Protein AF-G0GA47-F1 (afdb_monomer)

pLDDT: mean 76.53, std 15.48, range [28.17, 96.25]

Foldseek 3Di:
DFDWDDPVVLVVVLVCQQVVQFWKWKDDFQDTWIWGFPDQDPVVQKTKIQTPPLDDDPADQQDKIKIWGDDPNWIKIFIWGFHQDDVSITMIGRGPTMGTDPPDQWDKRFQRPQWDFFKWKWFWFFDDPFQFAAAPLDADAADQDPPDDLQDLVRLVVVCVVVLVLFFPDKDWWFCHVHDQDDPVSVLCRHRVAKEKPDCPPPCQDQCNCVVCVNLRHQHPVNQLVVCVVVVHDSVVSVVVSVVVNVVCVVVQWPMKIWHFQDDQRGRRITMIGTDGVVNVGDCDPVNSVVRSSSSNSSSVSCVVVPVTDTDTDTDTDPAKGWRIDILFWTKIKDWPPPPDDRQRAQTWIWIWMQGNNDTFIFTWTFHHWDDDPTMIMTMITTDDGPPVRSQVCQCRRHNPPRPSHPPDPDPDDDDDDDDD

Mean predicted aligned error: 15.87 Å

Structure (mmCIF, N/CA/C/O backbone):
data_AF-G0GA47-F1
#
_entry.id   AF-G0GA47-F1
#
loop_
_atom_site.group_PDB
_atom_site.id
_atom_site.type_symbol
_atom_site.label_atom_id
_atom_site.label_alt_id
_atom_site.label_comp_id
_atom_site.label_asym_id
_atom_site.label_entity_id
_atom_site.label_seq_id
_atom_site.pdbx_PDB_ins_code
_atom_site.Cartn_x
_atom_site.Cartn_y
_atom_site.Cartn_z
_atom_site.occupancy
_atom_site.B_iso_or_equiv
_atom_site.auth_seq_id
_atom_site.auth_comp_id
_atom_site.auth_asym_id
_atom_site.auth_atom_id
_atom_site.pdbx_PDB_model_num
ATOM 1 N N . MET A 1 1 ? 9.865 7.058 -5.009 1.00 44.88 1 MET A N 1
ATOM 2 C CA . MET A 1 1 ? 10.302 7.970 -6.094 1.00 44.88 1 MET A CA 1
ATOM 3 C C . MET A 1 1 ? 11.353 8.867 -5.478 1.00 44.88 1 MET A C 1
ATOM 5 O O . MET A 1 1 ? 11.188 9.174 -4.304 1.00 44.88 1 MET A O 1
ATOM 9 N N . GLY A 1 2 ? 12.409 9.231 -6.207 1.00 52.72 2 GLY A N 1
ATOM 10 C CA . GLY A 1 2 ? 13.337 10.248 -5.710 1.00 52.72 2 GLY A CA 1
ATOM 11 C C . GLY A 1 2 ? 12.607 11.576 -5.499 1.00 52.72 2 GLY A C 1
ATOM 12 O O . GLY A 1 2 ? 11.559 11.813 -6.107 1.00 52.72 2 GLY A O 1
ATOM 13 N N . THR A 1 3 ? 13.123 12.424 -4.618 1.00 51.75 3 THR A N 1
ATOM 14 C CA . THR A 1 3 ? 12.541 13.749 -4.383 1.00 51.75 3 THR A CA 1
ATOM 15 C C . THR A 1 3 ? 12.885 14.641 -5.581 1.00 51.75 3 THR A C 1
ATOM 17 O O . THR A 1 3 ? 14.079 14.850 -5.817 1.00 51.75 3 THR A O 1
ATOM 20 N N . PRO A 1 4 ? 11.898 15.143 -6.356 1.00 54.44 4 PRO A N 1
ATOM 21 C CA . PRO A 1 4 ? 12.176 16.062 -7.451 1.00 54.44 4 PRO A CA 1
ATOM 22 C C . PRO A 1 4 ? 12.688 17.382 -6.885 1.00 54.44 4 PRO A C 1
ATOM 24 O O . PRO A 1 4 ? 12.113 17.937 -5.943 1.00 54.44 4 PRO A O 1
ATOM 27 N N . LEU A 1 5 ? 13.768 17.885 -7.465 1.00 66.94 5 LEU A N 1
ATOM 28 C CA . LEU A 1 5 ? 14.336 19.168 -7.082 1.00 66.94 5 LEU A CA 1
ATOM 29 C C . LEU A 1 5 ? 13.552 20.327 -7.695 1.00 66.94 5 LEU A C 1
ATOM 31 O O . LEU A 1 5 ? 12.909 20.197 -8.742 1.00 66.94 5 LEU A O 1
ATOM 35 N N . ARG A 1 6 ? 13.590 21.487 -7.035 1.00 64.88 6 ARG A N 1
ATOM 36 C CA . ARG A 1 6 ? 12.957 22.700 -7.567 1.00 64.88 6 ARG A CA 1
ATOM 37 C C . ARG A 1 6 ? 13.698 23.154 -8.825 1.00 64.88 6 ARG A C 1
ATOM 39 O O . ARG A 1 6 ? 14.895 22.933 -8.967 1.00 64.88 6 ARG A O 1
ATOM 46 N N . ARG A 1 7 ? 13.008 23.865 -9.725 1.00 64.44 7 ARG A N 1
ATOM 47 C CA . ARG A 1 7 ? 13.583 24.339 -11.002 1.00 64.44 7 ARG A CA 1
ATOM 48 C C . ARG A 1 7 ? 14.915 25.089 -10.835 1.00 64.44 7 ARG A C 1
ATOM 50 O O . ARG A 1 7 ? 15.835 24.843 -11.601 1.00 64.44 7 ARG A O 1
ATOM 57 N N . ILE A 1 8 ? 15.020 25.944 -9.815 1.00 63.31 8 ILE A N 1
ATOM 58 C CA . ILE A 1 8 ? 16.243 26.709 -9.508 1.00 63.31 8 ILE A CA 1
ATOM 59 C C . ILE A 1 8 ? 17.384 25.781 -9.055 1.00 63.31 8 ILE A C 1
ATOM 61 O O . ILE A 1 8 ? 18.528 25.962 -9.454 1.00 63.31 8 ILE A O 1
ATOM 65 N N . GLU A 1 9 ? 17.074 24.751 -8.266 1.00 68.69 9 GLU A N 1
ATOM 66 C CA . GLU A 1 9 ? 18.057 23.764 -7.796 1.00 68.69 9 GLU A CA 1
ATOM 67 C C . GLU A 1 9 ? 18.550 22.870 -8.945 1.00 68.69 9 GLU A C 1
ATOM 69 O O . GLU A 1 9 ? 19.723 22.513 -8.982 1.00 68.69 9 GLU A O 1
ATOM 74 N N . LYS A 1 10 ? 17.682 22.557 -9.920 1.00 80.19 10 LYS A N 1
ATOM 75 C CA . LYS A 1 10 ? 18.054 21.818 -11.137 1.00 80.19 10 LYS A CA 1
ATOM 76 C C . LYS A 1 10 ? 19.111 22.557 -11.956 1.00 80.19 10 LYS A C 1
ATOM 78 O O . LYS A 1 10 ? 20.100 21.951 -12.348 1.00 80.19 10 LYS A O 1
ATOM 83 N N . GLU A 1 11 ? 18.886 23.839 -12.243 1.00 81.06 11 GLU A N 1
ATOM 84 C CA . GLU A 1 11 ? 19.818 24.635 -13.054 1.00 81.06 11 GLU A CA 1
ATOM 85 C C . GLU A 1 11 ? 21.182 24.751 -12.368 1.00 81.06 11 GLU A C 1
ATOM 87 O O . GLU A 1 11 ? 22.206 24.584 -13.028 1.00 81.06 11 GLU A O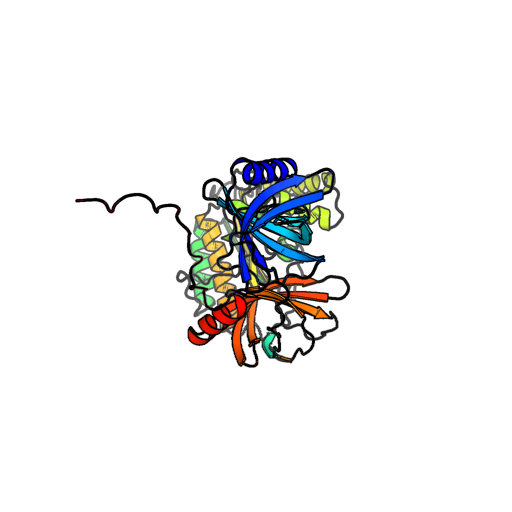 1
ATOM 92 N N . PHE A 1 12 ? 21.188 24.935 -11.043 1.00 80.56 12 PHE A N 1
ATOM 93 C CA . PHE A 1 12 ? 22.415 24.947 -10.251 1.00 80.56 12 PHE A CA 1
ATOM 94 C C . PHE A 1 12 ? 23.163 23.613 -10.337 1.00 80.56 12 PHE A C 1
ATOM 96 O O . PHE A 1 12 ? 24.355 23.608 -10.607 1.00 80.56 12 PHE A O 1
ATOM 103 N N . ILE A 1 13 ? 22.467 22.482 -10.193 1.00 83.94 13 ILE A N 1
ATOM 104 C CA . ILE A 1 13 ? 23.093 21.155 -10.282 1.00 83.94 13 ILE A CA 1
ATOM 105 C C . ILE A 1 13 ? 23.672 20.890 -11.663 1.00 83.94 13 ILE A C 1
ATOM 107 O O . ILE A 1 13 ? 24.805 20.435 -11.761 1.00 83.94 13 ILE A O 1
ATOM 111 N N . LEU A 1 14 ? 22.927 21.178 -12.732 1.00 87.62 14 LEU A N 1
ATOM 112 C CA . LEU A 1 14 ? 23.434 20.978 -14.090 1.00 87.62 14 LEU A CA 1
ATOM 113 C C . LEU A 1 14 ? 24.663 21.853 -14.364 1.00 87.62 14 LEU A C 1
ATOM 115 O O . LEU A 1 14 ? 25.584 21.401 -15.038 1.00 87.62 14 LEU A O 1
ATOM 119 N N . LYS A 1 15 ? 24.704 23.068 -13.798 1.00 85.50 15 LYS A N 1
ATOM 120 C CA . LYS A 1 15 ? 25.893 23.922 -13.839 1.00 85.50 15 LYS A CA 1
ATOM 121 C C . LYS A 1 15 ? 27.047 23.380 -13.006 1.00 85.50 15 LYS A C 1
ATOM 123 O O . LYS A 1 15 ? 28.151 23.341 -13.521 1.00 85.50 15 LYS A O 1
ATOM 128 N N . SER A 1 16 ? 26.806 22.852 -11.809 1.00 84.38 16 SER A N 1
ATOM 129 C CA . SER A 1 16 ? 27.847 22.164 -11.035 1.00 84.38 16 SER A CA 1
ATOM 130 C C . SER A 1 16 ? 28.435 20.972 -11.794 1.00 84.38 16 SER A C 1
ATOM 132 O O . SER A 1 16 ? 29.648 20.815 -11.822 1.00 84.38 16 SER A O 1
ATOM 134 N N . LEU A 1 17 ? 27.610 20.160 -12.467 1.00 87.19 17 LEU A N 1
ATOM 135 C CA . LEU A 1 17 ? 28.112 19.050 -13.287 1.00 87.19 17 LEU A CA 1
ATOM 136 C C . LEU A 1 17 ? 28.969 19.530 -14.471 1.00 87.19 17 LEU A C 1
ATOM 138 O O . LEU A 1 17 ? 29.951 18.876 -14.816 1.00 87.19 17 LEU A O 1
ATOM 142 N N . GLU A 1 18 ? 28.601 20.660 -15.083 1.00 91.00 18 GLU A N 1
ATOM 143 C CA . GLU A 1 18 ? 29.354 21.300 -16.168 1.00 91.00 18 GLU A CA 1
ATOM 144 C C . GLU A 1 18 ? 30.679 21.905 -15.678 1.00 91.00 18 GLU A C 1
ATOM 146 O O . GLU A 1 18 ? 31.716 21.683 -16.307 1.00 91.00 18 GLU A O 1
ATOM 151 N N . ASP A 1 19 ? 30.648 22.656 -14.578 1.00 87.88 19 ASP A N 1
AT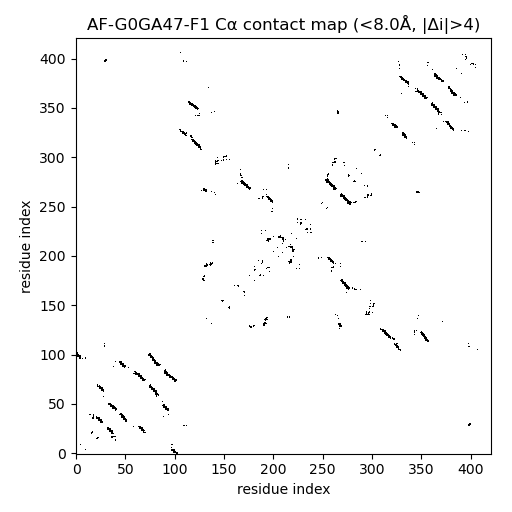OM 152 C CA . ASP A 1 19 ? 31.770 23.446 -14.065 1.00 87.88 19 ASP A CA 1
ATOM 153 C C . ASP A 1 19 ? 32.800 22.567 -13.341 1.00 87.88 19 ASP A C 1
ATOM 155 O O . ASP A 1 19 ? 34.004 22.726 -13.536 1.00 87.88 19 ASP A O 1
ATOM 159 N N . GLU A 1 20 ? 32.334 21.608 -12.536 1.00 86.19 20 GLU A N 1
ATOM 160 C CA . GLU A 1 20 ? 33.184 20.709 -11.742 1.00 86.19 20 GLU A CA 1
ATOM 161 C C . GLU A 1 20 ? 33.569 19.427 -12.497 1.00 86.19 20 GLU A C 1
ATOM 163 O O . GLU A 1 20 ? 34.316 18.609 -11.963 1.00 86.19 20 GLU A O 1
ATOM 168 N N . LYS A 1 21 ? 33.065 19.236 -13.728 1.00 86.62 21 LYS A N 1
ATOM 169 C CA . LYS A 1 21 ? 33.299 18.037 -14.560 1.00 86.62 21 LYS A CA 1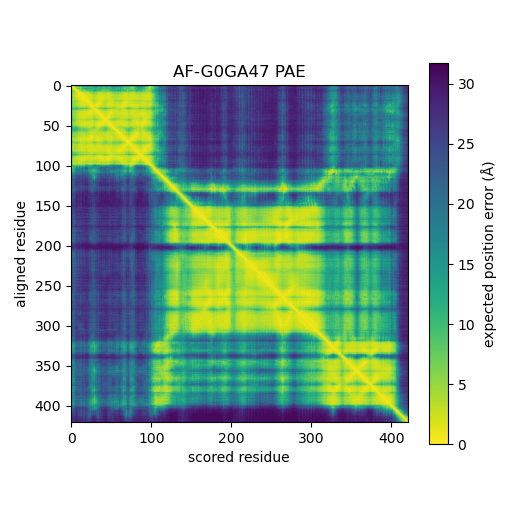
ATOM 170 C C . LYS A 1 21 ? 33.037 16.732 -13.805 1.00 86.62 21 LYS A C 1
ATOM 172 O O . LYS A 1 21 ? 33.779 15.759 -13.896 1.00 86.62 21 LYS A O 1
ATOM 177 N N . ILE A 1 22 ? 31.946 16.716 -13.044 1.00 82.81 22 ILE A N 1
ATOM 178 C CA . ILE A 1 22 ? 31.542 15.538 -12.279 1.00 82.81 22 ILE A CA 1
ATOM 179 C C . ILE A 1 22 ? 31.143 14.428 -13.261 1.00 82.81 22 ILE A C 1
ATOM 181 O O . ILE A 1 22 ? 30.305 14.667 -14.138 1.00 82.81 22 ILE A O 1
ATOM 185 N N . PRO A 1 23 ? 31.687 13.207 -13.108 1.00 84.81 23 PRO A N 1
ATOM 186 C CA . PRO A 1 23 ? 31.357 12.102 -13.988 1.00 84.81 23 PRO A CA 1
ATOM 187 C C . PRO A 1 23 ? 29.894 11.683 -13.821 1.00 84.81 23 PRO A C 1
ATOM 189 O O . PRO A 1 23 ? 29.370 11.551 -12.710 1.00 84.81 23 PRO A O 1
ATOM 192 N N . VAL A 1 24 ? 29.262 11.425 -14.957 1.00 86.62 24 VAL A N 1
ATOM 193 C CA . VAL A 1 24 ? 27.891 10.957 -15.105 1.00 86.62 24 VAL A CA 1
ATOM 194 C C . VAL A 1 24 ? 27.922 9.605 -15.810 1.00 86.62 24 VAL A C 1
ATOM 196 O O . VAL A 1 24 ? 28.582 9.437 -16.832 1.00 86.62 24 VAL A O 1
ATOM 199 N N . GLU A 1 25 ? 27.205 8.625 -15.280 1.00 85.69 25 GLU A N 1
ATOM 200 C CA . GLU A 1 25 ? 26.993 7.339 -15.934 1.00 85.69 25 GLU A CA 1
ATOM 201 C C . GLU A 1 25 ? 25.688 7.393 -16.730 1.00 85.69 25 GLU A C 1
ATOM 203 O O . GLU A 1 25 ? 24.611 7.611 -16.173 1.00 85.69 25 GLU A O 1
ATOM 208 N N . LEU A 1 26 ? 25.792 7.228 -18.045 1.00 84.31 26 LEU A N 1
ATOM 209 C CA . LEU A 1 26 ? 24.658 7.135 -18.950 1.00 84.31 26 LEU A CA 1
ATOM 210 C C . LEU A 1 26 ? 24.236 5.678 -19.058 1.00 84.31 26 LEU A C 1
ATOM 212 O O . LEU A 1 26 ? 25.047 4.824 -19.414 1.00 84.31 26 LEU A O 1
ATOM 216 N N . LEU A 1 27 ? 22.965 5.416 -18.795 1.00 77.69 27 LEU A N 1
ATOM 217 C CA . LEU A 1 27 ? 22.341 4.117 -18.947 1.00 77.69 27 LEU A CA 1
ATOM 218 C C . LEU A 1 27 ? 21.326 4.184 -20.085 1.00 77.69 27 LEU A C 1
ATOM 220 O O . LEU A 1 27 ? 20.336 4.917 -20.019 1.00 77.69 27 LEU A O 1
ATOM 224 N N . PHE A 1 28 ? 21.563 3.371 -21.108 1.00 77.00 28 PHE A N 1
ATOM 225 C CA . PHE A 1 28 ? 20.585 3.087 -22.147 1.00 77.00 28 PHE A CA 1
ATOM 226 C C . PHE A 1 28 ? 20.466 1.574 -22.306 1.00 77.00 28 PHE A C 1
ATOM 228 O O . PHE A 1 28 ? 21.451 0.891 -22.599 1.00 77.00 28 PHE A O 1
ATOM 235 N N . GLN A 1 29 ? 19.263 1.042 -22.081 1.00 70.06 29 GLN A N 1
ATOM 236 C CA . GLN A 1 29 ? 19.008 -0.400 -22.031 1.00 70.06 29 GLN A CA 1
ATOM 237 C C . GLN A 1 29 ? 19.999 -1.128 -21.089 1.00 70.06 29 GLN A C 1
ATOM 239 O O . GLN A 1 29 ? 19.947 -0.932 -19.878 1.00 70.06 29 GLN A O 1
ATOM 244 N N . ARG A 1 30 ? 20.907 -1.950 -21.644 1.00 63.59 30 ARG A N 1
ATOM 245 C CA . ARG A 1 30 ? 21.936 -2.734 -20.927 1.00 63.59 30 ARG A CA 1
ATOM 246 C C . ARG A 1 30 ? 23.336 -2.113 -20.990 1.00 63.59 30 ARG A C 1
ATOM 248 O O . ARG A 1 30 ? 24.288 -2.725 -20.517 1.00 63.59 30 ARG A O 1
ATOM 255 N N . ARG A 1 31 ? 23.500 -0.955 -21.638 1.00 74.44 31 ARG A N 1
ATOM 256 C CA . ARG A 1 31 ? 24.812 -0.340 -21.875 1.00 74.44 31 ARG A CA 1
ATOM 257 C C . ARG A 1 31 ? 25.025 0.841 -20.941 1.00 74.44 31 ARG A C 1
ATOM 259 O O . ARG A 1 31 ? 24.148 1.692 -20.793 1.00 74.44 31 ARG A O 1
ATOM 266 N N . ARG A 1 32 ? 26.213 0.875 -20.340 1.00 80.94 32 ARG A N 1
ATOM 267 C CA . ARG A 1 32 ? 26.688 1.942 -19.461 1.00 80.94 32 ARG A CA 1
ATOM 268 C C . ARG A 1 32 ? 27.809 2.698 -20.154 1.00 80.94 32 ARG A C 1
ATOM 270 O O . ARG A 1 32 ? 28.739 2.085 -20.674 1.00 80.94 32 ARG A O 1
ATOM 277 N N . TYR A 1 33 ? 27.716 4.020 -20.151 1.00 85.56 33 TYR A N 1
ATOM 278 C CA . TYR A 1 33 ? 28.732 4.901 -20.713 1.00 85.56 33 TYR A CA 1
ATOM 279 C C . TYR A 1 33 ? 29.126 5.946 -19.684 1.00 85.56 33 TYR A C 1
ATOM 281 O O . TYR A 1 33 ? 28.268 6.632 -19.136 1.00 85.56 33 TYR A O 1
ATOM 289 N N . ARG A 1 34 ? 30.424 6.103 -19.434 1.00 85.31 34 ARG A N 1
ATOM 290 C CA . ARG A 1 34 ? 30.914 7.176 -18.574 1.00 85.31 34 ARG A CA 1
ATOM 291 C C . ARG A 1 34 ? 31.037 8.457 -19.386 1.00 85.31 34 ARG A C 1
ATOM 293 O O . ARG A 1 34 ? 31.619 8.453 -20.469 1.00 85.31 34 ARG A O 1
ATOM 300 N N . ALA A 1 35 ? 30.455 9.532 -18.883 1.00 91.81 35 ALA A N 1
ATOM 301 C CA . ALA A 1 35 ? 30.376 10.805 -19.570 1.00 91.81 35 ALA A CA 1
ATOM 302 C C . ALA A 1 35 ? 30.616 11.978 -18.620 1.00 91.81 35 ALA A C 1
ATOM 304 O O . ALA A 1 35 ? 30.446 11.867 -17.411 1.00 91.81 35 ALA A O 1
ATOM 305 N N . GLU A 1 36 ? 30.958 13.125 -19.184 1.00 92.75 36 GLU A N 1
ATOM 306 C CA . GLU A 1 36 ? 31.051 14.401 -18.484 1.00 92.75 36 GLU A CA 1
ATOM 307 C C . GLU A 1 36 ? 30.219 15.439 -19.226 1.00 92.75 36 GLU A C 1
ATOM 309 O O . GLU A 1 36 ? 30.198 15.478 -20.460 1.00 92.75 36 GLU A O 1
ATOM 314 N N . ILE A 1 37 ? 29.540 16.313 -18.484 1.00 94.19 37 ILE A N 1
ATOM 315 C CA . ILE A 1 37 ? 28.793 17.407 -19.101 1.00 94.19 37 ILE A CA 1
ATOM 316 C C . ILE A 1 37 ? 29.798 18.462 -19.567 1.00 94.19 37 ILE A C 1
ATOM 318 O O . ILE A 1 37 ? 30.480 19.131 -18.787 1.00 94.19 37 ILE A O 1
ATOM 322 N N . HIS A 1 38 ? 29.905 18.609 -20.883 1.00 92.06 38 HIS A N 1
ATOM 323 C CA . HIS A 1 38 ? 30.778 19.591 -21.502 1.00 92.06 38 HIS A CA 1
ATOM 324 C C . HIS A 1 38 ? 30.149 20.984 -21.463 1.00 92.06 38 HIS A C 1
ATOM 326 O O . HIS A 1 38 ? 30.837 21.942 -21.113 1.00 92.06 38 HIS A O 1
ATOM 332 N N . LYS A 1 39 ? 28.853 21.085 -21.794 1.00 93.75 39 LYS A N 1
ATOM 333 C CA . LYS A 1 39 ? 28.109 22.351 -21.846 1.00 93.75 39 LYS A CA 1
ATOM 334 C C . LYS A 1 39 ? 26.604 22.145 -21.672 1.00 93.75 39 LYS A C 1
ATOM 336 O O . LYS A 1 39 ? 26.031 21.248 -22.290 1.00 93.75 39 LYS A O 1
ATOM 341 N N . VAL A 1 40 ? 25.944 23.039 -20.934 1.00 91.62 40 VAL A N 1
ATOM 342 C CA . VAL A 1 40 ? 24.475 23.125 -20.859 1.00 91.62 40 VAL A CA 1
ATOM 343 C C . VAL A 1 40 ? 23.993 24.426 -21.505 1.00 91.62 40 VAL A C 1
ATOM 345 O O . VAL A 1 40 ? 24.309 25.522 -21.034 1.00 91.62 40 VAL A O 1
ATOM 348 N N . ASP A 1 41 ? 23.207 24.323 -22.579 1.00 91.31 41 ASP A N 1
ATOM 349 C CA . ASP A 1 41 ? 22.627 25.468 -23.287 1.00 91.31 41 ASP A CA 1
ATOM 350 C C . ASP A 1 41 ? 21.109 25.551 -23.077 1.00 91.31 41 ASP A C 1
ATOM 352 O O . ASP A 1 41 ? 20.297 24.968 -23.799 1.00 91.31 41 ASP A O 1
ATOM 356 N N . PHE A 1 42 ? 20.715 26.349 -22.085 1.00 85.81 42 PHE A N 1
ATOM 357 C CA . PHE A 1 42 ? 19.311 26.591 -21.755 1.00 85.81 42 PHE A CA 1
ATOM 358 C C . PHE A 1 42 ? 18.534 27.358 -22.835 1.00 85.81 42 PHE A C 1
ATOM 360 O O . PHE A 1 42 ? 17.306 27.297 -22.835 1.00 85.81 42 PHE A O 1
ATOM 367 N N . LYS A 1 43 ? 19.198 28.073 -23.757 1.00 85.94 43 LYS A N 1
ATOM 368 C CA . LYS A 1 43 ? 18.501 28.803 -24.832 1.00 85.94 43 LYS A CA 1
ATOM 369 C C . LYS A 1 43 ? 18.027 27.852 -25.919 1.00 85.94 43 LYS A C 1
ATOM 371 O O . LYS A 1 43 ? 16.919 28.000 -26.423 1.00 85.94 43 LYS A O 1
ATOM 376 N N . THR A 1 44 ? 18.869 26.884 -26.267 1.00 87.75 44 THR A N 1
ATOM 377 C CA . THR A 1 44 ? 18.563 25.856 -27.271 1.00 87.75 44 THR A CA 1
ATOM 378 C C . THR A 1 44 ? 17.946 24.598 -26.659 1.00 87.75 44 THR A C 1
ATOM 380 O O . THR A 1 44 ? 17.507 23.719 -27.393 1.00 87.75 44 THR A O 1
ATOM 383 N N . SER A 1 45 ? 17.856 24.528 -25.324 1.00 88.62 45 SER A N 1
ATOM 384 C CA . SER A 1 45 ? 17.392 23.359 -24.561 1.00 88.62 45 SER A CA 1
ATOM 385 C C . SER A 1 45 ? 18.201 22.086 -24.840 1.00 88.62 45 SER A C 1
ATOM 387 O O . SER A 1 45 ? 17.667 20.978 -24.763 1.00 88.62 45 SER A O 1
ATOM 389 N N . LYS A 1 46 ? 19.498 22.252 -25.133 1.00 94.31 46 LYS A N 1
ATOM 390 C CA . LYS A 1 46 ? 20.441 21.167 -25.421 1.00 94.31 46 LYS A CA 1
ATOM 391 C C . LYS A 1 46 ? 21.515 21.045 -24.344 1.00 94.31 46 LYS A C 1
ATOM 393 O O . LYS A 1 46 ? 21.948 22.035 -23.750 1.00 94.31 46 LYS A O 1
ATOM 398 N N . MET A 1 47 ? 21.981 19.824 -24.141 1.00 95.12 47 MET A N 1
ATOM 399 C CA . MET A 1 47 ? 23.139 19.486 -23.327 1.00 95.12 47 MET A CA 1
ATOM 400 C C . MET A 1 47 ? 24.152 18.731 -24.182 1.00 95.12 47 MET A C 1
ATOM 402 O O . MET A 1 47 ? 23.783 17.915 -25.021 1.00 95.12 47 MET A O 1
ATOM 406 N N . TYR A 1 48 ? 25.426 19.033 -23.970 1.00 95.62 48 TYR A N 1
ATOM 407 C CA . TYR A 1 48 ? 26.546 18.460 -24.701 1.00 95.62 48 TYR A CA 1
ATOM 408 C C . TYR A 1 48 ? 27.407 17.673 -23.726 1.00 95.62 48 TYR A C 1
ATOM 410 O O . TYR A 1 48 ? 27.883 18.235 -22.738 1.00 95.62 48 TYR A O 1
ATOM 418 N N . LEU A 1 49 ? 27.604 16.389 -24.000 1.00 95.25 49 LEU A N 1
ATOM 419 C CA . LEU A 1 49 ? 28.347 15.470 -23.153 1.00 95.25 49 LEU A CA 1
ATOM 420 C C . LEU A 1 49 ? 29.563 14.928 -23.896 1.00 95.25 49 LEU A C 1
ATOM 422 O O . LEU A 1 49 ? 29.475 14.549 -25.062 1.00 95.25 49 LEU A O 1
ATOM 426 N N . PHE A 1 50 ? 30.690 14.850 -23.203 1.00 93.62 50 PHE A N 1
ATOM 427 C CA . PHE A 1 50 ? 31.836 14.078 -23.655 1.00 93.62 50 PHE A CA 1
ATOM 428 C C . PHE A 1 50 ? 31.716 12.667 -23.085 1.00 93.62 50 PHE A C 1
ATOM 430 O O . PHE A 1 50 ? 31.594 12.518 -21.874 1.00 93.62 50 PHE A O 1
ATOM 437 N N . VAL A 1 51 ? 31.728 11.640 -23.934 1.00 91.25 51 VAL A N 1
ATOM 438 C CA . VAL A 1 51 ? 31.686 10.237 -23.494 1.00 91.25 51 VAL A CA 1
ATOM 439 C C . VAL A 1 51 ? 33.089 9.651 -23.575 1.00 91.25 51 VAL A C 1
ATOM 441 O O . VAL A 1 51 ? 33.729 9.721 -24.626 1.00 91.25 51 VAL A O 1
ATOM 444 N N . GLU A 1 52 ? 33.557 9.069 -22.473 1.00 86.88 52 GLU A N 1
ATOM 445 C CA . GLU A 1 52 ? 34.901 8.509 -22.347 1.00 86.88 52 GLU A CA 1
ATOM 446 C C . GLU A 1 52 ? 35.161 7.457 -23.434 1.00 86.88 52 GLU A C 1
ATOM 448 O O . GLU A 1 52 ? 34.334 6.582 -23.687 1.00 86.88 52 GLU A O 1
ATOM 453 N N . GLY A 1 53 ? 36.307 7.569 -24.113 1.00 83.12 53 GLY A N 1
ATOM 454 C CA . GLY A 1 53 ? 36.675 6.696 -25.231 1.00 83.12 53 GLY A CA 1
ATOM 455 C C . GLY A 1 53 ? 35.970 7.003 -26.558 1.00 83.12 53 GLY A C 1
ATOM 456 O O . GLY A 1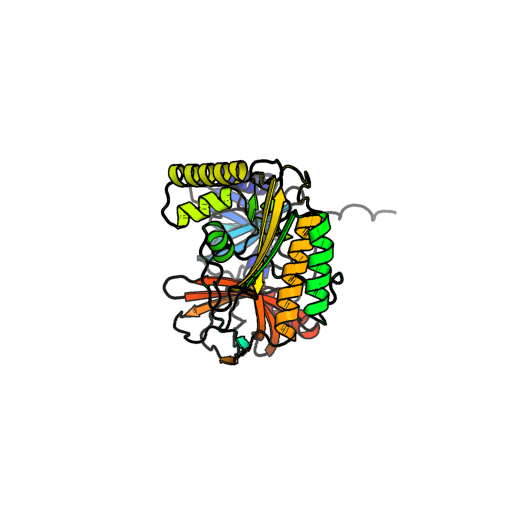 53 ? 36.221 6.306 -27.537 1.00 83.12 53 GLY A O 1
ATOM 457 N N . ASN A 1 54 ? 35.112 8.031 -26.607 1.00 81.56 54 ASN A N 1
ATOM 458 C CA . ASN A 1 54 ? 34.377 8.457 -27.802 1.00 81.56 54 ASN A CA 1
ATOM 459 C C . ASN A 1 54 ? 33.673 7.292 -28.552 1.00 81.56 54 ASN A C 1
ATOM 461 O O . ASN A 1 54 ? 33.773 7.205 -29.778 1.00 81.56 54 ASN A O 1
ATOM 465 N N . PRO A 1 55 ? 32.986 6.356 -27.860 1.00 82.00 55 PRO A N 1
ATOM 466 C CA . PRO A 1 55 ? 32.428 5.175 -28.503 1.00 82.00 55 PRO A CA 1
ATOM 467 C C . PRO A 1 55 ? 31.294 5.556 -29.455 1.00 82.00 55 PRO A C 1
ATOM 469 O O . PRO A 1 55 ? 30.587 6.555 -29.259 1.00 82.00 55 PRO A O 1
ATOM 472 N N . VAL A 1 56 ? 31.065 4.708 -30.457 1.00 79.25 56 VAL A N 1
ATOM 473 C CA . VAL A 1 56 ? 29.821 4.746 -31.230 1.00 79.25 56 VAL A CA 1
ATOM 474 C C . VAL A 1 56 ? 28.678 4.365 -30.287 1.00 79.25 56 VAL A C 1
ATOM 476 O O . VAL A 1 56 ? 28.665 3.272 -29.717 1.00 79.25 56 VAL A O 1
ATOM 479 N N . LEU A 1 57 ? 27.738 5.291 -30.094 1.00 80.12 57 LEU A N 1
ATOM 480 C CA . LEU A 1 57 ? 26.542 5.062 -29.293 1.00 80.12 57 LEU A CA 1
ATOM 481 C C . LEU A 1 57 ? 25.449 4.475 -30.180 1.00 80.12 57 LEU A C 1
ATOM 483 O O . LEU A 1 57 ? 25.042 5.087 -31.162 1.00 80.12 57 LEU A O 1
ATOM 487 N N . ASP A 1 58 ? 24.973 3.295 -29.811 1.00 79.94 58 ASP A N 1
ATOM 488 C CA . ASP A 1 58 ? 23.867 2.601 -30.474 1.00 79.94 58 ASP A CA 1
ATOM 489 C C . ASP A 1 58 ? 22.546 3.013 -29.808 1.00 79.94 58 ASP A C 1
ATOM 491 O O . ASP A 1 58 ? 21.854 2.205 -29.195 1.00 79.94 58 ASP A O 1
ATOM 495 N N . ILE A 1 59 ? 22.289 4.323 -29.803 1.00 82.38 59 ILE A N 1
ATOM 496 C CA . ILE A 1 59 ? 21.108 4.942 -29.197 1.00 82.38 59 ILE A CA 1
ATOM 497 C C . ILE A 1 59 ? 20.345 5.643 -30.327 1.00 82.38 59 ILE A C 1
ATOM 499 O O . ILE A 1 59 ? 20.913 6.532 -30.969 1.00 82.38 59 ILE A O 1
ATOM 503 N N . PRO A 1 60 ? 19.090 5.268 -30.618 1.00 82.50 60 PRO A N 1
ATOM 504 C CA . PRO A 1 60 ? 18.281 5.962 -31.613 1.00 82.50 60 PRO A CA 1
ATOM 505 C C . PRO A 1 60 ? 18.023 7.425 -31.232 1.00 82.50 60 PRO A C 1
ATOM 507 O O . PRO A 1 60 ? 17.802 7.762 -30.069 1.00 82.50 60 PRO A O 1
ATOM 510 N N . VAL A 1 61 ? 18.035 8.324 -32.220 1.00 87.50 61 VAL A N 1
ATOM 511 C CA . VAL A 1 61 ? 17.672 9.732 -31.991 1.00 87.50 61 VAL A CA 1
ATOM 512 C C . VAL A 1 61 ? 16.198 9.815 -31.601 1.00 87.50 61 VAL A C 1
ATOM 514 O O . VAL A 1 61 ? 15.335 9.329 -32.328 1.00 87.50 61 VAL A O 1
ATOM 517 N N . GLY A 1 62 ? 15.919 10.480 -30.482 1.00 82.50 62 GLY A N 1
ATOM 518 C CA . GLY A 1 62 ? 14.587 10.589 -29.890 1.00 82.50 62 GLY A CA 1
ATOM 519 C C . GLY A 1 62 ? 14.367 9.680 -28.680 1.00 82.50 62 GLY A C 1
ATOM 520 O O . GLY A 1 62 ? 13.392 9.896 -27.959 1.00 82.50 62 GLY A O 1
ATOM 521 N N . ASP A 1 63 ? 15.275 8.741 -28.410 1.00 78.50 63 ASP A N 1
ATOM 522 C CA . ASP A 1 63 ? 15.140 7.819 -27.285 1.00 78.50 63 ASP A CA 1
ATOM 523 C C . ASP A 1 63 ? 15.614 8.428 -25.961 1.00 78.50 63 ASP A C 1
ATOM 525 O O . ASP A 1 63 ? 16.511 9.275 -25.906 1.00 78.50 63 ASP A O 1
ATOM 529 N N . GLU A 1 64 ? 14.994 7.981 -24.871 1.00 81.62 64 GLU A N 1
ATOM 530 C CA . GLU A 1 64 ? 15.298 8.420 -23.511 1.00 81.62 64 GLU A CA 1
ATOM 531 C C . GLU A 1 64 ? 16.523 7.673 -22.956 1.00 81.62 64 GLU A C 1
ATOM 533 O O . GLU A 1 64 ? 16.631 6.451 -23.042 1.00 81.62 64 GLU A O 1
ATOM 538 N N . VAL A 1 65 ? 17.439 8.421 -22.349 1.00 83.88 65 VAL A N 1
ATOM 539 C CA . VAL A 1 65 ? 18.664 7.954 -21.701 1.00 83.88 65 VAL A CA 1
ATOM 540 C C . VAL A 1 65 ? 18.644 8.439 -20.259 1.00 83.88 65 VAL A C 1
ATOM 542 O O . VAL A 1 65 ? 18.444 9.629 -19.998 1.00 83.88 65 VAL A O 1
ATOM 545 N N . SER A 1 66 ? 18.888 7.531 -19.319 1.00 83.50 66 SER A N 1
ATOM 546 C CA . SER A 1 66 ? 18.994 7.881 -17.904 1.00 83.50 66 SER A CA 1
ATOM 547 C C . SER A 1 66 ? 20.438 8.224 -17.557 1.00 83.50 66 SER A C 1
ATOM 549 O O . SER A 1 66 ? 21.373 7.553 -17.984 1.00 83.50 66 SER A O 1
ATOM 551 N N . ALA A 1 67 ? 20.625 9.263 -16.758 1.00 83.88 67 ALA A N 1
ATOM 552 C CA . ALA A 1 67 ? 21.913 9.681 -16.230 1.00 83.88 67 ALA A CA 1
ATOM 553 C C . ALA A 1 67 ? 21.954 9.468 -14.715 1.00 83.88 67 ALA A C 1
ATOM 555 O O . ALA A 1 67 ? 21.000 9.809 -14.010 1.00 83.88 67 ALA A O 1
ATOM 556 N N . TYR A 1 68 ? 23.071 8.957 -14.206 1.00 82.19 68 TYR A N 1
ATOM 557 C CA . TYR A 1 68 ? 23.330 8.754 -12.782 1.00 82.19 68 TYR A CA 1
ATOM 558 C C . TYR A 1 68 ? 24.633 9.434 -12.377 1.00 82.19 68 TYR A C 1
ATOM 560 O O . TYR A 1 68 ? 25.642 9.323 -13.064 1.00 82.19 68 TYR A O 1
ATOM 568 N N . PHE A 1 69 ? 24.627 10.151 -11.257 1.00 82.06 69 PHE A N 1
ATOM 569 C CA . PHE A 1 69 ? 25.800 10.894 -10.789 1.00 82.06 69 PHE A CA 1
ATOM 570 C C . PHE A 1 69 ? 25.722 11.147 -9.284 1.00 82.06 69 PHE A C 1
ATOM 572 O O . PHE A 1 69 ? 24.665 10.994 -8.663 1.00 82.06 69 PHE A O 1
ATOM 579 N N . ARG A 1 70 ? 26.844 11.544 -8.675 1.00 74.31 70 ARG A N 1
ATOM 580 C CA . ARG A 1 70 ? 26.902 11.897 -7.252 1.00 74.31 70 ARG A CA 1
ATOM 581 C C . ARG A 1 70 ? 27.382 13.323 -7.055 1.00 74.31 70 ARG A C 1
ATOM 583 O O . ARG A 1 70 ? 28.414 13.708 -7.584 1.00 74.31 70 ARG A O 1
ATOM 590 N N . ILE A 1 71 ? 26.666 14.059 -6.210 1.00 73.44 71 ILE A N 1
ATOM 591 C CA . ILE A 1 71 ? 27.093 15.357 -5.678 1.00 73.44 71 ILE A CA 1
ATOM 592 C C . ILE A 1 71 ? 27.130 15.234 -4.158 1.00 73.44 71 ILE A C 1
ATOM 594 O O . ILE A 1 71 ? 26.139 14.836 -3.541 1.00 73.44 71 ILE A O 1
ATOM 598 N N . HIS A 1 72 ? 28.289 15.520 -3.557 1.00 74.06 72 HIS A N 1
ATOM 599 C CA . HIS A 1 72 ? 28.520 15.428 -2.107 1.00 74.06 72 HIS A CA 1
ATOM 600 C C . HIS A 1 72 ? 28.022 14.101 -1.490 1.00 74.06 72 HIS A C 1
ATOM 602 O O . HIS A 1 72 ? 27.324 14.083 -0.479 1.00 74.06 72 HIS A O 1
ATOM 608 N N . GLY A 1 73 ? 28.318 12.974 -2.149 1.00 61.03 73 GLY A N 1
ATOM 609 C CA . GLY A 1 73 ? 27.933 11.627 -1.704 1.00 61.03 73 GLY A CA 1
ATOM 610 C C . GLY A 1 73 ? 26.478 11.219 -1.987 1.00 61.03 73 GLY A C 1
ATOM 611 O O . GLY A 1 73 ? 26.160 10.029 -1.932 1.00 61.03 73 GLY A O 1
ATOM 612 N N . THR A 1 74 ? 25.603 12.153 -2.372 1.00 65.00 74 THR A N 1
ATOM 613 C CA . THR A 1 74 ? 24.193 11.870 -2.686 1.00 65.00 74 THR A CA 1
ATOM 614 C C . THR A 1 74 ? 24.051 11.380 -4.124 1.00 65.00 74 THR A C 1
ATOM 616 O O . THR A 1 74 ? 24.431 12.092 -5.051 1.00 65.00 74 THR A O 1
ATOM 619 N N . LEU A 1 75 ? 23.487 10.181 -4.318 1.00 70.00 75 LEU A N 1
ATOM 620 C CA . LEU A 1 75 ? 23.166 9.654 -5.649 1.00 70.00 75 LEU A CA 1
ATOM 621 C C . LEU A 1 75 ? 21.943 10.376 -6.221 1.00 70.00 75 LEU A C 1
ATOM 623 O O . LEU A 1 75 ? 20.883 10.427 -5.589 1.00 70.00 75 LEU A O 1
ATOM 627 N N . MET A 1 76 ? 22.103 10.910 -7.425 1.00 75.88 76 MET A N 1
ATOM 628 C CA . MET A 1 76 ? 21.082 11.636 -8.163 1.00 75.88 76 MET A CA 1
ATOM 629 C C . MET A 1 76 ? 20.905 11.043 -9.557 1.00 75.88 76 MET A C 1
ATOM 631 O O . MET A 1 76 ? 21.794 10.374 -10.085 1.00 75.88 76 MET A O 1
ATOM 635 N N . THR A 1 77 ? 19.737 11.284 -10.144 1.00 82.88 77 THR A N 1
ATOM 636 C CA . THR A 1 77 ? 19.431 10.854 -11.507 1.00 82.88 77 THR A CA 1
ATOM 637 C C . THR A 1 77 ? 18.551 11.859 -12.230 1.00 82.88 77 THR A C 1
ATOM 639 O O . THR A 1 77 ? 17.787 12.604 -11.604 1.00 82.88 77 THR A O 1
ATOM 642 N N . PHE A 1 78 ? 18.650 11.868 -13.550 1.00 83.88 78 PHE A N 1
ATOM 643 C CA . PHE A 1 78 ? 17.699 12.517 -14.437 1.00 83.88 78 PHE A CA 1
ATOM 644 C C . PHE A 1 78 ? 17.600 11.748 -15.749 1.00 83.88 78 PHE A C 1
ATOM 646 O O . PHE A 1 78 ? 18.520 11.024 -16.118 1.00 83.88 78 PHE A O 1
ATOM 653 N N . ASP A 1 79 ? 16.497 11.952 -16.456 1.00 84.50 79 ASP A N 1
ATOM 654 C CA . ASP A 1 79 ? 16.276 11.389 -17.781 1.00 84.50 79 ASP A CA 1
ATOM 655 C C . ASP A 1 79 ? 16.387 12.491 -18.842 1.00 84.50 79 ASP A C 1
ATOM 657 O O . ASP A 1 79 ? 15.962 13.630 -18.622 1.00 84.50 79 ASP A O 1
ATOM 661 N N . MET A 1 80 ? 16.972 12.158 -19.988 1.00 91.12 80 MET A N 1
ATOM 662 C CA . MET A 1 80 ? 17.178 13.061 -21.121 1.00 91.12 80 MET A CA 1
ATOM 663 C C . MET A 1 80 ? 16.922 12.334 -22.437 1.00 91.12 80 MET A C 1
ATOM 665 O O . MET A 1 80 ? 16.962 11.115 -22.490 1.00 91.12 80 MET A O 1
ATOM 669 N N . VAL A 1 81 ? 16.680 13.073 -23.512 1.00 90.56 81 VAL A N 1
ATOM 670 C CA . VAL A 1 81 ? 16.463 12.501 -24.847 1.00 90.56 81 VAL A CA 1
ATOM 671 C C . VAL A 1 81 ? 17.752 12.592 -25.647 1.00 90.56 81 VAL A C 1
ATOM 673 O O . VAL A 1 81 ? 18.341 13.670 -25.715 1.00 90.56 81 VAL A O 1
ATOM 676 N N . TYR A 1 82 ? 18.187 11.499 -26.270 1.00 92.75 82 TYR A N 1
ATOM 677 C CA . TYR A 1 82 ? 19.324 11.496 -27.185 1.00 92.75 82 TYR A CA 1
ATOM 678 C C . TYR A 1 82 ? 18.959 12.214 -28.489 1.00 92.75 82 TYR A C 1
ATOM 680 O O . TYR A 1 82 ? 18.016 11.840 -29.182 1.00 92.75 82 TYR A O 1
ATOM 688 N N . LEU A 1 83 ? 19.701 13.270 -28.827 1.00 93.06 83 LEU A N 1
ATOM 689 C CA . LEU A 1 83 ? 19.461 14.105 -30.010 1.00 93.06 83 LEU A CA 1
ATOM 690 C C . LEU A 1 83 ? 20.479 13.855 -31.131 1.00 93.06 83 LEU A C 1
ATOM 692 O O . LEU A 1 83 ? 20.346 14.432 -32.208 1.00 93.06 83 LEU A O 1
ATOM 696 N N . GLY A 1 84 ? 21.477 13.001 -30.891 1.00 91.56 84 GLY A N 1
ATOM 697 C CA . GLY A 1 84 ? 22.522 12.661 -31.851 1.00 91.56 84 GLY A CA 1
ATOM 698 C C . GLY A 1 84 ? 23.920 13.033 -31.364 1.00 91.56 84 GLY A C 1
ATOM 699 O O . GLY A 1 84 ? 24.205 13.079 -30.164 1.00 91.56 84 GLY A O 1
ATOM 700 N N . ARG A 1 85 ? 24.812 13.289 -32.321 1.00 91.56 85 ARG A N 1
ATOM 701 C CA . ARG A 1 85 ? 26.207 13.665 -32.080 1.00 91.56 85 ARG A CA 1
ATOM 702 C C . ARG A 1 85 ? 26.562 14.902 -32.901 1.00 91.56 85 ARG A C 1
ATOM 704 O O . ARG A 1 85 ? 26.199 14.980 -34.072 1.00 91.56 85 ARG A O 1
ATOM 711 N N . GLU A 1 86 ? 27.261 15.843 -32.285 1.00 91.00 86 GLU A N 1
ATOM 712 C CA . GLU A 1 86 ? 27.855 17.013 -32.936 1.00 91.00 86 GLU A CA 1
ATOM 713 C C . GLU A 1 86 ? 29.363 16.946 -32.643 1.00 91.00 86 GLU A C 1
ATOM 715 O O . GLU A 1 86 ? 29.778 17.032 -31.486 1.00 91.00 86 GLU A O 1
ATOM 720 N N . ASP A 1 87 ? 30.169 16.702 -33.680 1.00 86.31 87 ASP A N 1
ATOM 721 C CA . ASP A 1 87 ? 31.598 16.377 -33.571 1.00 86.31 87 ASP A CA 1
ATOM 722 C C . ASP A 1 87 ? 31.855 15.195 -32.603 1.00 86.31 87 ASP A C 1
ATOM 724 O O . ASP A 1 87 ? 31.273 14.116 -32.758 1.00 86.31 87 ASP A O 1
ATOM 728 N N . ASP A 1 88 ? 32.696 15.386 -31.585 1.00 88.31 88 ASP A N 1
ATOM 729 C CA . ASP A 1 88 ? 32.993 14.377 -30.559 1.00 88.31 88 ASP A CA 1
ATOM 730 C C . ASP A 1 88 ? 31.997 14.387 -29.386 1.00 88.31 88 ASP A C 1
ATOM 732 O O . ASP A 1 88 ? 32.087 13.549 -28.483 1.00 88.31 88 ASP A O 1
ATOM 736 N N . LEU A 1 89 ? 31.018 15.300 -29.396 1.00 92.81 89 LEU A N 1
ATOM 737 C CA . LEU A 1 89 ? 30.075 15.498 -28.299 1.00 92.81 89 LEU A CA 1
ATOM 738 C C . LEU A 1 89 ? 28.729 14.833 -28.571 1.00 92.81 89 LEU A C 1
ATOM 740 O O . LEU A 1 89 ? 28.108 14.976 -29.624 1.00 92.81 89 LEU A O 1
ATOM 744 N N . VAL A 1 90 ? 28.241 14.136 -27.556 1.00 94.25 90 VAL A N 1
ATOM 745 C CA . VAL A 1 90 ? 26.893 13.582 -27.509 1.00 94.25 90 VAL A CA 1
ATOM 746 C C . VAL A 1 90 ? 25.920 14.689 -27.145 1.00 94.25 90 VAL A C 1
ATOM 748 O O . VAL A 1 90 ? 26.111 15.383 -26.149 1.00 94.25 90 VAL A O 1
ATOM 751 N N . VAL A 1 91 ? 24.878 14.856 -27.954 1.00 95.69 91 VAL A N 1
ATOM 752 C CA . VAL A 1 91 ? 23.882 15.911 -27.772 1.00 95.69 91 VAL A CA 1
ATOM 753 C C . VAL A 1 91 ? 22.607 15.305 -27.213 1.00 95.69 91 VAL A C 1
ATOM 755 O O . VAL A 1 91 ? 22.075 14.341 -27.763 1.00 95.69 91 VAL A O 1
ATOM 758 N N . THR A 1 92 ? 22.093 15.884 -26.134 1.00 95.62 92 THR A N 1
ATOM 759 C CA . THR A 1 92 ? 20.848 15.454 -25.494 1.00 95.62 92 THR A CA 1
ATOM 760 C C . THR A 1 92 ? 19.945 16.639 -25.164 1.00 95.62 92 THR A C 1
ATOM 762 O O . THR A 1 92 ? 20.356 17.801 -25.242 1.00 95.62 92 THR A O 1
ATOM 765 N N . SER A 1 93 ? 18.685 16.368 -24.827 1.00 94.62 93 SER A N 1
ATOM 766 C CA . SER A 1 93 ? 17.799 17.385 -24.263 1.00 94.62 93 SER A CA 1
ATOM 767 C C . SER A 1 93 ? 18.195 17.735 -22.826 1.00 94.62 93 SER A C 1
ATOM 769 O O . SER A 1 93 ? 18.813 16.948 -22.108 1.00 94.62 93 SER A O 1
ATOM 771 N N . ILE A 1 94 ? 17.803 18.925 -22.369 1.00 91.12 94 ILE A N 1
ATOM 772 C CA . ILE A 1 94 ? 17.869 19.243 -20.939 1.00 91.12 94 ILE A CA 1
ATOM 773 C C . ILE A 1 94 ? 16.794 18.433 -20.197 1.00 91.12 94 ILE A C 1
ATOM 775 O O . ILE A 1 94 ? 15.630 18.468 -20.604 1.00 91.12 94 ILE A O 1
ATOM 779 N N . PRO A 1 95 ? 17.135 17.765 -19.080 1.00 87.75 95 PRO A N 1
ATOM 780 C CA . PRO A 1 95 ? 16.174 16.981 -18.318 1.00 87.75 95 PRO A CA 1
ATOM 781 C C . PRO A 1 95 ? 15.043 17.851 -17.761 1.00 87.75 95 PRO A C 1
ATOM 783 O O . PRO A 1 95 ? 15.257 18.975 -17.279 1.00 87.75 95 PRO A O 1
ATOM 786 N N . GLU A 1 96 ? 13.822 17.316 -17.749 1.00 82.25 96 GLU A N 1
ATOM 787 C CA . GLU A 1 96 ? 12.667 18.008 -17.166 1.00 82.25 96 GLU A CA 1
ATOM 788 C C . GLU A 1 96 ? 12.839 18.210 -15.654 1.00 82.25 96 GLU A C 1
ATOM 790 O O . GLU A 1 96 ? 12.564 19.299 -15.131 1.00 82.25 96 GLU A O 1
ATOM 795 N N . GLY A 1 97 ? 13.409 17.217 -14.968 1.00 81.75 97 GLY A N 1
ATOM 796 C CA . GLY A 1 97 ? 13.680 17.229 -13.534 1.00 81.75 97 GLY A CA 1
ATOM 797 C C . GLY A 1 97 ? 14.952 16.467 -13.165 1.00 81.75 97 GLY A C 1
ATOM 798 O O . GLY A 1 97 ? 15.399 15.593 -13.898 1.00 81.75 97 GLY A O 1
ATOM 799 N N . VAL A 1 98 ? 15.516 16.805 -12.005 1.00 80.94 98 VAL A N 1
ATOM 800 C CA . VAL A 1 98 ? 16.599 16.053 -11.352 1.00 80.94 98 VAL A CA 1
ATOM 801 C C . VAL A 1 98 ? 16.058 15.516 -10.036 1.00 80.94 98 VAL A C 1
ATOM 803 O O . VAL A 1 98 ? 15.350 16.224 -9.313 1.00 80.94 98 VAL A O 1
ATOM 806 N N . TYR A 1 99 ? 16.380 14.265 -9.734 1.00 74.62 99 TYR A N 1
ATOM 807 C CA . TYR A 1 99 ? 15.840 13.534 -8.597 1.00 74.62 99 TYR A CA 1
ATOM 808 C C . TYR A 1 99 ? 16.972 13.089 -7.671 1.00 74.62 99 TYR A C 1
ATOM 810 O O . TYR A 1 99 ? 17.972 12.541 -8.132 1.00 74.62 99 TYR A O 1
ATOM 818 N N . ARG A 1 100 ? 16.794 13.289 -6.360 1.00 66.81 100 ARG A N 1
ATOM 819 C CA . ARG A 1 100 ? 17.708 12.810 -5.304 1.00 66.81 100 ARG A CA 1
ATOM 820 C C . ARG A 1 100 ? 17.062 11.735 -4.431 1.00 66.81 100 ARG A C 1
ATOM 822 O O . ARG A 1 100 ? 15.853 11.518 -4.519 1.00 66.81 100 ARG A O 1
ATOM 829 N N . ASP A 1 101 ? 17.853 11.123 -3.551 1.00 55.66 101 ASP A N 1
ATOM 830 C CA . ASP A 1 101 ? 17.402 10.145 -2.552 1.00 55.66 101 ASP A CA 1
ATOM 831 C C . ASP A 1 101 ? 16.710 8.944 -3.208 1.00 55.66 101 ASP A C 1
ATOM 833 O O . ASP A 1 101 ? 15.525 8.666 -2.993 1.00 55.66 101 ASP A O 1
ATOM 837 N N . LEU A 1 102 ? 17.452 8.241 -4.069 1.00 53.75 102 LEU A N 1
ATOM 838 C CA . LEU A 1 102 ? 16.988 6.995 -4.667 1.00 53.75 102 LEU A CA 1
ATOM 839 C C . LEU A 1 102 ? 16.760 5.958 -3.557 1.00 53.75 102 LEU A C 1
ATOM 841 O O . LEU A 1 102 ? 17.652 5.209 -3.192 1.00 53.75 102 LEU A O 1
ATOM 845 N N . GLN A 1 103 ? 15.532 5.887 -3.034 1.00 45.94 103 GLN A N 1
ATOM 846 C CA . GLN A 1 103 ? 15.067 4.862 -2.082 1.00 45.94 103 GLN A CA 1
ATOM 847 C C . GLN A 1 103 ? 15.007 3.448 -2.700 1.00 45.94 103 GLN A C 1
ATOM 849 O O . GLN A 1 103 ? 14.215 2.609 -2.276 1.00 45.94 103 GLN A O 1
ATOM 854 N N . ARG A 1 104 ? 15.732 3.204 -3.791 1.00 52.16 104 ARG A N 1
ATOM 855 C CA . ARG A 1 104 ? 15.612 2.002 -4.609 1.00 52.16 104 ARG A CA 1
ATOM 856 C C . ARG A 1 104 ? 16.935 1.264 -4.585 1.00 52.16 104 ARG A C 1
ATOM 858 O O . ARG A 1 104 ? 17.965 1.843 -4.894 1.00 52.16 104 ARG A O 1
ATOM 865 N N . GLU A 1 105 ? 16.848 -0.013 -4.249 1.00 52.12 105 GLU A N 1
ATOM 866 C CA . GLU A 1 105 ? 17.980 -0.937 -4.199 1.00 52.12 105 GLU A CA 1
ATOM 867 C C . GLU A 1 105 ? 18.518 -1.277 -5.599 1.00 52.12 105 GLU A C 1
ATOM 869 O O . GLU A 1 105 ? 19.708 -1.517 -5.758 1.00 52.12 105 GLU A O 1
ATOM 874 N N . PHE A 1 106 ? 17.657 -1.234 -6.626 1.00 55.91 106 PHE A N 1
ATOM 875 C CA . PHE A 1 106 ? 18.016 -1.571 -8.004 1.00 55.91 106 PHE A CA 1
ATOM 876 C C . PHE A 1 106 ? 17.492 -0.544 -9.010 1.00 55.91 106 PHE A C 1
ATOM 878 O O . PHE A 1 106 ? 16.380 -0.012 -8.873 1.00 55.91 106 PHE A O 1
ATOM 885 N N . GLU A 1 107 ? 18.291 -0.312 -10.049 1.00 59.28 107 GLU A N 1
ATOM 886 C CA . GLU A 1 107 ? 17.930 0.488 -11.219 1.00 59.28 107 GLU A CA 1
ATOM 887 C C . GLU A 1 107 ? 16.791 -0.175 -12.002 1.00 59.28 107 GLU A C 1
ATOM 889 O O . GLU A 1 107 ? 16.636 -1.400 -12.011 1.00 59.28 107 GLU A O 1
ATOM 894 N N . ARG A 1 108 ? 15.958 0.644 -12.645 1.00 65.88 108 ARG A N 1
ATOM 895 C CA . ARG A 1 108 ? 14.839 0.162 -13.456 1.00 65.88 108 ARG A CA 1
ATOM 896 C C . ARG A 1 108 ? 15.208 0.236 -14.922 1.00 65.88 108 ARG A C 1
ATOM 898 O O . ARG A 1 108 ? 15.578 1.303 -15.396 1.00 65.88 108 ARG A O 1
ATOM 905 N N . VAL A 1 109 ? 15.008 -0.863 -15.629 1.00 64.44 109 VAL A N 1
ATOM 906 C CA . VAL A 1 109 ? 15.081 -0.911 -17.084 1.00 64.44 109 VAL A CA 1
ATOM 907 C C . VAL A 1 109 ? 13.694 -0.570 -17.619 1.00 64.44 109 VAL A C 1
ATOM 909 O O . VAL A 1 109 ? 12.719 -1.264 -17.312 1.00 64.44 109 VAL A O 1
ATOM 912 N N . ARG A 1 110 ? 13.588 0.533 -18.365 1.00 62.59 110 ARG A N 1
ATOM 913 C CA . ARG A 1 110 ? 12.348 0.928 -19.047 1.00 62.59 110 ARG A CA 1
ATOM 914 C C . ARG A 1 110 ? 12.206 0.153 -20.352 1.00 62.59 110 ARG A C 1
ATOM 916 O O . ARG A 1 110 ? 13.208 -0.102 -21.009 1.00 62.59 110 ARG A O 1
ATOM 923 N N . HIS A 1 111 ? 10.968 -0.200 -20.700 1.00 60.34 111 HIS A N 1
ATOM 924 C CA . HIS A 1 111 ? 10.610 -0.854 -21.968 1.00 60.34 111 HIS A CA 1
ATOM 925 C C . HIS A 1 111 ? 11.597 -1.946 -22.428 1.00 60.34 111 HIS A C 1
ATOM 927 O O . HIS A 1 111 ? 12.151 -1.861 -23.521 1.00 60.34 111 HIS A O 1
ATOM 933 N N . PRO A 1 112 ? 11.852 -2.972 -21.599 1.00 60.50 112 PRO A N 1
ATOM 934 C CA . PRO A 1 112 ? 12.830 -4.000 -21.935 1.00 60.50 112 PRO A CA 1
ATOM 935 C C . PRO A 1 112 ? 12.406 -4.791 -23.187 1.00 60.50 112 PRO A C 1
ATOM 937 O O . PRO A 1 112 ? 11.440 -5.549 -23.151 1.00 60.50 112 PRO A O 1
ATOM 940 N N . GLU A 1 113 ? 13.139 -4.651 -24.295 1.00 50.50 113 GLU A N 1
ATOM 941 C CA . GLU A 1 113 ? 12.811 -5.315 -25.571 1.00 50.50 113 GLU A CA 1
ATOM 942 C C . GLU A 1 113 ? 12.934 -6.850 -25.506 1.00 50.50 113 GLU A C 1
ATOM 944 O O . GLU A 1 113 ? 12.250 -7.578 -26.228 1.00 50.50 113 GLU A O 1
ATOM 949 N N . ASN A 1 114 ? 13.784 -7.355 -24.606 1.00 60.53 114 ASN A N 1
ATOM 950 C CA . ASN A 1 114 ? 14.075 -8.775 -24.390 1.00 60.53 114 ASN A CA 1
ATOM 951 C C . ASN A 1 114 ? 13.267 -9.415 -23.241 1.00 60.53 114 ASN A C 1
ATOM 953 O O . ASN A 1 114 ? 13.486 -10.586 -22.911 1.00 60.53 114 ASN A O 1
ATOM 957 N N . VAL A 1 115 ? 12.339 -8.672 -22.628 1.00 56.53 115 VAL A N 1
ATOM 958 C CA . VAL A 1 115 ? 11.509 -9.143 -21.512 1.00 56.53 115 VAL A CA 1
ATOM 959 C C . VAL A 1 115 ? 10.049 -9.030 -21.917 1.00 56.53 115 VAL A C 1
ATOM 961 O O . VAL A 1 115 ? 9.538 -7.949 -22.200 1.00 56.53 115 VAL A O 1
ATOM 964 N N . ARG A 1 116 ? 9.342 -10.156 -21.893 1.00 56.50 116 ARG A N 1
ATOM 965 C CA . ARG A 1 116 ? 7.892 -10.188 -22.071 1.00 56.50 116 ARG A CA 1
ATOM 966 C C . ARG A 1 116 ? 7.247 -10.653 -20.778 1.00 56.50 116 ARG A C 1
ATOM 968 O O . ARG A 1 116 ? 7.665 -11.633 -20.162 1.00 56.50 116 ARG A O 1
ATOM 975 N N . LEU A 1 117 ? 6.191 -9.961 -20.362 1.00 57.38 117 LEU A N 1
ATOM 976 C CA . LEU A 1 117 ? 5.376 -10.421 -19.244 1.00 57.38 117 LEU A CA 1
ATOM 977 C C . LEU A 1 117 ? 4.306 -11.362 -19.791 1.00 57.38 117 LEU A C 1
ATOM 979 O O . LEU A 1 117 ? 3.222 -10.934 -20.172 1.00 57.38 117 LEU A O 1
ATOM 983 N N . LEU A 1 118 ? 4.623 -12.651 -19.836 1.00 54.94 118 LEU A N 1
ATOM 984 C CA . LEU A 1 118 ? 3.643 -13.709 -20.064 1.00 54.94 118 LEU A CA 1
ATOM 985 C C . LEU A 1 118 ? 3.282 -14.304 -18.713 1.00 54.94 118 LEU A C 1
ATOM 987 O O . LEU A 1 118 ? 3.917 -15.250 -18.251 1.00 54.94 118 LEU A O 1
ATOM 991 N N . PHE A 1 119 ? 2.275 -13.737 -18.059 1.00 59.31 119 PHE A N 1
ATOM 992 C CA . PHE A 1 119 ? 1.906 -14.177 -16.724 1.00 59.31 119 PHE A CA 1
ATOM 993 C C . PHE A 1 119 ? 0.557 -14.867 -16.724 1.00 59.31 119 PHE A C 1
ATOM 995 O O . PHE A 1 119 ? -0.458 -14.384 -17.226 1.00 59.31 119 PHE A O 1
ATOM 1002 N N . THR A 1 120 ? 0.578 -16.028 -16.089 1.00 57.69 120 THR A N 1
ATOM 1003 C CA . THR A 1 120 ? -0.608 -16.632 -15.514 1.00 57.69 120 THR A CA 1
ATOM 1004 C C . THR A 1 120 ? -0.594 -16.265 -14.041 1.00 57.69 120 THR A C 1
ATOM 1006 O O . THR A 1 120 ? 0.294 -16.702 -13.313 1.00 57.69 120 THR A O 1
ATOM 1009 N N . VAL A 1 121 ? -1.528 -15.414 -13.622 1.00 63.44 121 VAL A N 1
ATOM 1010 C CA . VAL A 1 121 ? -1.715 -15.083 -12.211 1.00 63.44 121 VAL A CA 1
ATOM 1011 C C . VAL A 1 121 ? -2.385 -16.270 -11.553 1.00 63.44 121 VAL A C 1
ATOM 1013 O O . VAL A 1 121 ? -3.524 -16.590 -11.889 1.00 63.44 121 VAL A O 1
ATOM 1016 N N . ARG A 1 122 ? -1.698 -16.898 -10.600 1.00 63.41 122 ARG A N 1
ATOM 1017 C CA . ARG A 1 122 ? -2.313 -17.849 -9.669 1.00 63.41 122 ARG A CA 1
ATOM 1018 C C . ARG A 1 122 ? -2.407 -17.168 -8.319 1.00 63.41 122 ARG A C 1
ATOM 1020 O O . ARG A 1 122 ? -1.395 -16.883 -7.682 1.00 63.41 122 ARG A O 1
ATOM 1027 N N . GLY A 1 123 ? -3.630 -16.839 -7.922 1.00 65.25 123 GLY A N 1
ATOM 1028 C CA . GLY A 1 123 ? -3.866 -16.048 -6.723 1.00 65.25 123 GLY A CA 1
ATOM 1029 C C . GLY A 1 123 ? -5.188 -16.360 -6.042 1.00 65.25 123 GLY A C 1
ATOM 1030 O O . GLY A 1 123 ? -6.119 -16.930 -6.619 1.00 65.25 123 GLY A O 1
ATOM 1031 N N . GLU A 1 124 ? -5.262 -15.959 -4.779 1.00 67.75 124 GLU A N 1
ATOM 1032 C CA . GLU A 1 124 ? -6.506 -15.917 -4.025 1.00 67.75 124 GLU A CA 1
ATOM 1033 C C . GLU A 1 124 ? -7.199 -14.575 -4.270 1.00 67.75 124 GLU A C 1
ATOM 1035 O O . GLU A 1 124 ? -6.731 -13.529 -3.821 1.00 67.75 124 GLU A O 1
ATOM 1040 N N . ARG A 1 125 ? -8.342 -14.600 -4.960 1.00 68.44 125 ARG A N 1
ATOM 1041 C CA . ARG A 1 125 ? -9.205 -13.429 -5.101 1.00 68.44 125 ARG A CA 1
ATOM 1042 C C . ARG A 1 125 ? -10.214 -13.406 -3.964 1.00 68.44 125 ARG A C 1
ATOM 1044 O O . ARG A 1 125 ? -11.003 -14.336 -3.785 1.00 68.44 125 ARG A O 1
ATOM 1051 N N . TYR A 1 126 ? -10.230 -12.299 -3.237 1.00 61.44 126 TYR A N 1
ATOM 1052 C CA . TYR A 1 126 ? -11.211 -12.027 -2.200 1.00 61.44 126 TYR A CA 1
ATOM 1053 C C . TYR A 1 126 ? -12.224 -11.016 -2.732 1.00 61.44 126 TYR A C 1
ATOM 1055 O O . TYR A 1 126 ? -11.880 -9.865 -2.980 1.00 61.44 126 TYR A O 1
ATOM 1063 N N . VAL A 1 127 ? -13.470 -11.456 -2.920 1.00 64.94 127 VAL A N 1
ATOM 1064 C CA . VAL A 1 127 ? -14.610 -10.571 -3.195 1.00 64.94 127 VAL A CA 1
ATOM 1065 C C . VAL A 1 127 ? -15.367 -10.433 -1.889 1.00 64.94 127 VAL A C 1
ATOM 1067 O O . VAL A 1 127 ? -16.131 -11.323 -1.511 1.00 64.94 127 VAL A O 1
ATOM 1070 N N . LEU A 1 128 ? -15.078 -9.362 -1.156 1.00 65.12 128 LEU A N 1
ATOM 1071 C CA . LEU A 1 128 ? -15.656 -9.141 0.160 1.00 65.12 128 LEU A CA 1
ATOM 1072 C C . LEU A 1 128 ? -16.611 -7.957 0.125 1.00 65.12 128 LEU A C 1
ATOM 1074 O O . LEU A 1 128 ? -16.336 -6.942 -0.506 1.00 65.12 128 LEU A O 1
ATOM 1078 N N . ASN A 1 129 ? -17.717 -8.073 0.854 1.00 74.19 129 ASN A N 1
ATOM 1079 C CA . ASN A 1 129 ? -18.655 -6.974 1.043 1.00 74.19 129 ASN A CA 1
ATOM 1080 C C . ASN A 1 129 ? -18.210 -6.087 2.222 1.00 74.19 129 ASN A C 1
ATOM 1082 O O . ASN A 1 129 ? -18.899 -6.006 3.237 1.00 74.19 129 ASN A O 1
ATOM 1086 N N . PHE A 1 130 ? -17.015 -5.502 2.113 1.00 77.88 130 PHE A N 1
ATOM 1087 C CA . PHE A 1 130 ? -16.463 -4.534 3.067 1.00 77.88 130 PHE A CA 1
ATOM 1088 C C . PHE A 1 130 ? -16.087 -3.239 2.336 1.00 77.88 130 PHE A C 1
ATOM 1090 O O . PHE A 1 130 ? -15.807 -3.286 1.137 1.00 77.88 130 PHE A O 1
ATOM 1097 N N . PRO A 1 131 ? -16.036 -2.090 3.034 1.00 77.38 131 PRO A N 1
ATOM 1098 C CA . PRO A 1 131 ? -15.495 -0.859 2.469 1.00 77.38 131 PRO A CA 1
ATOM 1099 C C . PRO A 1 131 ? -14.066 -1.058 1.946 1.00 77.38 131 PRO A C 1
ATOM 1101 O O . PRO A 1 131 ? -13.241 -1.663 2.631 1.00 77.38 131 PRO A O 1
ATOM 1104 N N . SER A 1 132 ? -13.767 -0.523 0.764 1.00 69.69 132 SER A N 1
ATOM 1105 C CA . SER A 1 132 ? -12.421 -0.540 0.178 1.00 69.69 132 SER A CA 1
ATOM 1106 C C . SER A 1 132 ? -11.793 0.847 0.239 1.00 69.69 132 SER A C 1
ATOM 1108 O O . SER A 1 132 ? -12.461 1.851 -0.021 1.00 69.69 132 SER A O 1
ATOM 1110 N N . VAL A 1 133 ? -10.499 0.896 0.545 1.00 71.44 133 VAL A N 1
ATOM 1111 C CA . VAL A 1 133 ? -9.727 2.141 0.590 1.00 71.44 133 VAL A CA 1
ATOM 1112 C C . VAL A 1 133 ? -9.727 2.800 -0.792 1.00 71.44 133 VAL A C 1
ATOM 1114 O O . VAL A 1 133 ? -9.436 2.163 -1.807 1.00 71.44 133 VAL A O 1
ATOM 1117 N N . LYS A 1 134 ? -10.047 4.097 -0.855 1.00 64.12 134 LYS A N 1
ATOM 1118 C CA . LYS A 1 134 ? -10.059 4.850 -2.116 1.00 64.12 134 LYS A CA 1
ATOM 1119 C C . LYS A 1 134 ? -8.625 5.103 -2.603 1.00 64.12 134 LYS A C 1
ATOM 1121 O O . LYS A 1 134 ? -7.684 5.199 -1.812 1.00 64.12 134 LYS A O 1
ATOM 1126 N N . LYS A 1 135 ? -8.451 5.192 -3.933 1.00 49.16 135 LYS A N 1
ATOM 1127 C CA . LYS A 1 135 ? -7.147 5.346 -4.617 1.00 49.16 135 LYS A CA 1
ATOM 1128 C C . LYS A 1 135 ? -6.215 6.318 -3.875 1.00 49.16 135 LYS A C 1
ATOM 1130 O O . LYS A 1 135 ? -6.567 7.474 -3.672 1.00 49.16 135 LYS A O 1
ATOM 1135 N N . GLY A 1 136 ? -5.004 5.860 -3.546 1.00 46.12 136 GLY A N 1
ATOM 1136 C CA . GLY A 1 136 ? -3.947 6.684 -2.938 1.00 46.12 136 GLY A CA 1
ATOM 1137 C C . GLY A 1 136 ? -3.828 6.602 -1.409 1.00 46.12 136 GLY A C 1
ATOM 1138 O O . GLY A 1 136 ? -2.864 7.134 -0.866 1.00 46.12 136 GLY A O 1
ATOM 1139 N N . GLY A 1 137 ? -4.739 5.906 -0.716 1.00 44.88 137 GLY A N 1
ATOM 1140 C CA . GLY A 1 137 ? -4.719 5.712 0.745 1.00 44.88 137 GLY A CA 1
ATOM 1141 C C . GLY A 1 137 ? -3.959 4.477 1.247 1.00 44.88 137 GLY A C 1
ATOM 1142 O O . GLY A 1 137 ? -4.223 3.993 2.339 1.00 44.88 137 GLY A O 1
ATOM 1143 N N . ALA A 1 138 ? -3.051 3.911 0.456 1.00 43.06 138 ALA A N 1
ATOM 1144 C CA . ALA A 1 138 ? -2.437 2.625 0.765 1.00 43.06 138 ALA A CA 1
ATOM 1145 C C . ALA A 1 138 ? -1.527 2.687 2.005 1.00 43.06 138 ALA A C 1
ATOM 1147 O O . ALA A 1 138 ? -0.374 3.110 1.918 1.00 43.06 138 ALA A O 1
ATOM 1148 N N . GLY A 1 139 ? -2.056 2.263 3.152 1.00 47.78 139 GLY A N 1
ATOM 1149 C CA . GLY A 1 139 ? -1.267 1.989 4.343 1.00 47.78 139 GLY A CA 1
ATOM 1150 C C . GLY A 1 139 ? -0.377 0.765 4.143 1.00 47.78 139 GLY A C 1
ATOM 1151 O O . GLY A 1 139 ? -0.750 -0.173 3.446 1.00 47.78 139 GLY A O 1
ATOM 1152 N N . THR A 1 140 ? 0.813 0.786 4.736 1.00 44.50 140 THR A N 1
ATOM 1153 C CA . THR A 1 140 ? 1.773 -0.332 4.725 1.00 44.50 140 THR A CA 1
ATOM 1154 C C . THR A 1 140 ? 1.089 -1.643 5.146 1.00 44.50 140 THR A C 1
ATOM 1156 O O . THR A 1 140 ? 0.323 -1.613 6.114 1.00 44.50 140 THR A O 1
ATOM 1159 N N . PRO A 1 141 ? 1.325 -2.785 4.464 1.00 44.34 141 PRO A N 1
ATOM 1160 C CA . PRO A 1 141 ? 0.685 -4.034 4.839 1.00 44.34 141 PRO A CA 1
ATOM 1161 C C . PRO A 1 141 ? 1.054 -4.421 6.277 1.00 44.34 141 PRO A C 1
ATOM 1163 O O . PRO A 1 141 ? 2.191 -4.192 6.702 1.00 44.34 141 PRO A O 1
ATOM 1166 N N . PRO A 1 142 ? 0.110 -5.012 7.024 1.00 46.81 142 PRO A N 1
ATOM 1167 C CA . PRO A 1 142 ? 0.336 -5.419 8.399 1.00 46.81 142 PRO A CA 1
ATOM 1168 C C . PRO A 1 142 ? 1.473 -6.443 8.484 1.00 46.81 142 PRO A C 1
ATOM 1170 O O . PRO A 1 142 ? 1.362 -7.554 7.966 1.00 46.81 142 PRO A O 1
ATOM 1173 N N . VAL A 1 143 ? 2.570 -6.076 9.145 1.00 45.44 143 VAL A N 1
ATOM 1174 C CA . VAL A 1 143 ? 3.611 -7.030 9.541 1.00 45.44 143 VAL A CA 1
ATOM 1175 C C . VAL A 1 143 ? 3.100 -7.749 10.786 1.00 45.44 143 VAL A C 1
ATOM 1177 O O . VAL A 1 143 ? 2.778 -7.104 11.784 1.00 45.44 143 VAL A O 1
ATOM 1180 N N . VAL A 1 144 ? 2.981 -9.076 10.717 1.00 47.56 144 VAL A N 1
ATOM 1181 C CA . VAL A 1 144 ? 2.603 -9.890 11.878 1.00 47.56 144 VAL A CA 1
ATOM 1182 C C . VAL A 1 144 ? 3.732 -9.794 12.900 1.00 47.56 144 VAL A C 1
ATOM 1184 O O . VAL A 1 144 ? 4.866 -10.182 12.626 1.00 47.56 144 VAL A O 1
ATOM 1187 N N . SER A 1 145 ? 3.419 -9.227 14.061 1.00 50.88 145 SER A N 1
ATOM 1188 C CA . SER A 1 145 ? 4.349 -9.103 15.179 1.00 50.88 145 SER A CA 1
ATOM 1189 C C . SER A 1 145 ? 4.416 -10.431 15.943 1.00 50.88 145 SER A C 1
ATOM 1191 O O . SER A 1 145 ? 3.368 -11.039 16.169 1.00 50.88 145 SER A O 1
ATOM 1193 N N . PRO A 1 146 ? 5.600 -10.873 16.408 1.00 49.78 146 PRO A N 1
ATOM 1194 C CA . PRO A 1 146 ? 5.720 -12.028 17.304 1.00 49.78 146 PRO A CA 1
ATOM 1195 C C . PRO A 1 146 ? 4.979 -11.838 18.638 1.00 49.78 146 PRO A C 1
ATOM 1197 O O . PRO A 1 146 ? 4.768 -12.803 19.367 1.00 49.78 146 PRO A O 1
ATOM 1200 N N . SER A 1 147 ? 4.606 -10.597 18.973 1.00 51.16 147 SER A N 1
ATOM 1201 C CA . SER A 1 147 ? 3.986 -10.206 20.243 1.00 51.16 147 SER A CA 1
ATOM 1202 C C . SER A 1 147 ? 2.559 -10.724 20.446 1.00 51.16 147 SER A C 1
ATOM 1204 O O . SER A 1 147 ? 2.018 -10.575 21.540 1.00 51.16 147 SER A O 1
ATOM 1206 N N . PHE A 1 148 ? 1.933 -11.303 19.418 1.00 59.56 148 PHE A N 1
ATOM 1207 C CA . PHE A 1 148 ? 0.561 -11.797 19.480 1.00 59.56 148 PHE A CA 1
ATOM 1208 C C . PHE A 1 148 ? 0.479 -13.260 19.052 1.00 59.56 148 PHE A C 1
ATOM 1210 O O . PHE A 1 148 ? 0.879 -13.618 17.944 1.00 59.56 148 PHE A O 1
ATOM 1217 N N . ASP A 1 149 ? -0.117 -14.099 19.902 1.00 58.16 149 ASP A N 1
ATOM 1218 C CA . ASP A 1 149 ? -0.497 -15.453 19.509 1.00 58.16 149 ASP A CA 1
ATOM 1219 C C . ASP A 1 149 ? -1.750 -15.397 18.622 1.00 58.16 149 ASP A C 1
ATOM 1221 O O . ASP A 1 149 ? -2.890 -15.329 19.087 1.00 58.16 149 ASP A O 1
ATOM 1225 N N . ALA A 1 150 ? -1.531 -15.390 17.308 1.00 60.09 150 ALA A N 1
ATOM 1226 C CA . ALA A 1 150 ? -2.605 -15.385 16.324 1.00 60.09 150 ALA A CA 1
ATOM 1227 C C . ALA A 1 150 ? -3.311 -16.748 16.179 1.00 60.09 150 ALA A C 1
ATOM 1229 O O . ALA A 1 150 ? -4.279 -16.823 15.417 1.00 60.09 150 ALA A O 1
ATOM 1230 N N . ALA A 1 151 ? -2.863 -17.804 16.881 1.00 64.44 151 ALA A N 1
ATOM 1231 C CA . ALA A 1 151 ? -3.392 -19.162 16.742 1.00 64.44 151 ALA A CA 1
ATOM 1232 C C . ALA A 1 151 ? -4.817 -19.323 17.285 1.00 64.44 151 ALA A C 1
ATOM 1234 O O . ALA A 1 151 ? -5.512 -20.265 16.900 1.00 64.44 151 ALA A O 1
ATOM 1235 N N . THR A 1 152 ? -5.266 -18.424 18.172 1.00 78.19 152 THR A N 1
ATOM 1236 C CA . THR A 1 152 ? -6.668 -18.374 18.598 1.00 78.19 152 THR A CA 1
ATOM 1237 C C . THR A 1 152 ? -7.185 -16.938 18.692 1.00 78.19 152 THR A C 1
ATOM 1239 O O . THR A 1 152 ? -6.719 -16.128 19.494 1.00 78.19 152 THR A O 1
ATOM 1242 N N . ILE A 1 153 ? -8.235 -16.630 17.919 1.00 83.88 153 ILE A N 1
ATOM 1243 C CA . ILE A 1 153 ? -8.906 -15.314 17.941 1.00 83.88 153 ILE A CA 1
ATOM 1244 C C . ILE A 1 153 ? -9.323 -14.937 19.372 1.00 83.88 153 ILE A C 1
ATOM 1246 O O . ILE A 1 153 ? -9.185 -13.790 19.786 1.00 83.88 153 ILE A O 1
ATOM 1250 N N . SER A 1 154 ? -9.817 -15.897 20.157 1.00 85.50 154 SER A N 1
ATOM 1251 C CA . SER A 1 154 ? -10.271 -15.644 21.528 1.00 85.50 154 SER A CA 1
ATOM 1252 C C . SER A 1 154 ? -9.154 -15.169 22.460 1.00 85.50 154 SER A C 1
ATOM 1254 O O . SER A 1 154 ? -9.401 -14.263 23.257 1.00 85.50 154 SER A O 1
ATOM 1256 N N . ALA A 1 155 ? -7.945 -15.736 22.370 1.00 84.12 155 ALA A N 1
ATOM 1257 C CA . ALA A 1 155 ? -6.808 -15.274 23.167 1.00 84.12 155 ALA A CA 1
ATOM 1258 C C . ALA A 1 155 ? -6.402 -13.856 22.753 1.00 84.12 155 ALA A C 1
ATOM 1260 O O . ALA A 1 155 ? -6.348 -12.966 23.600 1.00 84.12 155 ALA A O 1
ATOM 1261 N N . LEU A 1 156 ? -6.281 -13.620 21.442 1.00 86.19 156 LEU A N 1
ATOM 1262 C CA . LEU A 1 156 ? -5.948 -12.318 20.869 1.00 86.19 156 LEU A CA 1
ATOM 1263 C C . LEU A 1 156 ? -6.900 -11.204 21.349 1.00 86.19 156 LEU A C 1
ATOM 1265 O O . LEU A 1 156 ? -6.466 -10.137 21.785 1.00 86.19 156 LEU A O 1
ATOM 1269 N N . LEU A 1 157 ? -8.213 -11.462 21.322 1.00 90.31 157 LEU A N 1
ATO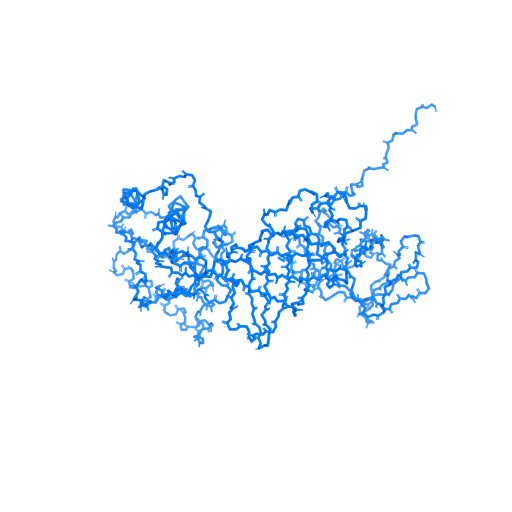M 1270 C CA . LEU A 1 157 ? -9.229 -10.519 21.801 1.00 90.31 157 LEU A CA 1
ATOM 1271 C C . LEU A 1 157 ? -9.140 -10.275 23.314 1.00 90.31 157 LEU A C 1
ATOM 1273 O O . LEU A 1 157 ? -9.379 -9.155 23.774 1.00 90.31 157 LEU A O 1
ATOM 1277 N N . ASN A 1 158 ? -8.824 -11.306 24.099 1.00 89.44 158 ASN A N 1
ATOM 1278 C CA . ASN A 1 158 ? -8.692 -11.183 25.549 1.00 89.44 158 ASN A CA 1
ATOM 1279 C C . ASN A 1 158 ? -7.449 -10.378 25.941 1.00 89.44 158 ASN A C 1
ATOM 1281 O O . ASN A 1 158 ? -7.54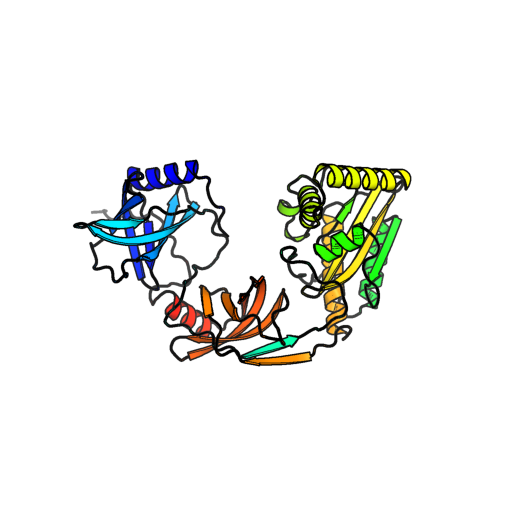1 -9.525 26.826 1.00 89.44 158 ASN A O 1
ATOM 1285 N N . ASP A 1 159 ? -6.323 -10.595 25.266 1.00 88.44 159 ASP A N 1
ATOM 1286 C CA . ASP A 1 159 ? -5.088 -9.847 25.504 1.00 88.44 159 ASP A CA 1
ATOM 1287 C C . ASP A 1 159 ? -5.255 -8.374 25.136 1.00 88.44 159 ASP A C 1
ATOM 1289 O O . ASP A 1 159 ? -4.870 -7.496 25.914 1.00 88.44 159 ASP A O 1
ATOM 1293 N N . PHE A 1 160 ? -5.945 -8.095 24.027 1.00 91.69 160 PHE A N 1
ATOM 1294 C CA . PHE A 1 160 ? -6.339 -6.735 23.676 1.00 91.69 160 PHE A CA 1
ATOM 1295 C C . PHE A 1 160 ? -7.187 -6.070 24.750 1.00 91.69 160 PHE A C 1
ATOM 1297 O O . PHE A 1 160 ? -6.861 -4.969 25.182 1.00 91.69 160 PHE A O 1
ATOM 1304 N N . ARG A 1 161 ? -8.247 -6.729 25.229 1.00 91.56 161 ARG A N 1
ATOM 1305 C CA . ARG A 1 161 ? -9.116 -6.162 26.274 1.00 91.56 161 ARG A CA 1
ATOM 1306 C C . ARG A 1 161 ? -8.340 -5.841 27.550 1.00 91.56 161 ARG A C 1
ATOM 1308 O O . ARG A 1 161 ? -8.524 -4.762 28.110 1.00 91.56 161 ARG A O 1
ATOM 1315 N N . LYS A 1 162 ? -7.464 -6.751 27.993 1.00 91.19 162 LYS A N 1
ATOM 1316 C CA . LYS A 1 162 ? -6.620 -6.546 29.181 1.00 91.19 162 LYS A CA 1
ATOM 1317 C C . LYS A 1 162 ? -5.702 -5.341 29.002 1.00 91.19 162 LYS A C 1
ATOM 1319 O O . LYS A 1 162 ? -5.687 -4.461 29.857 1.00 91.19 162 LYS A O 1
ATOM 1324 N N . LYS A 1 163 ? -4.980 -5.274 27.880 1.00 90.81 163 LYS A N 1
ATOM 1325 C CA . LYS A 1 163 ? -4.023 -4.195 27.626 1.00 90.81 163 LYS A CA 1
ATOM 1326 C C . LYS A 1 163 ? -4.716 -2.854 27.394 1.00 90.81 163 LYS A C 1
ATOM 1328 O O . LYS A 1 163 ? -4.297 -1.843 27.949 1.00 90.81 163 LYS A O 1
ATOM 1333 N N . ALA A 1 164 ? -5.811 -2.843 26.635 1.00 92.38 164 ALA A N 1
ATOM 1334 C CA . ALA A 1 164 ? -6.584 -1.640 26.354 1.00 92.38 164 ALA A CA 1
ATOM 1335 C C . ALA A 1 164 ? -7.143 -0.999 27.627 1.00 92.38 164 ALA A C 1
ATOM 1337 O O . ALA A 1 164 ? -7.189 0.230 27.717 1.00 92.38 164 ALA A O 1
ATOM 1338 N N . ALA A 1 165 ? -7.506 -1.793 28.638 1.00 91.62 165 ALA A N 1
ATOM 1339 C CA . ALA A 1 165 ? -7.976 -1.278 29.921 1.00 91.62 165 ALA A CA 1
ATOM 1340 C C . ALA A 1 165 ? -6.921 -0.427 30.658 1.00 91.62 165 ALA A C 1
ATOM 1342 O O . ALA A 1 165 ? -7.287 0.476 31.414 1.00 91.62 165 ALA A O 1
ATOM 1343 N N . GLU A 1 166 ? -5.623 -0.631 30.405 1.00 91.62 166 GLU A N 1
ATOM 1344 C CA . GLU A 1 166 ? -4.551 0.172 31.011 1.00 91.62 166 GLU A CA 1
ATOM 1345 C C . GLU A 1 166 ? -4.599 1.630 30.526 1.00 91.62 166 GLU A C 1
ATOM 1347 O O . GLU A 1 166 ? -4.464 2.555 31.326 1.00 91.62 166 GLU A O 1
ATOM 1352 N N . PHE A 1 167 ? -4.882 1.863 29.239 1.00 89.06 167 PHE A N 1
ATOM 1353 C CA . PHE A 1 167 ? -4.790 3.197 28.631 1.00 89.06 167 PHE A CA 1
ATOM 1354 C C . PHE A 1 167 ? -6.109 3.795 28.127 1.00 89.06 167 PHE A C 1
ATOM 1356 O O . PHE A 1 167 ? -6.163 4.992 27.867 1.00 89.06 167 PHE A O 1
ATOM 1363 N N . SER A 1 168 ? -7.194 3.026 28.043 1.00 91.06 168 SER A N 1
ATOM 1364 C CA . SER A 1 168 ? -8.501 3.504 27.565 1.00 91.06 168 SER A CA 1
ATOM 1365 C C . SER A 1 168 ? -9.590 3.372 28.632 1.00 91.06 168 SER A C 1
ATOM 1367 O O . SER A 1 168 ? -9.582 2.438 29.432 1.00 91.06 168 SER A O 1
ATOM 1369 N N . THR A 1 169 ? -10.487 4.350 28.717 1.00 91.69 169 THR A N 1
ATOM 1370 C CA . THR A 1 169 ? -11.745 4.253 29.474 1.00 91.69 169 THR A CA 1
ATOM 1371 C C . THR A 1 169 ? -12.785 3.438 28.721 1.00 91.69 169 THR A C 1
ATOM 1373 O O . THR A 1 169 ? -13.611 2.780 29.340 1.00 91.69 169 THR A O 1
ATOM 1376 N N . GLU A 1 170 ? -12.732 3.470 27.393 1.00 92.75 170 GLU A N 1
ATOM 1377 C CA . GLU A 1 170 ? -13.589 2.678 26.523 1.00 92.75 170 GLU A CA 1
ATOM 1378 C C . GLU A 1 170 ? -12.736 2.050 25.425 1.00 92.75 170 GLU A C 1
ATOM 1380 O O . GLU A 1 170 ? -11.906 2.729 24.820 1.00 92.75 170 GLU A O 1
ATOM 1385 N N . SER A 1 171 ? -12.951 0.761 25.166 1.00 94.94 171 SER A N 1
ATOM 1386 C CA . SER A 1 171 ? -12.342 0.053 24.043 1.00 94.94 171 SER A CA 1
ATOM 1387 C C . SER A 1 171 ? -13.369 -0.837 23.355 1.00 94.94 171 SER A C 1
ATOM 1389 O O . SER A 1 171 ? -14.120 -1.566 24.008 1.00 94.94 171 SER A O 1
ATOM 1391 N N . LYS A 1 172 ? -13.423 -0.767 22.025 1.00 94.81 172 LYS A N 1
ATOM 1392 C CA . LYS A 1 172 ? -14.314 -1.580 21.191 1.00 94.81 172 LYS A CA 1
ATOM 1393 C C . LYS A 1 172 ? -13.580 -2.060 19.948 1.00 94.81 172 LYS A C 1
ATOM 1395 O O . LYS A 1 172 ? -12.684 -1.395 19.439 1.00 94.81 172 LYS A O 1
ATOM 1400 N N . ILE A 1 173 ? -14.008 -3.211 19.447 1.00 94.88 173 ILE A N 1
ATOM 1401 C CA . ILE A 1 173 ? -13.659 -3.703 18.116 1.00 94.88 173 ILE A CA 1
ATOM 1402 C C . ILE A 1 173 ? -14.967 -3.740 17.344 1.00 94.88 173 ILE A C 1
ATOM 1404 O O . ILE A 1 173 ? -15.914 -4.402 17.771 1.00 94.88 173 ILE A O 1
ATOM 1408 N N . VAL A 1 174 ? -15.035 -2.993 16.250 1.00 93.56 174 VAL A N 1
ATOM 1409 C CA . VAL A 1 174 ? -16.243 -2.851 15.439 1.00 93.56 174 VAL A CA 1
ATOM 1410 C C . VAL A 1 174 ? -15.963 -3.438 14.066 1.00 93.56 174 VAL A C 1
ATOM 1412 O O . VAL A 1 174 ? -15.028 -3.018 13.394 1.00 93.56 174 VAL A O 1
ATOM 1415 N N . MET A 1 175 ? -16.759 -4.421 13.651 1.00 90.62 175 MET A N 1
ATOM 1416 C CA . MET A 1 175 ? -16.628 -5.074 12.346 1.00 90.62 175 MET A CA 1
ATOM 1417 C C . MET A 1 175 ? -17.659 -4.501 11.370 1.00 90.62 175 MET A C 1
ATOM 1419 O O . MET A 1 175 ? -18.815 -4.322 11.744 1.00 90.62 175 MET A O 1
ATOM 1423 N N . PHE A 1 176 ? -17.283 -4.295 10.107 1.00 84.50 176 PHE A N 1
ATOM 1424 C CA . PHE A 1 176 ? -18.191 -3.822 9.047 1.00 84.50 176 PHE A CA 1
ATOM 1425 C C . PHE A 1 176 ? -18.950 -4.959 8.346 1.00 84.50 176 PHE A C 1
ATOM 1427 O O . PHE A 1 176 ? -19.370 -4.839 7.198 1.00 84.50 176 PHE A O 1
ATOM 1434 N N . LYS A 1 177 ? -19.123 -6.104 9.014 1.00 76.19 177 LYS A N 1
ATOM 1435 C CA . LYS A 1 177 ? -19.835 -7.240 8.426 1.00 76.19 177 LYS A CA 1
ATOM 1436 C C . LYS A 1 177 ? -21.307 -6.857 8.266 1.00 76.19 177 LYS A C 1
ATOM 1438 O O . LYS A 1 177 ? -21.988 -6.677 9.266 1.00 76.19 177 LYS A O 1
ATOM 1443 N N . GLU A 1 178 ? -21.757 -6.721 7.017 1.00 70.19 178 GLU A N 1
ATOM 1444 C CA . GLU A 1 178 ? -23.142 -6.366 6.645 1.00 70.19 178 GLU A CA 1
ATOM 1445 C C . GLU A 1 178 ? -23.572 -4.941 7.044 1.00 70.19 178 GLU A C 1
ATOM 1447 O O . GLU A 1 178 ? -24.753 -4.608 6.991 1.00 70.19 178 GLU A O 1
ATOM 1452 N N . ARG A 1 179 ? -22.615 -4.071 7.390 1.00 80.69 179 ARG A N 1
ATOM 1453 C CA . ARG A 1 179 ? -22.869 -2.675 7.763 1.00 80.69 179 ARG A CA 1
ATOM 1454 C C . ARG A 1 179 ? -21.956 -1.730 6.992 1.00 80.69 179 ARG A C 1
ATOM 1456 O O . ARG A 1 179 ? -20.755 -1.961 6.878 1.00 80.69 179 ARG A O 1
ATOM 1463 N N . THR A 1 180 ? -22.518 -0.614 6.540 1.00 79.56 180 THR A N 1
ATOM 1464 C CA . THR A 1 180 ? -21.763 0.488 5.936 1.00 79.56 180 THR A CA 1
ATOM 1465 C C . THR A 1 180 ? -21.286 1.504 6.984 1.00 79.56 180 THR A C 1
ATOM 1467 O O . THR A 1 180 ? -21.930 1.641 8.023 1.00 79.56 180 THR A O 1
ATOM 1470 N N . PRO A 1 181 ? -20.207 2.259 6.714 1.00 87.88 181 PRO A N 1
ATOM 1471 C CA . PRO A 1 181 ? -19.753 3.363 7.564 1.00 87.88 181 PRO A CA 1
ATOM 1472 C C . PRO A 1 181 ? -20.847 4.419 7.794 1.00 87.88 181 PRO A C 1
ATOM 1474 O O . PRO A 1 181 ? -21.392 4.980 6.838 1.00 87.88 181 PRO A O 1
ATOM 1477 N N . GLU A 1 182 ? -21.158 4.719 9.054 1.00 89.19 182 GLU A N 1
ATOM 1478 C CA . GLU A 1 182 ? -22.254 5.627 9.426 1.00 89.19 182 GLU A CA 1
ATOM 1479 C C . GLU A 1 182 ? -21.739 7.020 9.802 1.00 89.19 182 GLU A C 1
ATOM 1481 O O . GLU A 1 182 ? -22.231 8.022 9.275 1.00 89.19 182 GLU A O 1
ATOM 1486 N N . SER A 1 183 ? -20.724 7.083 10.670 1.00 90.50 183 SER A N 1
ATOM 1487 C CA . SER A 1 183 ? -20.147 8.337 11.172 1.00 90.50 183 SER A CA 1
ATOM 1488 C C . SER A 1 183 ? -19.145 8.968 10.198 1.00 90.50 183 SER A C 1
ATOM 1490 O O . SER A 1 183 ? -18.651 8.323 9.269 1.00 90.50 183 SER A O 1
ATOM 1492 N N . GLU A 1 184 ? -18.832 10.254 10.396 1.00 88.06 184 GLU A N 1
ATOM 1493 C CA . GLU A 1 184 ? -17.815 10.941 9.588 1.00 88.06 184 GLU A CA 1
ATOM 1494 C C . GLU A 1 184 ? -16.432 10.317 9.825 1.00 88.06 184 GLU A C 1
ATOM 1496 O O . GLU A 1 184 ? -15.692 10.087 8.872 1.00 88.06 184 GLU A O 1
ATOM 1501 N N . GLU A 1 185 ? -16.126 9.953 11.071 1.00 91.06 185 GLU A N 1
ATOM 1502 C CA . GLU A 1 185 ? -14.901 9.258 11.461 1.00 91.06 185 GLU A CA 1
ATOM 1503 C C . GLU A 1 185 ? -14.780 7.889 10.783 1.00 91.06 185 GLU A C 1
ATOM 1505 O O . GLU A 1 185 ? -13.728 7.581 10.224 1.00 91.06 185 GLU A O 1
ATOM 1510 N N . GLU A 1 186 ? -15.858 7.096 10.763 1.00 92.31 186 GLU A N 1
ATOM 1511 C CA . GLU A 1 186 ? -15.881 5.801 10.075 1.00 92.31 186 GLU A CA 1
ATOM 1512 C C . GLU A 1 186 ? -15.647 5.960 8.574 1.00 92.31 186 GLU A C 1
ATOM 1514 O O . GLU A 1 186 ? -14.834 5.238 8.007 1.00 92.31 186 GLU A O 1
ATOM 1519 N N . ARG A 1 187 ? -16.301 6.937 7.933 1.00 89.81 187 ARG A N 1
ATOM 1520 C CA . ARG A 1 187 ? -16.098 7.210 6.502 1.00 89.81 187 ARG A CA 1
ATOM 1521 C C . ARG A 1 187 ? -14.662 7.626 6.204 1.00 89.81 187 ARG A C 1
ATOM 1523 O O . ARG A 1 187 ? -14.087 7.163 5.224 1.00 89.81 187 ARG A O 1
ATOM 1530 N N . ILE A 1 188 ? -14.070 8.466 7.055 1.00 88.94 188 ILE A N 1
ATOM 1531 C CA . ILE A 1 188 ? -12.677 8.899 6.914 1.00 88.94 188 ILE A CA 1
ATOM 1532 C C . ILE A 1 188 ? -11.732 7.696 6.996 1.00 88.94 188 ILE A C 1
ATOM 1534 O O . ILE A 1 188 ? -10.908 7.519 6.098 1.00 88.94 188 ILE A O 1
ATOM 1538 N N . ILE A 1 189 ? -11.831 6.855 8.032 1.00 90.31 189 ILE A N 1
ATOM 1539 C CA . ILE A 1 189 ? -10.918 5.707 8.181 1.00 90.31 189 ILE A CA 1
ATOM 1540 C C . ILE A 1 189 ? -11.139 4.652 7.094 1.00 90.31 189 ILE A C 1
ATOM 1542 O O . ILE A 1 189 ? -10.174 4.014 6.681 1.00 90.31 189 ILE A O 1
ATOM 1546 N N . THR A 1 190 ? -12.367 4.481 6.589 1.00 86.69 190 THR A N 1
ATOM 1547 C CA . THR A 1 190 ? -12.640 3.516 5.516 1.00 86.69 190 THR A CA 1
ATOM 1548 C C . THR A 1 190 ? -12.155 4.003 4.162 1.00 86.69 190 THR A C 1
ATOM 1550 O O . THR A 1 190 ? -11.557 3.233 3.419 1.00 86.69 190 THR A O 1
ATOM 1553 N N . ASP A 1 191 ? -12.358 5.285 3.851 1.00 84.50 191 ASP A N 1
ATOM 1554 C CA . ASP A 1 191 ? -11.925 5.859 2.578 1.00 84.50 191 ASP A CA 1
ATOM 1555 C C . ASP A 1 191 ? -10.401 6.015 2.519 1.00 84.50 191 ASP A C 1
ATOM 1557 O O . ASP A 1 191 ? -9.814 5.874 1.447 1.00 84.50 191 ASP A O 1
ATOM 1561 N N . THR A 1 192 ? -9.756 6.308 3.655 1.00 83.25 192 THR A N 1
ATOM 1562 C CA . THR A 1 192 ? -8.311 6.576 3.709 1.00 83.25 192 THR A CA 1
ATOM 1563 C C . THR A 1 192 ? -7.465 5.379 4.118 1.00 83.25 192 THR A C 1
ATOM 1565 O O . THR A 1 192 ? -6.275 5.391 3.826 1.00 83.25 192 THR A O 1
ATOM 1568 N N . GLY A 1 193 ? -8.023 4.390 4.824 1.00 84.19 193 GLY A N 1
ATOM 1569 C CA . GLY A 1 193 ? -7.259 3.290 5.421 1.00 84.19 193 GLY A CA 1
ATOM 1570 C C . GLY A 1 193 ? -6.287 3.723 6.528 1.00 84.19 193 GLY A C 1
ATOM 1571 O O . GLY A 1 193 ? -5.431 2.938 6.930 1.00 84.19 193 GLY A O 1
ATOM 1572 N N . LYS A 1 194 ? -6.386 4.967 7.016 1.00 87.19 194 LYS A N 1
ATOM 1573 C CA . LYS A 1 194 ? -5.451 5.560 7.982 1.00 87.19 194 LYS A CA 1
ATOM 1574 C C . LYS A 1 194 ? -6.036 5.626 9.389 1.00 87.19 194 LYS A C 1
ATOM 1576 O O . LYS A 1 194 ? -7.243 5.751 9.579 1.00 87.19 194 LYS A O 1
ATOM 1581 N N . VAL A 1 195 ? -5.151 5.579 10.380 1.00 90.06 195 VAL A N 1
ATOM 1582 C CA . VAL A 1 195 ? -5.491 5.692 11.800 1.00 90.06 195 VAL A CA 1
ATOM 1583 C C . VAL A 1 195 ? -5.821 7.146 12.135 1.00 90.06 195 VAL A C 1
ATOM 1585 O O . VAL A 1 195 ? -4.999 8.042 11.943 1.00 90.06 195 VAL A O 1
ATOM 1588 N N . LEU A 1 196 ? -7.009 7.384 12.677 1.00 89.62 196 LEU A N 1
ATOM 1589 C CA . LEU A 1 196 ? -7.483 8.704 13.078 1.00 89.62 196 LEU A CA 1
ATOM 1590 C C . LEU A 1 196 ? -7.353 8.877 14.598 1.00 89.62 196 LEU A C 1
ATOM 1592 O O . LEU A 1 196 ? -7.899 8.085 15.361 1.00 89.62 196 LEU A O 1
ATOM 1596 N N . LEU A 1 197 ? -6.644 9.923 15.033 1.00 87.62 197 LEU A N 1
ATOM 1597 C CA . LEU A 1 197 ? -6.418 10.259 16.444 1.00 87.62 197 LEU A CA 1
ATOM 1598 C C . LEU A 1 197 ? -6.928 11.676 16.756 1.00 87.62 197 LEU A C 1
ATOM 1600 O O . LEU A 1 197 ? -6.543 12.649 16.102 1.00 87.62 197 LEU A O 1
ATOM 1604 N N . TYR A 1 198 ? -7.748 11.798 17.798 1.00 80.62 198 TYR A N 1
ATOM 1605 C CA . TYR A 1 198 ? -8.257 13.052 18.353 1.00 80.62 198 TYR A CA 1
ATOM 1606 C C . TYR A 1 198 ? -7.787 13.277 19.798 1.00 80.62 198 TYR A C 1
ATOM 1608 O O . TYR A 1 198 ? -7.530 12.311 20.516 1.00 80.62 198 TYR A O 1
ATOM 1616 N N . PRO A 1 199 ? -7.755 14.540 20.271 1.00 66.38 199 PRO A N 1
ATOM 1617 C CA . PRO A 1 199 ? -7.814 15.771 19.484 1.00 66.38 199 PRO A CA 1
ATOM 1618 C C . PRO A 1 199 ? -6.531 15.975 18.669 1.00 66.38 199 PRO A C 1
ATOM 1620 O O . PRO A 1 199 ? -5.423 15.769 19.157 1.00 66.38 199 PRO A O 1
ATOM 1623 N N . GLN A 1 200 ? -6.679 16.521 17.464 1.00 57.62 200 GLN A N 1
ATOM 1624 C CA . GLN A 1 200 ? -5.561 16.829 16.558 1.00 57.62 200 GLN A CA 1
ATOM 1625 C C . GLN A 1 200 ? -4.680 18.005 17.029 1.00 57.62 200 GLN A C 1
ATOM 1627 O O . GLN A 1 200 ? -3.787 18.455 16.316 1.00 57.62 200 GLN A O 1
ATOM 1632 N N . SER A 1 201 ? -4.947 18.553 18.218 1.00 46.66 201 SER A N 1
ATOM 1633 C CA . SER A 1 201 ? -4.290 19.747 18.758 1.00 46.66 201 SER A CA 1
ATOM 1634 C C . SER A 1 201 ? -3.330 19.471 19.921 1.00 46.66 201 SER A C 1
ATOM 1636 O O . SER A 1 201 ? -2.632 20.386 20.345 1.00 46.66 201 SER A O 1
ATOM 1638 N N . TYR A 1 202 ? -3.264 18.249 20.462 1.00 49.66 202 TYR A N 1
ATOM 1639 C CA . TYR A 1 202 ? -2.340 17.912 21.556 1.00 49.66 202 TYR A CA 1
ATOM 1640 C C . TYR A 1 202 ? -1.009 17.377 20.997 1.00 49.66 202 TYR A C 1
ATOM 1642 O O . TYR A 1 202 ? -0.621 16.241 21.231 1.00 49.66 202 TYR A O 1
ATOM 1650 N N . ILE A 1 203 ? -0.320 18.226 20.231 1.00 44.34 203 ILE A N 1
ATOM 1651 C CA . ILE A 1 203 ? 1.149 18.272 20.059 1.00 44.34 203 ILE A CA 1
ATOM 1652 C C . ILE A 1 203 ? 1.852 17.016 19.479 1.00 44.34 203 ILE A C 1
ATOM 1654 O O . ILE A 1 203 ? 3.065 17.033 19.309 1.00 44.34 203 ILE A O 1
ATOM 1658 N N . TYR A 1 204 ? 1.133 15.986 19.019 1.00 44.72 204 TYR A N 1
ATOM 1659 C CA . TYR A 1 204 ? 1.748 14.896 18.238 1.00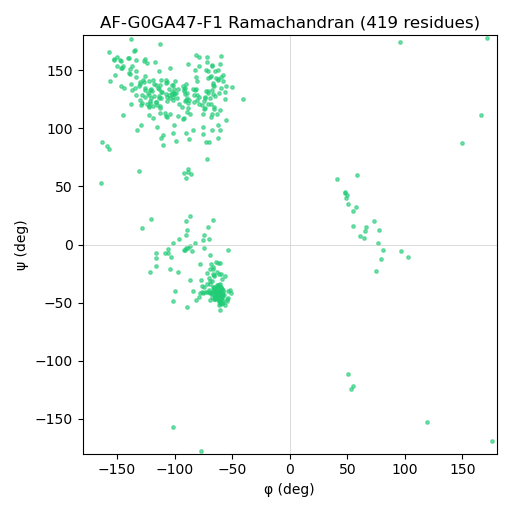 44.72 204 TYR A CA 1
ATOM 1660 C C . TYR A 1 204 ? 1.255 14.767 16.797 1.00 44.72 204 TYR A C 1
ATOM 1662 O O . TYR A 1 204 ? 2.011 14.271 15.974 1.00 44.72 204 TYR A O 1
ATOM 1670 N N . THR A 1 205 ? 0.108 15.329 16.416 1.00 48.69 205 THR A N 1
ATOM 1671 C CA . THR A 1 205 ? -0.297 15.483 15.005 1.00 48.69 205 THR A CA 1
ATOM 1672 C C . THR A 1 205 ? 0.225 16.804 14.441 1.00 48.69 205 THR A C 1
ATOM 1674 O O . THR A 1 205 ? -0.537 17.717 14.126 1.00 48.69 205 THR A O 1
ATOM 1677 N N . SER A 1 206 ? 1.550 16.939 14.347 1.00 51.34 206 SER A N 1
ATOM 1678 C CA . SER A 1 206 ? 2.139 17.956 13.472 1.00 51.34 206 SER A CA 1
ATOM 1679 C C . SER A 1 206 ? 1.683 17.689 12.030 1.00 51.34 206 SER A C 1
ATOM 1681 O O . SER A 1 206 ? 1.281 16.570 11.699 1.00 51.34 206 SER A O 1
ATOM 1683 N N . ALA A 1 207 ? 1.800 18.678 11.143 1.00 54.47 207 ALA A N 1
ATOM 1684 C CA . ALA A 1 207 ? 1.590 18.503 9.699 1.00 54.47 207 ALA A CA 1
ATOM 1685 C C . ALA A 1 207 ? 2.435 17.359 9.073 1.00 54.47 207 ALA A C 1
ATOM 1687 O O . ALA A 1 207 ? 2.281 17.056 7.898 1.00 54.47 207 ALA A O 1
ATOM 1688 N N . ASN A 1 208 ? 3.320 16.722 9.854 1.00 59.12 208 ASN A N 1
ATOM 1689 C CA . ASN A 1 208 ? 4.266 15.700 9.435 1.00 59.12 208 ASN A CA 1
ATOM 1690 C C . ASN A 1 208 ? 4.213 14.410 10.285 1.00 59.12 208 ASN A C 1
ATOM 1692 O O . ASN A 1 208 ? 5.167 13.639 10.233 1.00 59.12 208 ASN A O 1
ATOM 1696 N N . ILE A 1 209 ? 3.190 14.154 11.114 1.00 65.12 209 ILE A N 1
ATOM 1697 C CA . ILE A 1 209 ? 3.167 12.934 11.959 1.00 65.12 209 ILE A CA 1
ATOM 1698 C C . ILE A 1 209 ? 3.217 11.641 11.130 1.00 65.12 209 ILE A C 1
ATOM 1700 O O . ILE A 1 209 ? 3.902 10.687 11.489 1.00 65.12 209 ILE A O 1
ATOM 1704 N N . ASP A 1 210 ? 2.549 11.652 9.983 1.00 63.91 210 ASP A N 1
ATOM 1705 C CA . ASP A 1 210 ? 2.575 10.606 8.967 1.00 63.91 210 ASP A CA 1
ATOM 1706 C C . ASP A 1 210 ? 3.973 10.424 8.356 1.00 63.91 210 ASP A C 1
ATOM 1708 O O . ASP A 1 210 ? 4.301 9.339 7.891 1.00 63.91 210 ASP A O 1
ATOM 1712 N N . ARG A 1 211 ? 4.826 11.454 8.406 1.00 67.25 211 ARG A N 1
ATOM 1713 C CA . ARG A 1 211 ? 6.242 11.378 8.011 1.00 67.25 211 ARG A CA 1
ATOM 1714 C C . ARG A 1 211 ? 7.155 10.909 9.141 1.00 67.25 211 ARG A C 1
ATOM 1716 O O . ARG A 1 211 ? 8.180 10.301 8.861 1.00 67.25 211 ARG A O 1
ATOM 1723 N N . LEU A 1 212 ? 6.816 11.207 10.397 1.00 67.38 212 LEU A N 1
ATOM 1724 C CA . LEU A 1 212 ? 7.592 10.788 11.572 1.00 67.38 212 LEU A CA 1
ATOM 1725 C C . LEU A 1 212 ? 7.383 9.308 11.899 1.00 67.38 212 LEU A C 1
ATOM 1727 O O . LEU A 1 212 ? 8.319 8.635 12.323 1.00 67.38 212 LEU A O 1
ATOM 1731 N N . TYR A 1 213 ? 6.163 8.812 11.691 1.00 73.56 213 TYR A N 1
ATOM 1732 C CA . TYR A 1 213 ? 5.787 7.422 11.935 1.00 73.56 213 TYR A CA 1
ATOM 1733 C C . TYR A 1 213 ? 5.037 6.836 10.730 1.00 73.56 213 TYR A C 1
ATOM 1735 O O . TYR A 1 213 ? 3.860 6.479 10.850 1.00 73.56 213 TYR A O 1
ATOM 1743 N N . PRO A 1 214 ? 5.690 6.735 9.557 1.00 69.31 214 PRO A N 1
ATOM 1744 C CA . PRO A 1 214 ? 5.052 6.250 8.333 1.00 69.31 214 PRO A CA 1
ATOM 1745 C C . PRO A 1 214 ? 4.486 4.834 8.487 1.00 69.31 214 PRO A C 1
ATOM 1747 O O . PRO A 1 214 ? 3.454 4.514 7.905 1.00 69.31 214 PRO A O 1
ATOM 1750 N N . GLN A 1 215 ? 5.098 4.009 9.337 1.00 71.94 215 GLN A N 1
ATOM 1751 C CA . GLN A 1 215 ? 4.652 2.650 9.628 1.00 71.94 215 GLN A CA 1
ATOM 1752 C C . GLN A 1 215 ? 3.307 2.577 10.363 1.00 71.94 215 GLN A C 1
ATOM 1754 O O . GLN A 1 215 ? 2.663 1.540 10.319 1.00 71.94 215 GLN A O 1
ATOM 1759 N N . LEU A 1 216 ? 2.884 3.650 11.040 1.00 78.12 216 LEU A N 1
ATOM 1760 C CA . LEU A 1 216 ? 1.642 3.675 11.821 1.00 78.12 216 LEU A CA 1
ATOM 1761 C C . LEU A 1 216 ? 0.432 4.155 11.012 1.00 78.12 216 LEU A C 1
ATOM 1763 O O . LEU A 1 216 ? -0.680 4.160 11.535 1.00 78.12 216 LEU A O 1
ATOM 1767 N N . ASN A 1 217 ? 0.639 4.579 9.758 1.00 80.06 217 ASN A N 1
ATOM 1768 C CA . ASN A 1 217 ? -0.408 5.065 8.856 1.00 80.06 217 ASN A CA 1
ATOM 1769 C C . ASN A 1 217 ? -1.337 6.108 9.511 1.00 80.06 217 ASN A C 1
ATOM 1771 O O . ASN A 1 217 ? -2.553 6.076 9.325 1.00 80.06 217 ASN A O 1
ATOM 1775 N N . LEU A 1 218 ? -0.775 7.025 10.304 1.00 84.75 218 LEU A N 1
ATOM 1776 C CA . LEU A 1 218 ? -1.546 8.041 11.021 1.00 84.75 218 LEU A CA 1
ATOM 1777 C C . LEU A 1 218 ? -2.100 9.092 10.049 1.00 84.75 218 LEU A C 1
ATOM 1779 O O . LEU A 1 218 ? -1.448 9.485 9.079 1.00 84.75 218 LEU A O 1
ATOM 1783 N N . LEU A 1 219 ? -3.310 9.571 10.320 1.00 84.44 219 LEU A N 1
ATOM 1784 C CA . LEU A 1 219 ? -3.971 10.588 9.519 1.00 84.44 219 LEU A CA 1
ATOM 1785 C C . LEU A 1 219 ? -3.605 11.993 10.022 1.00 84.44 219 LEU A C 1
ATOM 1787 O O . LEU A 1 219 ? -3.961 12.385 11.134 1.00 84.44 219 LEU A O 1
ATOM 1791 N N . SER A 1 220 ? -2.887 12.757 9.195 1.00 80.69 220 SER A N 1
ATOM 1792 C CA . SER A 1 220 ? -2.538 14.153 9.480 1.00 80.69 220 SER A CA 1
ATOM 1793 C C . SER A 1 220 ? -3.709 15.105 9.202 1.00 80.69 220 SER A C 1
ATOM 1795 O O . SER A 1 220 ? -4.635 14.785 8.454 1.00 80.69 220 SER A O 1
ATOM 1797 N N . ILE A 1 221 ? -3.656 16.312 9.775 1.00 78.81 221 ILE A N 1
ATOM 1798 C CA . ILE A 1 221 ? -4.661 17.360 9.518 1.00 78.81 221 ILE A CA 1
ATOM 1799 C C . ILE A 1 221 ? -4.719 17.696 8.023 1.00 78.81 221 ILE A C 1
ATOM 1801 O O . ILE A 1 221 ? -5.804 17.811 7.454 1.00 78.81 221 ILE A O 1
ATOM 1805 N N . ASP A 1 222 ? -3.559 17.797 7.371 1.00 79.25 222 ASP A N 1
ATOM 1806 C CA . ASP A 1 222 ? -3.476 18.066 5.936 1.00 79.25 222 ASP A CA 1
ATOM 1807 C C . ASP A 1 222 ? -4.123 16.944 5.120 1.00 79.25 222 ASP A C 1
ATOM 1809 O O . ASP A 1 222 ? -4.862 17.225 4.178 1.00 79.25 222 ASP A O 1
ATOM 1813 N N . ALA A 1 223 ? -3.940 15.680 5.517 1.00 80.19 223 ALA A N 1
ATOM 1814 C CA . ALA A 1 223 ? -4.605 14.551 4.870 1.00 80.19 223 ALA A CA 1
ATOM 1815 C C . ALA A 1 223 ? -6.138 14.611 5.007 1.00 80.19 223 ALA A C 1
ATOM 1817 O O . ALA A 1 223 ? -6.844 14.251 4.069 1.00 80.19 223 ALA A O 1
ATOM 1818 N N . ILE A 1 224 ? -6.665 15.114 6.126 1.00 83.38 224 ILE A N 1
ATOM 1819 C CA . ILE A 1 224 ? -8.115 15.297 6.321 1.00 83.38 224 ILE A CA 1
ATOM 1820 C C . ILE A 1 224 ? -8.647 16.443 5.466 1.00 83.38 224 ILE A C 1
ATOM 1822 O O . ILE A 1 224 ? -9.712 16.329 4.861 1.00 83.38 224 ILE A O 1
ATOM 1826 N N . LEU A 1 225 ? -7.907 17.549 5.379 1.00 83.19 225 LEU A N 1
ATOM 1827 C CA . LEU A 1 225 ? -8.269 18.661 4.501 1.00 83.19 225 LEU A CA 1
ATOM 1828 C C . LEU A 1 225 ? -8.263 18.234 3.028 1.00 83.19 225 LEU A C 1
ATOM 1830 O O . LEU A 1 225 ? -9.170 18.610 2.286 1.00 83.19 225 LEU A O 1
ATOM 1834 N N . LEU A 1 226 ? -7.274 17.433 2.617 1.00 82.31 226 LEU A N 1
ATOM 1835 C CA . LEU A 1 226 ? -7.216 16.833 1.283 1.00 82.31 226 LEU A CA 1
ATOM 1836 C C . LEU A 1 226 ? -8.403 15.897 1.045 1.00 82.31 226 LEU A C 1
ATOM 1838 O O . LEU A 1 226 ? -9.070 16.038 0.028 1.00 82.31 226 LEU A O 1
ATOM 1842 N N . TYR A 1 227 ? -8.725 15.029 2.007 1.00 84.69 227 TYR A N 1
ATOM 1843 C CA . TYR A 1 227 ? -9.900 14.161 1.939 1.00 84.69 227 TYR A CA 1
ATOM 1844 C C . TYR A 1 227 ? -11.186 14.961 1.693 1.00 84.69 227 TYR A C 1
ATOM 1846 O O . TYR A 1 227 ? -11.935 14.649 0.773 1.00 84.69 227 TYR A O 1
ATOM 1854 N N . PHE A 1 228 ? -11.430 16.033 2.450 1.00 84.94 228 PHE A N 1
ATOM 1855 C CA . PHE A 1 228 ? -12.612 16.873 2.240 1.00 84.94 228 PHE A CA 1
ATOM 1856 C C . PHE A 1 228 ? -12.602 17.579 0.880 1.00 84.94 228 PHE A C 1
ATOM 1858 O O . PHE A 1 228 ? -13.630 17.624 0.205 1.00 84.94 228 PHE A O 1
ATOM 1865 N N . ARG A 1 229 ? -11.446 18.093 0.450 1.00 83.62 229 ARG A N 1
ATOM 1866 C CA . ARG A 1 229 ? -11.293 18.715 -0.871 1.00 83.62 229 ARG A CA 1
ATOM 1867 C C . ARG A 1 229 ? -11.625 17.734 -1.994 1.00 83.62 229 ARG A C 1
ATOM 1869 O O . ARG A 1 229 ? -12.313 18.112 -2.937 1.00 83.62 229 ARG A O 1
ATOM 1876 N N . ASP A 1 230 ? -11.175 16.489 -1.882 1.00 81.94 230 ASP A N 1
ATOM 1877 C CA . ASP A 1 230 ? -11.414 15.449 -2.887 1.00 81.94 230 ASP A CA 1
ATOM 1878 C C . ASP A 1 230 ? -12.901 15.032 -2.946 1.00 81.94 230 ASP A C 1
ATOM 1880 O O . ASP A 1 230 ? -13.357 14.496 -3.952 1.00 81.94 230 ASP A O 1
ATOM 1884 N N . GLN A 1 231 ? -13.685 15.363 -1.913 1.00 83.00 231 GLN A N 1
ATOM 1885 C CA . GLN A 1 231 ? -15.152 15.250 -1.879 1.00 83.00 231 GLN A CA 1
ATOM 1886 C C . GLN A 1 231 ? -15.862 16.532 -2.367 1.00 83.00 231 GLN A C 1
ATOM 1888 O O . GLN A 1 231 ? -17.074 16.671 -2.210 1.00 83.00 231 GLN A O 1
ATOM 1893 N N . GLY A 1 232 ? -15.122 17.504 -2.909 1.00 85.75 232 GLY A N 1
ATOM 1894 C CA . GLY A 1 232 ? -15.655 18.786 -3.379 1.00 85.75 232 GLY A CA 1
ATOM 1895 C C . GLY A 1 232 ? -15.965 19.798 -2.270 1.00 85.75 232 GLY A C 1
ATOM 1896 O O . GLY A 1 232 ? -16.617 20.808 -2.529 1.00 85.75 232 GLY A O 1
ATOM 1897 N N . VAL A 1 233 ? -15.517 19.563 -1.032 1.00 89.19 233 VAL A N 1
ATOM 1898 C CA . VAL A 1 233 ? -15.745 20.484 0.091 1.00 89.19 233 VAL A CA 1
ATOM 1899 C C . VAL A 1 233 ? -14.705 21.605 0.068 1.00 89.19 233 VAL A C 1
ATOM 1901 O O . VAL A 1 233 ? -13.501 21.363 -0.050 1.00 89.19 233 VAL A O 1
ATOM 1904 N N . SER A 1 234 ? -15.156 22.854 0.222 1.00 89.94 234 SER A N 1
ATOM 1905 C CA . SER A 1 234 ? -14.256 24.007 0.299 1.00 89.94 234 SER A CA 1
ATOM 1906 C C . SER A 1 234 ? -13.328 23.911 1.518 1.00 89.94 234 SER A C 1
ATOM 1908 O O . SER A 1 234 ? -13.698 23.389 2.574 1.00 89.94 234 SER A O 1
ATOM 1910 N N . ARG A 1 235 ? -12.118 24.473 1.420 1.00 85.19 235 ARG A N 1
ATOM 1911 C CA . ARG A 1 235 ? -11.162 24.470 2.541 1.00 85.19 235 ARG A CA 1
ATOM 1912 C C . ARG A 1 235 ? -11.738 25.135 3.798 1.00 85.19 235 ARG A C 1
ATOM 1914 O O . ARG A 1 235 ? -11.496 24.657 4.903 1.00 85.19 235 ARG A O 1
ATOM 1921 N N . SER A 1 236 ? -12.495 26.222 3.642 1.00 87.00 236 SER A N 1
ATOM 1922 C CA . SER A 1 236 ? -13.149 26.922 4.755 1.00 87.00 236 SER A CA 1
ATOM 1923 C C . SER A 1 236 ? -14.192 26.052 5.452 1.00 87.00 236 SER A C 1
ATOM 1925 O O . SER A 1 236 ? -14.222 26.011 6.683 1.00 87.00 236 SER A O 1
ATOM 1927 N N . ASP A 1 237 ? -15.004 25.317 4.689 1.00 89.12 237 ASP A N 1
ATOM 1928 C CA . ASP A 1 237 ? -16.013 24.419 5.254 1.00 89.12 237 ASP A CA 1
ATOM 1929 C C . ASP A 1 237 ? -15.370 23.202 5.925 1.00 89.12 237 ASP A C 1
ATOM 1931 O O . ASP A 1 237 ? -15.792 22.816 7.012 1.00 89.12 237 ASP A O 1
ATOM 1935 N N . ALA A 1 238 ? -14.310 22.639 5.337 1.00 85.75 238 ALA A N 1
ATOM 1936 C CA . ALA A 1 238 ? -13.547 21.543 5.932 1.00 85.75 238 ALA A CA 1
ATOM 1937 C C . ALA A 1 238 ? -12.958 21.938 7.298 1.00 85.75 238 ALA A C 1
ATOM 1939 O O . ALA A 1 238 ? -13.114 21.219 8.284 1.00 85.75 238 ALA A O 1
ATOM 1940 N N . VAL A 1 239 ? -12.347 23.127 7.393 1.00 85.25 239 VAL A N 1
ATOM 1941 C CA . VAL A 1 239 ? -11.833 23.657 8.668 1.00 85.25 239 VAL A CA 1
ATOM 1942 C C . VAL A 1 239 ? -12.963 23.860 9.679 1.00 85.25 239 VAL A C 1
ATOM 1944 O O . VAL A 1 239 ? -12.779 23.551 10.857 1.00 85.25 239 VAL A O 1
ATOM 1947 N N . ARG A 1 240 ? -14.133 24.353 9.245 1.00 86.94 240 ARG A N 1
ATOM 1948 C CA . ARG A 1 240 ? -15.305 24.497 10.120 1.00 86.94 240 ARG A CA 1
ATOM 1949 C C . ARG A 1 240 ? -15.749 23.142 10.681 1.00 86.94 240 ARG A C 1
ATOM 1951 O O . ARG A 1 240 ? -15.862 23.027 11.898 1.00 86.94 240 ARG A O 1
ATOM 1958 N N . ARG A 1 241 ? -15.890 22.112 9.840 1.00 86.19 241 ARG A N 1
ATOM 1959 C CA . ARG A 1 241 ? -16.271 20.752 10.272 1.00 86.19 241 ARG A CA 1
ATOM 1960 C C . ARG A 1 241 ? -15.293 20.157 11.280 1.00 86.19 241 ARG A C 1
ATOM 1962 O O . ARG A 1 241 ? -15.712 19.630 12.305 1.00 86.19 241 ARG A O 1
ATOM 1969 N N . ILE A 1 242 ? -13.987 20.303 11.043 1.00 82.81 242 ILE A N 1
ATOM 1970 C CA . ILE A 1 242 ? -12.959 19.834 11.987 1.00 82.81 242 ILE A CA 1
ATOM 1971 C C . ILE A 1 242 ? -13.110 20.542 13.342 1.00 82.81 242 ILE A C 1
ATOM 1973 O O . ILE A 1 242 ? -13.018 19.899 14.388 1.00 82.81 242 ILE A O 1
ATOM 1977 N N . ARG A 1 243 ? -13.374 21.856 13.353 1.00 83.25 243 ARG A N 1
ATOM 1978 C CA . ARG A 1 243 ? -13.602 22.611 14.598 1.00 83.25 243 ARG A CA 1
ATOM 1979 C C . ARG A 1 243 ? -14.864 22.158 15.328 1.00 83.25 243 ARG A C 1
ATOM 1981 O O . ARG A 1 243 ? -14.802 21.960 16.537 1.00 83.25 243 ARG A O 1
ATOM 1988 N N . GLU A 1 244 ? -15.971 21.980 14.612 1.00 86.44 244 GLU A N 1
ATOM 1989 C CA . GLU A 1 244 ? -17.235 21.473 15.166 1.00 86.44 244 GLU A CA 1
ATOM 1990 C C . GLU A 1 244 ? -17.047 20.081 15.774 1.00 86.44 244 GLU A C 1
ATOM 1992 O O . GLU A 1 244 ? -17.483 19.816 16.892 1.00 86.44 244 GLU A O 1
ATOM 1997 N N . LEU A 1 245 ? -16.317 19.202 15.086 1.00 82.69 245 LEU A N 1
ATOM 1998 C CA . LEU A 1 245 ? -15.982 17.881 15.593 1.00 82.69 245 LEU A CA 1
ATOM 1999 C C . LEU A 1 245 ? -15.165 17.960 16.887 1.00 82.69 245 LEU A C 1
ATOM 2001 O O . LEU A 1 245 ? -15.542 17.339 17.878 1.00 82.69 245 LEU A O 1
ATOM 2005 N N . VAL A 1 246 ? -14.099 18.765 16.918 1.00 82.19 246 VAL A N 1
ATOM 2006 C CA . VAL A 1 246 ? -13.283 18.963 18.129 1.00 82.19 246 VAL A CA 1
ATOM 2007 C C . VAL A 1 246 ? -14.113 19.540 19.280 1.00 82.19 246 VAL A C 1
ATOM 2009 O O . VAL A 1 246 ? -13.933 19.119 20.423 1.00 82.19 246 VAL A O 1
ATOM 2012 N N . ALA A 1 247 ? -15.027 20.474 19.001 1.00 84.81 247 ALA A N 1
ATOM 2013 C CA . ALA A 1 247 ? -15.924 21.038 20.007 1.00 84.81 247 ALA A CA 1
ATOM 2014 C C . ALA A 1 247 ? -16.836 19.960 20.619 1.00 84.81 247 ALA A C 1
ATOM 2016 O O . ALA A 1 247 ? -16.845 19.810 21.840 1.00 84.81 247 ALA A O 1
ATOM 2017 N N . ARG A 1 248 ? -17.481 19.125 19.789 1.00 87.44 248 ARG A N 1
ATOM 2018 C CA . ARG A 1 248 ? -18.318 18.003 20.260 1.00 87.44 248 ARG A CA 1
ATOM 2019 C C . ARG A 1 248 ? -17.547 17.036 21.161 1.00 87.44 248 ARG A C 1
ATOM 2021 O O . ARG A 1 248 ? -18.044 16.640 22.210 1.00 87.44 248 ARG A O 1
ATOM 2028 N N . LYS A 1 249 ? -16.310 16.675 20.800 1.00 86.81 249 LYS A N 1
ATOM 2029 C CA . LYS A 1 249 ? -15.487 15.766 21.625 1.00 86.81 249 LYS A CA 1
ATOM 2030 C C . LYS A 1 249 ? -15.111 16.394 22.972 1.00 86.81 249 LYS A C 1
ATOM 2032 O O . LYS A 1 249 ? -15.103 15.708 23.994 1.00 86.81 249 LYS A O 1
ATOM 2037 N N . ARG A 1 250 ? -14.850 17.708 23.004 1.00 84.00 250 ARG A N 1
ATOM 2038 C CA . ARG A 1 250 ? -14.607 18.441 24.260 1.00 84.00 250 ARG A CA 1
ATOM 2039 C C . ARG A 1 250 ? -15.837 18.444 25.165 1.00 84.00 250 ARG A C 1
ATOM 2041 O O . ARG A 1 250 ? -15.688 18.201 26.359 1.00 84.00 250 ARG A O 1
ATOM 2048 N N . GLU A 1 251 ? -17.027 18.670 24.611 1.00 88.81 251 GLU A N 1
ATOM 2049 C CA . GLU A 1 251 ? -18.295 18.597 25.357 1.00 88.81 251 GLU A CA 1
ATOM 2050 C C . GLU A 1 251 ? -18.521 17.203 25.962 1.00 88.81 251 GLU A C 1
ATOM 2052 O O . GLU A 1 251 ? -18.961 17.081 27.103 1.00 88.81 251 GLU A O 1
ATOM 2057 N N . GLN A 1 252 ? -18.114 16.152 25.247 1.00 88.62 252 GLN A N 1
ATOM 2058 C CA . GLN A 1 252 ? -18.154 14.759 25.708 1.00 88.62 252 GLN A CA 1
ATOM 2059 C C . GLN A 1 252 ? -17.065 14.403 26.738 1.00 88.62 252 GLN A C 1
ATOM 2061 O O . GLN A 1 252 ? -16.959 13.246 27.141 1.00 88.62 252 GLN A O 1
ATOM 2066 N N . LYS A 1 253 ? -16.239 15.367 27.178 1.00 89.25 253 LYS A N 1
ATOM 2067 C CA . LYS A 1 253 ? -15.095 15.154 28.090 1.00 89.25 253 LYS A CA 1
ATOM 2068 C C . LYS A 1 253 ? -14.104 14.090 27.592 1.00 89.25 253 LYS A C 1
ATOM 2070 O O . LYS A 1 253 ? -13.412 13.442 28.387 1.00 89.25 253 LYS A O 1
ATOM 2075 N N . ILE A 1 254 ? -14.002 13.935 26.274 1.00 88.19 254 ILE A N 1
ATOM 2076 C CA . ILE A 1 254 ? -13.022 13.061 25.636 1.00 88.19 254 ILE A CA 1
ATOM 2077 C C . ILE A 1 254 ? -11.658 13.753 25.694 1.00 88.19 254 ILE A C 1
ATOM 2079 O O . ILE A 1 254 ? -11.479 14.860 25.185 1.00 88.19 254 ILE A O 1
ATOM 2083 N N . GLY A 1 255 ? -10.698 13.101 26.349 1.00 85.62 255 GLY A N 1
ATOM 2084 C CA . GLY A 1 255 ? -9.308 13.543 26.418 1.00 85.62 255 GLY A CA 1
ATOM 2085 C C . GLY A 1 255 ? -8.541 13.146 25.162 1.00 85.62 255 GLY A C 1
ATOM 2086 O O . GLY A 1 255 ? -7.880 13.991 24.563 1.00 85.62 255 GLY A O 1
ATOM 2087 N N . GLN A 1 256 ? -8.668 11.883 24.749 1.00 88.06 256 GLN A N 1
ATOM 2088 C CA . GLN A 1 256 ? -8.206 11.367 23.464 1.00 88.06 256 GLN A CA 1
ATOM 2089 C C . GLN A 1 256 ? -9.136 10.282 22.925 1.00 88.06 256 GLN A C 1
ATOM 2091 O O . GLN A 1 256 ? -9.782 9.574 23.693 1.00 88.06 256 GLN A O 1
ATOM 2096 N N . GLU A 1 257 ? -9.185 10.148 21.606 1.00 91.06 257 GLU A N 1
ATOM 2097 C CA . GLU A 1 257 ? -10.004 9.159 20.908 1.00 91.06 257 GLU A CA 1
ATOM 2098 C C . GLU A 1 257 ? -9.261 8.650 19.671 1.00 91.06 257 GLU A C 1
ATOM 2100 O O . GLU A 1 257 ? -8.677 9.438 18.929 1.00 91.06 257 GLU A O 1
ATOM 2105 N N . LEU A 1 258 ? -9.260 7.336 19.466 1.00 92.56 258 LEU A N 1
ATOM 2106 C CA . LEU A 1 258 ? -8.544 6.652 18.396 1.00 92.56 258 LEU A CA 1
ATOM 2107 C C . LEU A 1 258 ? -9.509 5.779 17.596 1.00 92.56 258 LEU A C 1
ATOM 2109 O O . LEU A 1 258 ? -10.238 4.973 18.173 1.00 92.56 258 LEU A O 1
ATOM 2113 N N . PHE A 1 259 ? -9.427 5.880 16.274 1.00 94.56 259 PHE A N 1
ATOM 2114 C CA . PHE A 1 259 ? -10.007 4.938 15.326 1.00 94.56 259 PHE A CA 1
ATOM 2115 C C . PHE A 1 259 ? -8.876 4.331 14.495 1.00 94.56 259 PHE A C 1
ATOM 2117 O O . PHE A 1 259 ? -8.283 5.011 13.657 1.00 94.56 259 PHE A O 1
ATOM 2124 N N . ALA A 1 260 ? -8.563 3.059 14.723 1.00 93.56 260 ALA A N 1
ATOM 2125 C CA . ALA A 1 260 ? -7.537 2.342 13.974 1.00 93.56 260 ALA A CA 1
ATOM 2126 C C . ALA A 1 260 ? -8.188 1.309 13.041 1.00 93.56 260 ALA A C 1
ATOM 2128 O O . ALA A 1 260 ? -8.800 0.361 13.539 1.00 93.56 260 ALA A O 1
ATOM 2129 N N . PRO A 1 261 ? -8.111 1.478 11.709 1.00 92.69 261 PRO A N 1
ATOM 2130 C CA . PRO A 1 261 ? -8.724 0.546 10.773 1.00 92.69 261 PRO A CA 1
ATOM 2131 C C . PRO A 1 261 ? -8.034 -0.820 10.822 1.00 92.69 261 PRO A C 1
ATOM 2133 O O . PRO A 1 261 ? -6.809 -0.926 10.870 1.00 92.69 261 PRO A O 1
ATOM 2136 N N . ILE A 1 262 ? -8.839 -1.876 10.764 1.00 91.88 262 ILE A N 1
ATOM 2137 C CA . ILE A 1 262 ? -8.377 -3.247 10.579 1.00 91.88 262 ILE A CA 1
ATOM 2138 C C . ILE A 1 262 ? -8.393 -3.505 9.073 1.00 91.88 262 ILE A C 1
ATOM 2140 O O . ILE A 1 262 ? -9.460 -3.570 8.459 1.00 91.88 262 ILE A O 1
ATOM 2144 N N . LEU A 1 263 ? -7.205 -3.603 8.481 1.00 84.81 263 LEU A N 1
ATOM 2145 C CA . LEU A 1 263 ? -7.023 -3.753 7.040 1.00 84.81 263 LEU A CA 1
ATOM 2146 C C . LEU A 1 263 ? -6.824 -5.219 6.654 1.00 84.81 263 LEU A C 1
ATOM 2148 O O . LEU A 1 263 ? -6.012 -5.927 7.247 1.00 84.81 263 LEU A O 1
ATOM 2152 N N . PHE A 1 264 ? -7.524 -5.647 5.610 1.00 80.75 264 PHE A N 1
ATOM 2153 C CA . PHE A 1 264 ? -7.296 -6.909 4.919 1.00 80.75 264 PHE A CA 1
ATOM 2154 C C . PHE A 1 264 ? -7.177 -6.631 3.419 1.00 80.75 264 PHE A C 1
ATOM 2156 O O . PHE A 1 264 ? -8.178 -6.383 2.748 1.00 80.75 264 PHE A O 1
ATOM 2163 N N . TYR A 1 265 ? -5.949 -6.640 2.894 1.00 76.69 265 TYR A N 1
ATOM 2164 C CA . TYR A 1 265 ? -5.636 -6.107 1.561 1.00 76.69 265 TYR A CA 1
ATOM 2165 C C . TYR A 1 265 ? -6.095 -4.647 1.424 1.00 76.69 265 TYR A C 1
ATOM 2167 O O . TYR A 1 265 ? -5.674 -3.800 2.208 1.00 76.69 265 TYR A O 1
ATOM 2175 N N . GLU A 1 266 ? -6.965 -4.348 0.461 1.00 73.44 266 GLU A N 1
ATOM 2176 C CA . GLU A 1 266 ? -7.568 -3.024 0.282 1.00 73.44 266 GLU A CA 1
ATOM 2177 C C . GLU A 1 266 ? -8.864 -2.819 1.081 1.00 73.44 266 GLU A C 1
ATOM 2179 O O . GLU A 1 266 ? -9.438 -1.732 1.043 1.00 73.44 266 GLU A O 1
ATOM 2184 N N . TYR A 1 267 ? -9.341 -3.843 1.794 1.00 81.94 267 TYR A N 1
ATOM 2185 C CA . TYR A 1 267 ? -10.595 -3.794 2.538 1.00 81.94 267 TYR A CA 1
ATOM 2186 C C . TYR A 1 267 ? -10.383 -3.329 3.979 1.00 81.94 267 TYR A C 1
ATOM 2188 O O . TYR A 1 267 ? -9.530 -3.853 4.697 1.00 81.94 267 TYR A O 1
ATOM 2196 N N . VAL A 1 268 ? -11.234 -2.415 4.441 1.00 87.88 268 VAL A N 1
ATOM 2197 C CA . VAL A 1 268 ? -11.381 -2.078 5.859 1.00 87.88 268 VAL A CA 1
ATOM 2198 C C . VAL A 1 268 ? -12.457 -2.985 6.448 1.00 87.88 268 VAL A C 1
ATOM 2200 O O . VAL A 1 268 ? -13.651 -2.727 6.324 1.00 87.88 268 VAL A O 1
ATOM 2203 N N . ILE A 1 269 ? -12.041 -4.086 7.073 1.00 88.56 269 ILE A N 1
ATOM 2204 C CA . ILE A 1 269 ? -12.963 -5.117 7.590 1.00 88.56 269 ILE A CA 1
ATOM 2205 C C . ILE A 1 269 ? -13.623 -4.711 8.915 1.00 88.56 269 ILE A C 1
ATOM 2207 O O . ILE A 1 269 ? -14.629 -5.290 9.333 1.00 88.56 269 ILE A O 1
ATOM 2211 N N . GLY A 1 270 ? -13.051 -3.711 9.579 1.00 91.94 270 GLY A N 1
ATOM 2212 C CA . GLY A 1 270 ? -13.486 -3.181 10.859 1.00 91.94 270 GLY A CA 1
ATOM 2213 C C . GLY A 1 270 ? -12.522 -2.114 11.362 1.00 91.94 270 GLY A C 1
ATOM 2214 O O . GLY A 1 270 ? -11.635 -1.673 10.633 1.00 91.94 270 GLY A O 1
ATOM 2215 N N . TYR A 1 271 ? -12.673 -1.713 12.617 1.00 95.38 271 TYR A N 1
ATOM 2216 C CA . TYR A 1 271 ? -11.752 -0.814 13.296 1.00 95.38 271 TYR A CA 1
ATOM 2217 C C . TYR A 1 271 ? -11.706 -1.083 14.800 1.00 95.38 271 TYR A C 1
ATOM 2219 O O . TYR A 1 271 ? -12.665 -1.562 15.413 1.00 95.38 271 TYR A O 1
ATOM 2227 N N . VAL A 1 272 ? -10.571 -0.745 15.398 1.00 96.25 272 VAL A N 1
ATOM 2228 C CA . VAL A 1 272 ? -10.409 -0.616 16.841 1.00 96.25 272 VAL A CA 1
ATOM 2229 C C . VAL A 1 272 ? -10.749 0.810 17.243 1.00 96.25 272 VAL A C 1
ATOM 2231 O O . VAL A 1 272 ? -10.239 1.768 16.664 1.00 96.25 272 VAL A O 1
ATOM 2234 N N . TYR A 1 273 ? -11.598 0.937 18.253 1.00 96.19 273 TYR A N 1
ATOM 2235 C CA . TYR A 1 273 ? -12.010 2.200 18.844 1.00 96.19 273 TYR A CA 1
ATOM 2236 C C . TYR A 1 273 ? -11.499 2.289 20.274 1.00 96.19 273 TYR A C 1
ATOM 2238 O O . TYR A 1 273 ? -11.772 1.386 21.068 1.00 96.19 273 TYR A O 1
ATOM 2246 N N . LEU A 1 274 ? -10.786 3.364 20.608 1.00 95.12 274 LEU A N 1
ATOM 2247 C CA . LEU A 1 274 ? -10.340 3.643 21.971 1.00 95.12 274 LEU A CA 1
ATOM 2248 C C . LEU A 1 274 ? -10.701 5.068 22.377 1.00 95.12 274 LEU A C 1
ATOM 2250 O O . LEU A 1 274 ? -10.508 5.998 21.599 1.00 95.12 274 LEU A O 1
ATOM 2254 N N . VAL A 1 275 ? -11.138 5.245 23.621 1.00 93.81 275 VAL A N 1
ATOM 2255 C CA . VAL A 1 275 ? -11.344 6.559 24.244 1.00 93.81 275 VAL A CA 1
ATOM 2256 C C . VAL A 1 275 ? -10.592 6.623 25.561 1.00 93.81 275 VAL A C 1
ATOM 2258 O O . VAL A 1 275 ? -10.578 5.662 26.326 1.00 93.81 275 VAL A O 1
ATOM 2261 N N . SER A 1 276 ? -9.983 7.767 25.844 1.00 91.44 276 SER A N 1
ATOM 2262 C CA . SER A 1 276 ? -9.446 8.149 27.147 1.00 91.44 276 SER A CA 1
ATOM 2263 C C . SER A 1 276 ? -10.126 9.449 27.554 1.00 91.44 276 SER A C 1
ATOM 2265 O O . SER A 1 276 ? -10.019 10.452 26.848 1.00 91.44 276 SER A O 1
ATOM 2267 N N . THR A 1 277 ? -10.868 9.455 28.660 1.00 90.38 277 THR A N 1
ATOM 2268 C CA . THR A 1 277 ? -11.497 10.687 29.158 1.00 90.38 277 THR A CA 1
ATOM 2269 C C . THR A 1 277 ? -10.461 11.644 29.746 1.00 90.38 277 THR A C 1
ATOM 2271 O O . THR A 1 277 ? -9.356 11.257 30.136 1.00 90.38 277 THR A O 1
ATOM 2274 N N . VAL A 1 278 ? -10.839 12.918 29.873 1.00 85.69 278 VAL A N 1
ATOM 2275 C CA . VAL A 1 278 ? -10.015 13.936 30.550 1.00 85.69 278 VAL A CA 1
ATOM 2276 C C . VAL A 1 278 ? -9.670 13.529 31.994 1.00 85.69 278 VAL A C 1
ATOM 2278 O O . VAL A 1 278 ? -8.619 13.911 32.506 1.00 85.69 278 VAL A O 1
ATOM 2281 N N . GLU A 1 279 ? -10.513 12.720 32.641 1.00 85.69 279 GLU A N 1
ATOM 2282 C CA . GLU A 1 279 ? -10.300 12.209 34.001 1.00 85.69 279 GLU A CA 1
ATOM 2283 C C . GLU A 1 279 ? -9.219 11.127 34.064 1.00 85.69 279 GLU A C 1
ATOM 2285 O O . GLU A 1 279 ? -8.376 11.165 34.959 1.00 85.69 279 GLU A O 1
ATOM 2290 N N . LYS A 1 280 ? -9.183 10.206 33.087 1.00 83.38 280 LYS A N 1
ATOM 2291 C CA . LYS A 1 280 ? -8.155 9.154 33.022 1.00 83.38 280 LYS A CA 1
ATOM 2292 C C . LYS A 1 280 ? -6.758 9.725 32.766 1.00 83.38 280 LYS A C 1
ATOM 2294 O O . LYS A 1 280 ? -5.774 9.120 33.176 1.00 83.38 280 LYS A O 1
ATOM 2299 N N . ARG A 1 281 ? -6.661 10.893 32.112 1.00 80.06 281 ARG A N 1
ATOM 2300 C CA . ARG A 1 281 ? -5.408 11.633 31.832 1.00 80.06 281 ARG A CA 1
ATOM 2301 C C . ARG A 1 281 ? -4.324 10.827 31.098 1.00 80.06 281 ARG A C 1
ATOM 2303 O O . ARG A 1 281 ? -3.175 11.264 31.041 1.00 80.06 281 ARG A O 1
ATOM 2310 N N . VAL A 1 282 ? -4.674 9.690 30.498 1.00 82.19 282 VAL A N 1
ATOM 2311 C CA . VAL A 1 282 ? -3.745 8.891 29.694 1.00 82.19 282 VAL A CA 1
ATOM 2312 C C . VAL A 1 282 ? -3.694 9.445 28.278 1.00 82.19 282 VAL A C 1
ATOM 2314 O O . VAL A 1 282 ? -4.737 9.711 27.675 1.00 82.19 282 VAL A O 1
ATOM 2317 N N . ARG A 1 283 ? -2.470 9.594 27.760 1.00 83.25 283 ARG A N 1
ATOM 2318 C CA . ARG A 1 283 ? -2.202 9.908 26.358 1.00 83.25 283 ARG A CA 1
ATOM 2319 C C . ARG A 1 283 ? -1.758 8.646 25.615 1.00 83.25 283 ARG A C 1
ATOM 2321 O O . ARG A 1 283 ? -0.931 7.892 26.116 1.00 83.25 283 ARG A O 1
ATOM 2328 N N . TYR A 1 284 ? -2.279 8.457 24.415 1.00 87.56 284 TYR A N 1
ATOM 2329 C CA . TYR A 1 284 ? -1.856 7.525 23.386 1.00 87.56 284 TYR A CA 1
ATOM 2330 C C . TYR A 1 284 ? -0.558 8.039 22.782 1.00 87.56 284 TYR A C 1
ATOM 2332 O O . TYR A 1 284 ? -0.534 8.836 21.843 1.00 87.56 284 TYR A O 1
ATOM 2340 N N . ASP A 1 285 ? 0.530 7.629 23.414 1.00 84.56 285 ASP A N 1
ATOM 2341 C CA . ASP A 1 285 ? 1.873 7.809 22.903 1.00 84.56 285 ASP A CA 1
ATOM 2342 C C . ASP A 1 285 ? 2.176 6.794 21.787 1.00 84.56 285 ASP A C 1
ATOM 2344 O O . ASP A 1 285 ? 1.344 5.970 21.395 1.00 84.56 285 ASP A O 1
ATOM 2348 N N . ARG A 1 286 ? 3.408 6.843 21.278 1.00 83.31 286 ARG A N 1
ATOM 2349 C CA . ARG A 1 286 ? 3.893 5.925 20.246 1.00 83.31 286 ARG A CA 1
ATOM 2350 C C . ARG A 1 286 ? 3.676 4.452 20.613 1.00 83.31 286 ARG A C 1
ATOM 2352 O O . ARG A 1 286 ? 3.304 3.680 19.739 1.00 83.31 286 ARG A O 1
ATOM 2359 N N . ARG A 1 287 ? 3.860 4.072 21.882 1.00 86.62 287 ARG A N 1
ATOM 2360 C CA . ARG A 1 287 ? 3.760 2.673 22.325 1.00 86.62 287 ARG A CA 1
ATOM 2361 C C . ARG A 1 287 ? 2.328 2.169 22.218 1.00 86.62 287 ARG A C 1
ATOM 2363 O O . ARG A 1 287 ? 2.111 1.044 21.781 1.00 86.62 287 ARG A O 1
ATOM 2370 N N . VAL A 1 288 ? 1.353 2.998 22.593 1.00 89.31 288 VAL A N 1
ATOM 2371 C CA . VAL A 1 288 ? -0.067 2.657 22.429 1.00 89.31 288 VAL A CA 1
ATOM 2372 C C . VAL A 1 288 ? -0.419 2.523 20.948 1.00 89.31 288 VAL A C 1
ATOM 2374 O O . VAL A 1 288 ? -1.096 1.572 20.565 1.00 89.31 288 VAL A O 1
ATOM 2377 N N . LEU A 1 289 ? 0.058 3.442 20.105 1.00 88.12 289 LEU A N 1
ATOM 2378 C CA . LEU A 1 289 ? -0.226 3.413 18.669 1.00 88.12 289 LEU A CA 1
ATOM 2379 C C . LEU A 1 289 ? 0.403 2.195 17.973 1.00 88.12 289 LEU A C 1
ATOM 2381 O O . LEU A 1 289 ? -0.280 1.537 17.193 1.00 88.12 289 LEU A O 1
ATOM 2385 N N . GLU A 1 290 ? 1.659 1.864 18.285 1.00 87.12 290 GLU A N 1
ATOM 2386 C CA . GLU A 1 290 ? 2.342 0.654 17.800 1.00 87.12 290 GLU A CA 1
ATOM 2387 C C . GLU A 1 290 ? 1.592 -0.608 18.231 1.00 87.12 290 GLU A C 1
ATOM 2389 O O . GLU A 1 290 ? 1.268 -1.445 17.392 1.00 87.12 290 GLU A O 1
ATOM 2394 N N . TYR A 1 291 ? 1.204 -0.694 19.506 1.00 89.81 291 TYR A N 1
ATOM 2395 C CA . TYR A 1 291 ? 0.428 -1.819 20.021 1.00 89.81 291 TYR A CA 1
ATOM 2396 C C . TYR A 1 291 ? -0.900 -2.014 19.274 1.00 89.81 291 TYR A C 1
ATOM 2398 O O . TYR A 1 291 ? -1.230 -3.126 18.862 1.00 89.81 291 TYR A O 1
ATOM 2406 N N . VAL A 1 292 ? -1.675 -0.940 19.084 1.00 91.44 292 VAL A N 1
ATOM 2407 C CA . VAL A 1 292 ? -2.966 -1.016 18.380 1.00 91.44 292 VAL A CA 1
ATOM 2408 C C . VAL A 1 292 ? -2.766 -1.386 16.913 1.00 91.44 292 VAL A C 1
ATOM 2410 O O . VAL A 1 292 ? -3.535 -2.186 16.378 1.00 91.44 292 VAL A O 1
ATOM 2413 N N . HIS A 1 293 ? -1.736 -0.839 16.268 1.00 87.75 293 HIS A N 1
ATOM 2414 C CA . HIS A 1 293 ? -1.393 -1.167 14.890 1.00 87.75 293 HIS A CA 1
ATOM 2415 C C . HIS A 1 293 ? -1.044 -2.658 14.734 1.00 87.75 293 HIS A C 1
ATOM 2417 O O . HIS A 1 293 ? -1.616 -3.343 13.883 1.00 87.75 293 HIS A O 1
ATOM 2423 N N . GLU A 1 294 ? -0.175 -3.190 15.598 1.00 85.56 294 GLU A N 1
ATOM 2424 C CA . GLU A 1 294 ? 0.188 -4.613 15.623 1.00 85.56 294 GLU A CA 1
ATOM 2425 C C . GLU A 1 294 ? -1.009 -5.520 15.943 1.00 85.56 294 GLU A C 1
ATOM 2427 O O . GLU A 1 294 ? -1.149 -6.601 15.364 1.00 85.56 294 GLU A O 1
ATOM 2432 N N . PHE A 1 295 ? -1.910 -5.085 16.825 1.00 90.62 295 PHE A N 1
ATOM 2433 C CA . PHE A 1 295 ? -3.136 -5.824 17.108 1.00 90.62 295 PHE A CA 1
ATOM 2434 C C . PHE A 1 295 ? -4.059 -5.886 15.882 1.00 90.62 295 PHE A C 1
ATOM 2436 O O . PHE A 1 295 ? -4.548 -6.964 15.546 1.00 90.62 295 PHE A O 1
ATOM 2443 N N . CYS A 1 296 ? -4.279 -4.765 15.184 1.00 90.94 296 CYS A N 1
ATOM 2444 C CA . CYS A 1 296 ? -5.109 -4.731 13.972 1.00 90.94 296 CYS A CA 1
ATOM 2445 C C . CYS A 1 296 ? -4.551 -5.673 12.895 1.00 90.94 296 CYS A C 1
ATOM 2447 O O . CYS A 1 296 ? -5.300 -6.449 12.296 1.00 90.94 296 CYS A O 1
ATOM 2449 N N . ALA A 1 297 ? -3.230 -5.651 12.708 1.00 83.81 297 ALA A N 1
ATOM 2450 C CA . ALA A 1 297 ? -2.495 -6.561 11.837 1.00 83.81 297 ALA A CA 1
ATOM 2451 C C . ALA A 1 297 ? -2.726 -8.038 12.194 1.00 83.81 297 ALA A C 1
ATOM 2453 O O . ALA A 1 297 ? -3.121 -8.849 11.351 1.00 83.81 297 ALA A O 1
ATOM 2454 N N . SER A 1 298 ? -2.523 -8.371 13.468 1.00 85.38 298 SER A N 1
ATOM 2455 C CA . SER A 1 298 ? -2.639 -9.736 13.984 1.00 85.38 298 SER A CA 1
ATOM 2456 C C . SER A 1 298 ? -4.076 -10.250 13.915 1.00 85.38 298 SER A C 1
ATOM 2458 O O . SER A 1 298 ? -4.299 -11.413 13.582 1.00 85.38 298 SER A O 1
ATOM 2460 N N . LEU A 1 299 ? -5.065 -9.384 14.154 1.00 89.88 299 LEU A N 1
ATOM 2461 C CA . LEU A 1 299 ? -6.479 -9.734 14.056 1.00 89.88 299 LEU A CA 1
ATOM 2462 C C . LEU A 1 299 ? -6.884 -10.027 12.610 1.00 89.88 299 LEU A C 1
ATOM 2464 O O . LEU A 1 299 ? -7.533 -11.042 12.365 1.00 89.88 299 LEU A O 1
ATOM 2468 N N . ALA A 1 300 ? -6.468 -9.201 11.646 1.00 85.88 300 ALA A N 1
ATOM 2469 C CA . ALA A 1 300 ? -6.721 -9.464 10.229 1.00 85.88 300 ALA A CA 1
ATOM 2470 C C . ALA A 1 300 ? -6.101 -10.798 9.775 1.00 85.88 300 ALA A C 1
ATOM 2472 O O . ALA A 1 300 ? -6.753 -11.585 9.083 1.00 85.88 300 ALA A O 1
ATOM 2473 N N . TYR A 1 301 ? -4.871 -11.084 10.212 1.00 81.56 301 TYR A N 1
ATOM 2474 C CA . TYR A 1 301 ? -4.198 -12.352 9.931 1.00 81.56 301 TYR A CA 1
ATOM 2475 C C . TYR A 1 301 ? -4.901 -13.551 10.584 1.00 81.56 301 TYR A C 1
ATOM 2477 O O . TYR A 1 301 ? -5.175 -14.542 9.909 1.00 81.56 301 TYR A O 1
ATOM 2485 N N . SER A 1 302 ? -5.261 -13.449 11.867 1.00 84.12 302 SER A N 1
ATOM 2486 C CA . SER A 1 302 ? -5.978 -14.506 12.591 1.00 84.12 302 SER A CA 1
ATOM 2487 C C . SER A 1 302 ? -7.334 -14.807 11.928 1.00 84.12 302 SER A C 1
ATOM 2489 O O . SER A 1 302 ? -7.661 -15.961 11.652 1.00 84.12 302 SER A O 1
ATOM 2491 N N . LEU A 1 303 ? -8.089 -13.773 11.537 1.00 85.94 303 LEU A N 1
ATOM 2492 C CA . LEU A 1 303 ? -9.332 -13.932 10.771 1.00 85.94 303 LEU A CA 1
ATOM 2493 C C . LEU A 1 303 ? -9.102 -14.677 9.444 1.00 85.94 303 LEU A C 1
ATOM 2495 O O . LEU A 1 303 ? -9.898 -15.550 9.091 1.00 85.94 303 LEU A O 1
ATOM 2499 N N . LYS A 1 304 ? -8.005 -14.387 8.731 1.00 81.50 304 LYS A N 1
ATOM 2500 C CA . LYS A 1 304 ? -7.634 -15.103 7.501 1.00 81.50 304 LYS A CA 1
ATOM 2501 C C . LYS A 1 304 ? -7.413 -16.593 7.754 1.00 81.50 304 LYS A C 1
ATOM 2503 O O . LYS A 1 304 ? -8.067 -17.410 7.109 1.00 81.50 304 LYS A O 1
ATOM 2508 N N . ILE A 1 305 ? -6.518 -16.954 8.675 1.00 80.81 305 ILE A N 1
ATOM 2509 C CA . ILE A 1 305 ? -6.136 -18.362 8.890 1.00 80.81 305 ILE A CA 1
ATOM 2510 C C . ILE A 1 305 ? -7.282 -19.209 9.456 1.00 80.81 305 ILE A C 1
ATOM 2512 O O . ILE A 1 305 ? -7.340 -20.408 9.202 1.00 80.81 305 ILE A O 1
ATOM 2516 N N . HIS A 1 306 ? -8.234 -18.589 10.160 1.00 84.12 306 HIS A N 1
ATOM 2517 C CA . HIS A 1 306 ? -9.438 -19.255 10.663 1.00 84.12 306 HIS A CA 1
ATOM 2518 C C . HIS A 1 306 ? -10.619 -19.233 9.674 1.00 84.12 306 HIS A C 1
ATOM 2520 O O . HIS A 1 306 ? -11.747 -19.553 10.048 1.00 84.12 306 HIS A O 1
ATOM 2526 N N . GLY A 1 307 ? -10.384 -18.872 8.407 1.00 80.31 307 GLY A N 1
ATOM 2527 C CA . GLY A 1 307 ? -11.371 -19.013 7.333 1.00 80.31 307 GLY A CA 1
ATOM 2528 C C . GLY A 1 307 ? -12.521 -18.006 7.379 1.00 80.31 307 GLY A C 1
ATOM 2529 O O . GLY A 1 307 ? -13.569 -18.249 6.777 1.00 80.31 307 GLY A O 1
ATOM 2530 N N . TYR A 1 308 ? -12.347 -16.871 8.068 1.00 83.38 308 TYR A N 1
ATOM 2531 C CA . TYR A 1 308 ? -13.338 -15.789 8.067 1.00 83.38 308 TYR A CA 1
ATOM 2532 C C . TYR A 1 308 ? -13.541 -15.219 6.654 1.00 83.38 308 TYR A C 1
ATOM 2534 O O . TYR A 1 308 ? -14.659 -14.870 6.272 1.00 83.38 308 TYR A O 1
ATOM 2542 N N . PHE A 1 309 ? -12.469 -15.176 5.858 1.00 80.38 309 PHE A N 1
ATOM 2543 C CA . PHE A 1 309 ? -12.507 -14.801 4.448 1.00 80.38 309 PHE A CA 1
ATOM 2544 C C . PHE A 1 309 ? -12.463 -16.052 3.575 1.00 80.38 309 PHE A C 1
ATOM 2546 O O . PHE A 1 309 ? -11.590 -16.899 3.745 1.00 80.38 309 PHE A O 1
ATOM 2553 N N . LYS A 1 310 ? -13.388 -16.160 2.618 1.00 76.94 310 LYS A N 1
ATOM 2554 C CA . LYS A 1 310 ? -13.424 -17.270 1.660 1.00 76.94 310 LYS A CA 1
ATOM 2555 C C . LYS A 1 310 ? -12.822 -16.819 0.327 1.00 76.94 310 LYS A C 1
ATOM 2557 O O . LYS A 1 310 ? -13.508 -16.105 -0.409 1.00 76.94 310 LYS A O 1
ATOM 2562 N N . PRO A 1 311 ? -11.573 -17.195 0.009 1.00 72.19 311 PRO A N 1
ATOM 2563 C CA . PRO A 1 311 ? -10.992 -16.871 -1.283 1.00 72.19 311 PRO A CA 1
ATOM 2564 C C . PRO A 1 311 ? -11.648 -17.685 -2.397 1.00 72.19 311 PRO A C 1
ATOM 2566 O O . PRO A 1 311 ? -12.040 -18.839 -2.212 1.00 72.19 311 PRO A O 1
ATOM 2569 N N . ARG A 1 312 ? -11.707 -17.098 -3.590 1.00 68.06 312 ARG A N 1
ATOM 2570 C CA . ARG A 1 312 ? -11.871 -17.833 -4.843 1.00 68.06 312 ARG A CA 1
ATOM 2571 C C . ARG A 1 312 ? -10.501 -17.938 -5.497 1.00 68.06 312 ARG A C 1
ATOM 2573 O O . ARG A 1 312 ? -9.809 -16.931 -5.625 1.00 68.06 312 ARG A O 1
ATOM 2580 N N . LYS A 1 313 ? -10.100 -19.142 -5.906 1.00 66.50 313 LYS A N 1
ATOM 2581 C CA . LYS A 1 313 ? -8.899 -19.291 -6.733 1.00 66.50 313 LYS A CA 1
ATOM 2582 C C . LYS A 1 313 ? -9.194 -18.706 -8.107 1.00 66.50 313 LYS A C 1
ATOM 2584 O O . LYS A 1 313 ? -10.187 -19.086 -8.724 1.00 66.50 313 LYS A O 1
ATOM 2589 N N . ALA A 1 314 ? -8.352 -17.782 -8.542 1.00 65.00 314 ALA A N 1
ATOM 2590 C CA . ALA A 1 314 ? -8.370 -17.255 -9.893 1.00 65.00 314 ALA A CA 1
ATOM 2591 C C . ALA A 1 314 ? -7.080 -17.697 -10.584 1.00 65.00 314 ALA A C 1
ATOM 2593 O O . ALA A 1 314 ? -5.988 -17.511 -10.040 1.00 65.00 314 ALA A O 1
ATOM 2594 N N . GLU A 1 315 ? -7.226 -18.306 -11.757 1.00 66.62 315 GLU A N 1
ATOM 2595 C CA . GLU A 1 315 ? -6.136 -18.496 -12.704 1.00 66.62 315 GLU A CA 1
ATOM 2596 C C . GLU A 1 315 ? -6.463 -17.628 -13.910 1.00 66.62 315 GLU A C 1
ATOM 2598 O O . GLU A 1 315 ? -7.479 -17.840 -14.569 1.00 66.62 315 GLU A O 1
ATOM 2603 N N . ILE A 1 316 ? -5.660 -16.590 -14.130 1.00 66.38 316 ILE A N 1
ATOM 2604 C CA . ILE A 1 316 ? -5.899 -15.644 -15.218 1.00 66.38 316 ILE A CA 1
ATOM 2605 C C . ILE A 1 316 ? -4.624 -15.518 -16.023 1.00 66.38 316 ILE A C 1
ATOM 2607 O O . ILE A 1 316 ? -3.580 -15.147 -15.488 1.00 66.38 316 ILE A O 1
ATOM 2611 N N . THR A 1 317 ? -4.715 -15.825 -17.309 1.00 64.62 317 THR A N 1
ATOM 2612 C CA . THR A 1 317 ? -3.617 -15.657 -18.254 1.00 64.62 317 THR A CA 1
ATOM 2613 C C . THR A 1 317 ? -3.814 -14.355 -19.007 1.00 64.62 317 THR A C 1
ATOM 2615 O O . THR A 1 317 ? -4.864 -14.135 -19.607 1.00 64.62 317 THR A O 1
ATOM 2618 N N . TYR A 1 318 ? -2.793 -13.504 -18.984 1.00 66.94 318 TYR A N 1
ATOM 2619 C CA . TYR A 1 318 ? -2.761 -12.278 -19.767 1.00 66.94 318 TYR A CA 1
ATOM 2620 C C . TYR A 1 318 ? -1.693 -12.404 -20.845 1.00 66.94 318 TYR A C 1
ATOM 2622 O O . TYR A 1 318 ? -0.533 -12.695 -20.559 1.00 66.94 318 TYR A O 1
ATOM 2630 N N . ASP A 1 319 ? -2.097 -12.176 -22.087 1.00 59.97 319 ASP A N 1
ATOM 2631 C CA . ASP A 1 319 ? -1.253 -12.219 -23.282 1.00 59.97 319 ASP A CA 1
ATOM 2632 C C . ASP A 1 319 ? -0.885 -10.814 -23.801 1.00 59.97 319 ASP A C 1
ATOM 2634 O O . ASP A 1 319 ? -0.019 -10.679 -24.661 1.00 59.97 319 ASP A O 1
ATOM 2638 N N . ARG A 1 320 ? -1.526 -9.762 -23.268 1.00 64.62 320 ARG A N 1
ATOM 2639 C CA . ARG A 1 320 ? -1.424 -8.364 -23.742 1.00 64.62 320 ARG A CA 1
ATOM 2640 C C . ARG A 1 320 ? -0.909 -7.370 -22.706 1.00 64.62 320 ARG A C 1
ATOM 2642 O O . ARG A 1 320 ? -1.202 -6.179 -22.787 1.00 64.62 320 ARG A O 1
ATOM 2649 N N . ALA A 1 321 ? -0.204 -7.838 -21.690 1.00 76.62 321 ALA A N 1
ATOM 2650 C CA . ALA A 1 321 ? 0.347 -6.931 -20.704 1.00 76.62 321 ALA A CA 1
ATOM 2651 C C . ALA A 1 321 ? 1.638 -6.279 -21.206 1.00 76.62 321 ALA A C 1
ATOM 2653 O O . ALA A 1 321 ? 2.575 -6.953 -21.630 1.00 76.62 321 ALA A O 1
ATOM 2654 N N . GLU A 1 322 ? 1.688 -4.957 -21.117 1.00 79.50 322 GLU A N 1
ATOM 2655 C CA . GLU A 1 322 ? 2.836 -4.147 -21.508 1.00 79.50 322 GLU A CA 1
ATOM 2656 C C . GLU A 1 322 ? 3.679 -3.848 -20.265 1.00 79.50 322 GLU A C 1
ATOM 2658 O O . GLU A 1 322 ? 3.188 -3.248 -19.304 1.00 79.50 322 GLU A O 1
ATOM 2663 N N . ILE A 1 323 ? 4.953 -4.252 -20.264 1.00 81.44 323 ILE A N 1
ATOM 2664 C CA . ILE A 1 323 ? 5.897 -3.838 -19.220 1.00 81.44 323 ILE A CA 1
ATOM 2665 C C . ILE A 1 323 ? 6.265 -2.376 -19.455 1.00 81.44 323 ILE A C 1
ATOM 2667 O O . ILE A 1 323 ? 6.711 -1.997 -20.537 1.00 81.44 323 ILE A O 1
ATOM 2671 N N . ILE A 1 324 ? 6.108 -1.566 -18.414 1.00 80.50 324 ILE A N 1
ATOM 2672 C CA . ILE A 1 324 ? 6.552 -0.172 -18.397 1.00 80.50 324 ILE A CA 1
ATOM 2673 C C . ILE A 1 324 ? 7.987 -0.117 -17.884 1.00 80.50 324 ILE A C 1
ATOM 2675 O O . ILE A 1 324 ? 8.868 0.428 -18.544 1.00 80.50 324 ILE A O 1
ATOM 2679 N N . ASP A 1 325 ? 8.224 -0.708 -16.711 1.00 77.25 325 ASP A N 1
ATOM 2680 C CA . ASP A 1 325 ? 9.555 -0.813 -16.124 1.00 77.25 325 ASP A CA 1
ATOM 2681 C C . ASP A 1 325 ? 9.728 -2.115 -15.331 1.00 77.25 325 ASP A C 1
ATOM 2683 O O . ASP A 1 325 ? 8.762 -2.678 -14.815 1.00 77.25 325 ASP A O 1
ATOM 2687 N N . ILE A 1 326 ? 10.963 -2.611 -15.249 1.00 83.69 326 ILE A N 1
ATOM 2688 C CA . ILE A 1 326 ? 11.334 -3.782 -14.444 1.00 83.69 326 ILE A CA 1
ATOM 2689 C C . ILE A 1 326 ? 12.685 -3.556 -13.758 1.00 83.69 326 ILE A C 1
ATOM 2691 O O . ILE A 1 326 ? 13.565 -2.878 -14.283 1.00 83.69 326 ILE A O 1
ATOM 2695 N N . SER A 1 327 ? 12.854 -4.119 -12.569 1.00 81.56 327 SER A N 1
ATOM 2696 C CA . SER A 1 327 ? 14.122 -4.229 -11.848 1.00 81.56 327 SER A CA 1
ATOM 2697 C C . SER A 1 327 ? 14.241 -5.617 -11.216 1.00 81.56 327 SER A C 1
ATOM 2699 O O . SER A 1 327 ? 13.294 -6.403 -11.233 1.00 81.56 327 SER A O 1
ATOM 2701 N N . LEU A 1 328 ? 15.371 -5.902 -10.566 1.00 77.12 328 LEU A N 1
ATOM 2702 C CA . LEU A 1 328 ? 15.525 -7.114 -9.748 1.00 77.12 328 LEU A CA 1
ATOM 2703 C C . LEU A 1 328 ? 14.572 -7.211 -8.552 1.00 77.12 328 LEU A C 1
ATOM 2705 O O . LEU A 1 328 ? 14.427 -8.286 -7.981 1.00 77.12 328 LEU A O 1
ATOM 2709 N N . SER A 1 329 ? 13.933 -6.110 -8.158 1.00 76.44 329 SER A N 1
ATOM 2710 C CA . SER A 1 329 ? 13.012 -6.071 -7.019 1.00 76.44 329 SER A CA 1
ATOM 2711 C C . SER A 1 329 ? 11.543 -5.990 -7.414 1.00 76.44 329 SER A C 1
ATOM 2713 O O . SER A 1 329 ? 10.680 -6.078 -6.539 1.00 76.44 329 SER A O 1
ATOM 2715 N N . GLY A 1 330 ? 11.216 -5.820 -8.695 1.00 85.25 330 GLY A N 1
ATOM 2716 C CA . GLY A 1 330 ? 9.821 -5.720 -9.098 1.00 85.25 330 GLY A CA 1
ATOM 2717 C C . GLY A 1 330 ? 9.588 -5.325 -10.546 1.00 85.25 330 GLY A C 1
ATOM 2718 O O . GLY A 1 330 ? 10.511 -5.026 -11.294 1.00 85.25 330 GLY A O 1
ATOM 2719 N N . VAL A 1 331 ? 8.313 -5.283 -10.923 1.00 86.38 331 VAL A N 1
ATOM 2720 C CA . VAL A 1 331 ? 7.862 -4.925 -12.273 1.00 86.38 331 VAL A CA 1
ATOM 2721 C C . VAL A 1 331 ? 6.644 -4.011 -12.204 1.00 86.38 331 VAL A C 1
ATOM 2723 O O . VAL A 1 331 ? 5.740 -4.222 -11.394 1.00 86.38 331 VAL A O 1
ATOM 2726 N N . LEU A 1 332 ? 6.613 -2.989 -13.053 1.00 86.69 332 LEU A N 1
ATOM 2727 C CA . LEU A 1 332 ? 5.437 -2.187 -13.360 1.00 86.69 332 LEU A CA 1
ATOM 2728 C C . LEU A 1 332 ? 4.951 -2.557 -14.758 1.00 86.69 332 LEU A C 1
ATOM 2730 O O . LEU A 1 332 ? 5.682 -2.411 -15.736 1.00 86.69 332 LEU A O 1
ATOM 2734 N N . PHE A 1 333 ? 3.696 -2.971 -14.855 1.00 86.69 333 PHE A N 1
ATOM 2735 C CA . PHE A 1 333 ? 3.067 -3.292 -16.129 1.00 86.69 333 PHE A CA 1
ATOM 2736 C C . PHE A 1 333 ? 1.670 -2.690 -16.223 1.00 86.69 333 PHE A C 1
ATOM 2738 O O . PHE A 1 333 ? 1.099 -2.219 -15.232 1.00 86.69 333 PHE A O 1
ATOM 2745 N N . THR A 1 334 ? 1.136 -2.690 -17.437 1.00 85.44 334 THR A N 1
ATOM 2746 C CA . THR A 1 334 ? -0.191 -2.178 -17.750 1.00 85.44 334 THR A CA 1
ATOM 2747 C C . THR A 1 334 ? -0.943 -3.099 -18.698 1.00 85.44 334 THR A C 1
ATOM 2749 O O . THR A 1 334 ? -0.336 -3.853 -19.456 1.00 85.44 334 THR A O 1
ATOM 2752 N N . PHE A 1 335 ? -2.270 -3.068 -18.635 1.00 83.06 335 PHE A N 1
ATOM 2753 C CA . PHE A 1 335 ? -3.144 -3.825 -19.527 1.00 83.06 335 PHE A CA 1
ATOM 2754 C C . PHE A 1 335 ? -4.505 -3.124 -19.695 1.00 83.06 335 PHE A C 1
ATOM 2756 O O . PHE A 1 335 ? -4.875 -2.286 -18.861 1.00 83.06 335 PHE A O 1
ATOM 2763 N N . PRO A 1 336 ? -5.259 -3.432 -20.771 1.00 78.06 336 PRO A N 1
ATOM 2764 C CA . PRO A 1 336 ? -6.568 -2.833 -21.013 1.00 78.06 336 PRO A CA 1
ATOM 2765 C C . PRO A 1 336 ? -7.541 -3.082 -19.858 1.00 78.06 336 PRO A C 1
ATOM 2767 O O . PRO A 1 336 ? -7.609 -4.177 -19.307 1.00 78.06 336 PRO A O 1
ATOM 2770 N N . ARG A 1 337 ? -8.348 -2.076 -19.524 1.00 67.94 337 ARG A N 1
ATOM 2771 C CA . ARG A 1 337 ? -9.257 -2.074 -18.366 1.00 67.94 337 ARG A CA 1
ATOM 2772 C C . ARG A 1 337 ? -10.376 -3.127 -18.410 1.00 67.94 337 ARG A C 1
ATOM 2774 O O . ARG A 1 337 ? -10.986 -3.386 -17.380 1.00 67.94 337 ARG A O 1
ATOM 2781 N N . GLN A 1 338 ? -10.654 -3.739 -19.561 1.00 58.47 338 GLN A N 1
ATOM 2782 C CA . GLN A 1 338 ? -11.796 -4.648 -19.782 1.00 58.47 338 GLN A CA 1
ATOM 2783 C C . GLN A 1 338 ? -11.696 -6.016 -19.083 1.00 58.47 338 GLN A C 1
ATOM 2785 O O . GLN A 1 338 ? -12.433 -6.941 -19.411 1.00 58.47 338 GLN A O 1
ATOM 2790 N N . VAL A 1 339 ? -10.799 -6.174 -18.117 1.00 56.62 339 VAL A N 1
ATOM 2791 C CA . VAL A 1 339 ? -10.657 -7.426 -17.389 1.00 56.62 339 VAL A CA 1
ATOM 2792 C C . VAL A 1 339 ? -11.681 -7.436 -16.254 1.00 56.62 339 VAL A C 1
ATOM 2794 O O . VAL A 1 339 ? -11.467 -6.839 -15.202 1.00 56.62 339 VAL A O 1
ATOM 2797 N N . GLU A 1 340 ? -12.811 -8.102 -16.486 1.00 54.69 340 GLU A N 1
ATOM 2798 C CA . GLU A 1 340 ? -13.893 -8.281 -15.499 1.00 54.69 340 GLU A CA 1
ATOM 2799 C C . GLU A 1 340 ? -13.412 -9.012 -14.226 1.00 54.69 340 GLU A C 1
ATOM 2801 O O . GLU A 1 340 ? -13.930 -8.802 -13.122 1.00 54.69 340 GLU A O 1
ATOM 2806 N N . ASP A 1 341 ? -12.350 -9.808 -14.366 1.00 59.75 341 ASP A N 1
ATOM 2807 C CA . ASP A 1 341 ? -11.697 -10.552 -13.298 1.00 59.75 341 ASP A CA 1
ATOM 2808 C C . ASP A 1 341 ? -10.321 -9.968 -12.981 1.00 59.75 341 ASP A C 1
ATOM 2810 O O . ASP A 1 341 ? -9.300 -10.398 -13.499 1.00 59.75 341 ASP A O 1
ATOM 2814 N N . ASP A 1 342 ? -10.291 -8.957 -12.122 1.00 69.69 342 ASP A N 1
ATOM 2815 C CA . ASP A 1 342 ? -9.062 -8.298 -11.692 1.00 69.69 342 ASP A CA 1
ATOM 2816 C C . ASP A 1 342 ? -8.509 -8.942 -10.399 1.00 69.69 342 ASP A C 1
ATOM 2818 O O . ASP A 1 342 ? -9.113 -8.786 -9.329 1.00 69.69 342 ASP A O 1
ATOM 2822 N N . PRO A 1 343 ? -7.395 -9.701 -10.458 1.00 69.00 343 PRO A N 1
ATOM 2823 C CA . PRO A 1 343 ? -6.818 -10.381 -9.302 1.00 69.00 343 PRO A CA 1
ATOM 2824 C C . PRO A 1 343 ? -5.884 -9.476 -8.488 1.00 69.00 343 PRO A C 1
ATOM 2826 O O . PRO A 1 343 ? -5.390 -9.898 -7.443 1.00 69.00 343 PRO A O 1
ATOM 2829 N N . PHE A 1 344 ? -5.605 -8.250 -8.944 1.00 77.88 344 PHE A N 1
ATOM 2830 C CA . PHE A 1 344 ? -4.549 -7.402 -8.393 1.00 77.88 344 PHE A CA 1
ATOM 2831 C C . PHE A 1 344 ? -5.053 -6.549 -7.231 1.00 77.88 344 PHE A C 1
ATOM 2833 O O . PHE A 1 344 ? -5.042 -5.313 -7.285 1.00 77.88 344 PHE A O 1
ATOM 2840 N N . LEU A 1 345 ? -5.493 -7.218 -6.165 1.00 75.94 345 LEU A N 1
ATOM 2841 C CA . LEU A 1 345 ? -5.821 -6.565 -4.900 1.00 75.94 345 LEU A CA 1
ATOM 2842 C C . LEU A 1 345 ? -4.540 -5.991 -4.295 1.00 75.94 345 LEU A C 1
ATOM 2844 O O . LEU A 1 345 ? -3.504 -6.661 -4.270 1.00 75.94 345 LEU A O 1
ATOM 2848 N N . LEU A 1 346 ? -4.591 -4.765 -3.785 1.00 72.00 346 LEU A N 1
ATOM 2849 C CA . LEU A 1 346 ? -3.409 -4.154 -3.189 1.00 72.00 346 LEU A CA 1
ATOM 2850 C C . LEU A 1 346 ? -2.909 -4.994 -2.004 1.00 72.00 346 LEU A C 1
ATOM 2852 O O . LEU A 1 346 ? -3.686 -5.459 -1.174 1.00 72.00 346 LEU A O 1
ATOM 2856 N N . PHE A 1 347 ? -1.598 -5.205 -1.954 1.00 70.81 347 PHE A N 1
ATOM 2857 C CA . PHE A 1 347 ? -0.884 -6.070 -1.014 1.00 70.81 347 PHE A CA 1
ATOM 2858 C C . PHE A 1 347 ? -1.183 -7.566 -1.107 1.00 70.81 347 PHE A C 1
ATOM 2860 O O . PHE A 1 347 ? -0.656 -8.333 -0.298 1.00 70.81 347 PHE A O 1
ATOM 2867 N N . SER A 1 348 ? -1.976 -8.004 -2.087 1.00 73.38 348 SER A N 1
ATOM 2868 C CA . SER A 1 348 ? -2.104 -9.432 -2.369 1.00 73.38 348 SER A CA 1
ATOM 2869 C C . SER A 1 348 ? -0.784 -10.015 -2.838 1.00 73.38 348 SER A C 1
ATOM 2871 O O . SER A 1 348 ? 0.008 -9.359 -3.520 1.00 73.38 348 SER A O 1
ATOM 2873 N N . GLU A 1 349 ? -0.545 -11.251 -2.413 1.00 81.50 349 GLU A N 1
ATOM 2874 C CA . GLU A 1 349 ? 0.534 -12.068 -2.938 1.00 81.50 349 GLU A CA 1
ATOM 2875 C C . GLU A 1 349 ? -0.019 -12.885 -4.093 1.00 81.50 349 GLU A C 1
ATOM 2877 O O . GLU A 1 349 ? -1.083 -13.497 -3.981 1.00 81.50 349 GLU A O 1
ATOM 2882 N N . ILE A 1 350 ? 0.716 -12.875 -5.191 1.00 80.50 350 ILE A N 1
ATOM 2883 C CA . ILE A 1 350 ? 0.376 -13.568 -6.418 1.00 80.50 350 ILE A CA 1
ATOM 2884 C C . ILE A 1 350 ? 1.606 -14.304 -6.928 1.00 80.50 350 ILE A C 1
ATOM 2886 O O . ILE A 1 350 ? 2.741 -13.863 -6.737 1.00 80.50 350 ILE A O 1
ATOM 2890 N N . GLU A 1 351 ? 1.381 -15.422 -7.596 1.00 83.00 351 GLU A N 1
ATOM 2891 C CA . GLU A 1 351 ? 2.415 -16.060 -8.400 1.00 83.00 351 GLU A CA 1
ATOM 2892 C C . GLU A 1 351 ? 2.320 -15.519 -9.823 1.00 83.00 351 GLU A C 1
ATOM 2894 O O . GLU A 1 351 ? 1.238 -15.493 -10.418 1.00 83.00 351 GLU A O 1
ATOM 2899 N N . VAL A 1 352 ? 3.454 -15.068 -10.352 1.00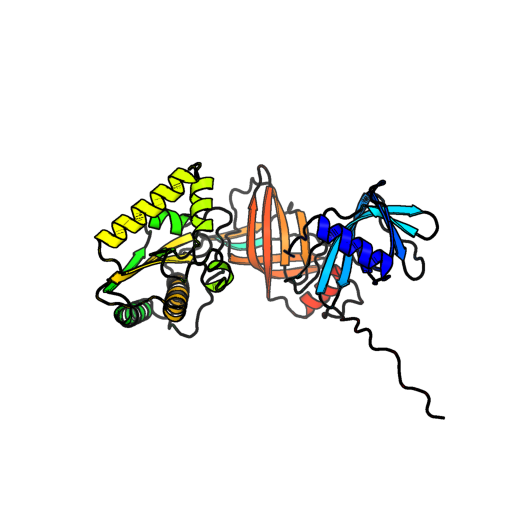 82.56 352 VAL A N 1
ATOM 2900 C CA . VAL A 1 352 ? 3.608 -14.614 -11.735 1.00 82.56 352 VAL A CA 1
ATOM 2901 C C . VAL A 1 352 ? 4.745 -15.377 -12.399 1.00 82.56 352 VAL A C 1
ATOM 2903 O O . VAL A 1 352 ? 5.616 -15.930 -11.734 1.00 82.56 352 VAL A O 1
ATOM 2906 N N . VAL A 1 353 ? 4.751 -15.404 -13.726 1.00 83.31 353 VAL A N 1
ATOM 2907 C CA . VAL A 1 353 ? 5.860 -15.948 -14.510 1.00 83.31 353 VAL A CA 1
ATOM 2908 C C . VAL A 1 353 ? 6.377 -14.825 -15.398 1.00 83.31 353 VAL A C 1
ATOM 2910 O O . VAL A 1 353 ? 5.596 -14.188 -16.101 1.00 83.31 353 VAL A O 1
ATOM 2913 N N . LEU A 1 354 ? 7.677 -14.546 -15.327 1.00 81.69 354 LEU A N 1
ATOM 2914 C CA . LEU A 1 354 ? 8.362 -13.639 -16.247 1.00 81.69 354 LEU A CA 1
ATOM 2915 C C . LEU A 1 354 ? 8.925 -14.472 -17.399 1.00 81.69 354 LEU A C 1
ATOM 2917 O O . LEU A 1 354 ? 9.513 -15.521 -17.145 1.00 81.69 354 LEU A O 1
ATOM 2921 N N . GLU A 1 355 ? 8.787 -14.024 -18.645 1.00 80.94 355 GLU A N 1
ATOM 2922 C CA . GLU A 1 355 ? 9.493 -14.637 -19.771 1.00 80.94 355 GLU A CA 1
ATOM 2923 C C . GLU A 1 355 ? 10.608 -13.698 -20.238 1.00 80.94 355 GLU A C 1
ATOM 2925 O O . GLU A 1 355 ? 10.361 -12.618 -20.773 1.00 80.94 355 GLU A O 1
ATOM 2930 N N . VAL A 1 356 ? 11.854 -14.101 -19.997 1.00 79.50 356 VAL A N 1
ATOM 2931 C CA . VAL A 1 356 ? 13.050 -13.303 -20.293 1.00 79.50 356 VAL A CA 1
ATOM 2932 C C . VAL A 1 356 ? 13.954 -14.127 -21.187 1.00 79.50 356 VAL A C 1
ATOM 2934 O O . VAL A 1 356 ? 14.332 -15.233 -20.812 1.00 79.50 356 VAL A O 1
ATOM 2937 N N . GLU A 1 357 ? 14.264 -13.622 -22.384 1.00 77.38 357 GLU A N 1
ATOM 2938 C CA . GLU A 1 357 ? 15.142 -14.311 -23.349 1.00 77.38 357 GLU A CA 1
ATOM 2939 C C . GLU A 1 357 ? 14.721 -15.785 -23.607 1.00 77.38 357 GLU A C 1
ATOM 2941 O O . GLU A 1 357 ? 15.550 -16.673 -23.785 1.00 77.38 357 GLU A O 1
ATOM 2946 N N . GLY A 1 358 ? 13.408 -16.063 -23.595 1.00 75.25 358 GLY A N 1
ATOM 2947 C CA . GLY A 1 358 ? 12.829 -17.401 -23.798 1.00 75.25 358 GLY A CA 1
ATOM 2948 C C . GLY A 1 358 ? 12.827 -18.319 -22.565 1.00 75.25 358 GLY A C 1
ATOM 2949 O O . GLY A 1 358 ? 12.248 -19.406 -22.613 1.00 75.25 358 GLY A O 1
ATOM 2950 N N . ARG A 1 359 ? 13.418 -17.898 -21.438 1.00 83.94 359 ARG A N 1
ATOM 2951 C CA . ARG A 1 359 ? 13.346 -18.611 -20.154 1.00 83.94 359 ARG A CA 1
ATOM 2952 C C . ARG A 1 359 ? 12.174 -18.098 -19.323 1.00 83.94 359 ARG A C 1
ATOM 2954 O O . ARG A 1 359 ? 11.995 -16.896 -19.144 1.00 83.94 359 ARG A O 1
ATOM 2961 N N . LYS A 1 360 ? 11.409 -19.033 -18.757 1.00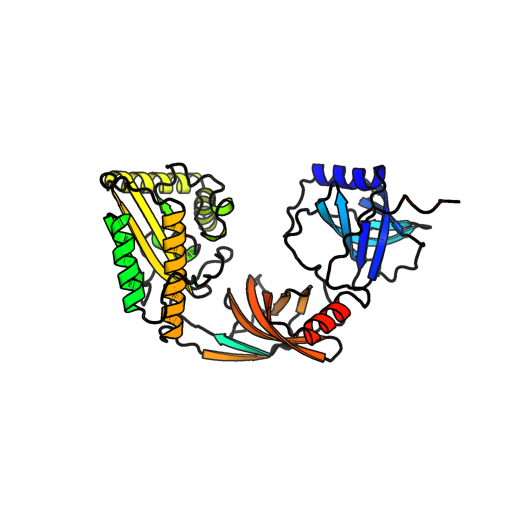 85.12 360 LYS A N 1
ATOM 2962 C CA . LYS A 1 360 ? 10.339 -18.743 -17.796 1.00 85.12 360 LYS A CA 1
ATOM 2963 C C . LYS A 1 360 ? 10.898 -18.700 -16.380 1.00 85.12 360 LYS A C 1
ATOM 2965 O O . LYS A 1 360 ? 11.486 -19.677 -15.923 1.00 85.12 360 LYS A O 1
ATOM 2970 N N . VAL A 1 361 ? 10.669 -17.589 -15.696 1.00 85.75 361 VAL A N 1
ATOM 2971 C CA . VAL A 1 361 ? 11.100 -17.336 -14.323 1.00 85.75 361 VAL A CA 1
ATOM 2972 C C . VAL A 1 361 ? 9.851 -17.208 -13.449 1.00 85.75 361 VAL A C 1
ATOM 2974 O O . VAL A 1 361 ? 9.172 -16.180 -13.510 1.00 85.75 361 VAL A O 1
ATOM 2977 N N . PRO A 1 362 ? 9.475 -18.249 -12.686 1.00 85.50 362 PRO A N 1
ATOM 2978 C CA . PRO A 1 362 ? 8.367 -18.159 -11.747 1.00 85.50 362 PRO A CA 1
ATOM 2979 C C . PRO A 1 362 ? 8.770 -17.284 -10.558 1.00 85.50 362 PRO A C 1
ATOM 2981 O O . PRO A 1 362 ? 9.817 -17.492 -9.952 1.00 85.50 362 PRO A O 1
ATOM 2984 N N . VAL A 1 363 ? 7.928 -16.315 -10.210 1.00 85.12 363 VAL A N 1
ATOM 2985 C CA . VAL A 1 363 ? 8.187 -15.367 -9.128 1.00 85.12 363 VAL A CA 1
ATOM 2986 C C . VAL A 1 363 ? 6.952 -15.230 -8.258 1.00 85.12 363 VAL A C 1
ATOM 2988 O O . VAL A 1 363 ? 5.856 -14.935 -8.741 1.00 85.12 363 VAL A O 1
ATOM 2991 N N . LYS A 1 364 ? 7.136 -15.384 -6.947 1.00 84.00 364 LYS A N 1
ATOM 2992 C CA . LYS A 1 364 ? 6.130 -14.950 -5.983 1.00 84.00 364 LYS A CA 1
ATOM 2993 C C . LYS A 1 364 ? 6.289 -13.450 -5.775 1.00 84.00 364 LYS A C 1
ATOM 2995 O O . LYS A 1 364 ? 7.371 -12.977 -5.430 1.00 84.00 364 LYS A O 1
ATOM 3000 N N . ALA A 1 365 ? 5.222 -12.694 -5.983 1.00 83.50 365 ALA A N 1
ATOM 3001 C CA . ALA A 1 365 ? 5.254 -11.242 -5.936 1.00 83.50 365 ALA A CA 1
ATOM 3002 C C . ALA A 1 365 ? 4.092 -10.674 -5.119 1.00 83.50 365 ALA A C 1
ATOM 3004 O O . ALA A 1 365 ? 3.066 -11.320 -4.927 1.00 83.50 365 ALA A O 1
ATOM 3005 N N . ARG A 1 366 ? 4.248 -9.441 -4.641 1.00 81.69 366 ARG A N 1
ATOM 3006 C CA . ARG A 1 366 ? 3.217 -8.685 -3.930 1.00 81.69 366 ARG A CA 1
ATOM 3007 C C . ARG A 1 366 ? 2.789 -7.481 -4.745 1.00 81.69 366 ARG A C 1
ATOM 3009 O O . ARG A 1 366 ? 3.637 -6.715 -5.194 1.00 81.69 366 ARG A O 1
ATOM 3016 N N . VAL A 1 367 ? 1.486 -7.254 -4.866 1.00 81.31 367 VAL A N 1
ATOM 3017 C CA . VAL A 1 367 ? 0.952 -6.017 -5.447 1.00 81.31 367 VAL A CA 1
ATOM 3018 C C . VAL A 1 367 ? 1.250 -4.858 -4.496 1.00 81.31 367 VAL A C 1
ATOM 3020 O O . VAL A 1 367 ? 0.676 -4.774 -3.417 1.00 81.31 367 VAL A O 1
ATOM 3023 N N . VAL A 1 368 ? 2.153 -3.951 -4.862 1.00 74.25 368 VAL A N 1
ATOM 3024 C CA . VAL A 1 368 ? 2.563 -2.824 -3.997 1.00 74.25 368 VAL A CA 1
ATOM 3025 C C . VAL A 1 368 ? 1.962 -1.494 -4.418 1.00 74.25 368 VAL A C 1
ATOM 3027 O O . VAL A 1 368 ? 1.887 -0.561 -3.621 1.00 74.25 368 VAL A O 1
ATOM 3030 N N . ARG A 1 369 ? 1.524 -1.382 -5.673 1.00 73.19 369 ARG A N 1
ATOM 3031 C CA . ARG A 1 369 ? 0.838 -0.191 -6.165 1.00 73.19 369 ARG A CA 1
ATOM 3032 C C . ARG A 1 369 ? -0.106 -0.561 -7.286 1.00 73.19 369 ARG A C 1
ATOM 3034 O O . ARG A 1 369 ? 0.206 -1.409 -8.115 1.00 73.19 369 ARG A O 1
ATOM 3041 N N . ARG A 1 370 ? -1.220 0.156 -7.346 1.00 80.44 370 ARG A N 1
ATOM 3042 C CA . ARG A 1 370 ? -2.204 0.035 -8.407 1.00 80.44 370 ARG A CA 1
ATOM 3043 C C . ARG A 1 370 ? -2.841 1.389 -8.684 1.00 80.44 370 ARG A C 1
ATOM 3045 O O . ARG A 1 370 ? -3.183 2.113 -7.752 1.00 80.44 370 ARG A O 1
ATOM 3052 N N . PHE A 1 371 ? -3.005 1.731 -9.953 1.00 76.44 371 PHE A N 1
ATOM 3053 C CA . PHE A 1 371 ? -3.763 2.901 -10.391 1.00 76.44 371 PHE A CA 1
ATOM 3054 C C . PHE A 1 371 ? -4.326 2.639 -11.787 1.00 76.44 371 PHE A C 1
ATOM 3056 O O . PHE A 1 371 ? -3.846 1.769 -12.494 1.00 76.44 371 PHE A O 1
ATOM 3063 N N . GLN A 1 372 ? -5.364 3.365 -12.178 1.00 78.31 372 GLN A N 1
ATOM 3064 C CA . GLN A 1 372 ? -6.001 3.213 -13.491 1.00 78.31 372 GLN A CA 1
ATOM 3065 C C . GLN A 1 372 ? -6.329 4.594 -14.043 1.00 78.31 372 GLN A C 1
ATOM 3067 O O . GLN A 1 372 ? -6.688 5.487 -13.255 1.00 78.31 372 GLN A O 1
ATOM 3072 N N . ASP A 1 373 ? -6.249 4.723 -15.360 1.00 78.81 373 ASP A N 1
ATOM 3073 C CA . ASP A 1 373 ? -6.783 5.846 -16.126 1.00 78.81 373 ASP A CA 1
ATOM 3074 C C . ASP A 1 373 ? -8.116 5.440 -16.794 1.00 78.81 373 ASP A C 1
ATOM 3076 O O . ASP A 1 373 ? -8.833 4.575 -16.270 1.00 78.81 373 ASP A O 1
ATOM 3080 N N . ALA A 1 374 ? -8.512 6.119 -17.874 1.00 75.00 374 ALA A N 1
ATOM 3081 C CA . ALA A 1 374 ? -9.747 5.811 -18.589 1.00 75.00 374 ALA A CA 1
ATOM 3082 C C . ALA A 1 374 ? -9.738 4.383 -19.168 1.00 75.00 374 ALA A C 1
ATOM 3084 O O . ALA A 1 374 ? -10.741 3.675 -19.021 1.00 75.00 374 ALA A O 1
ATOM 3085 N N . ASP A 1 375 ? -8.592 3.942 -19.694 1.00 81.06 375 ASP A N 1
ATOM 3086 C CA . ASP A 1 375 ? -8.477 2.809 -20.618 1.00 81.06 375 ASP A CA 1
ATOM 3087 C C . ASP A 1 375 ? -7.567 1.689 -20.101 1.00 81.06 375 ASP A C 1
ATOM 3089 O O . ASP A 1 375 ? -7.716 0.530 -20.499 1.00 81.06 375 ASP A O 1
ATOM 3093 N N . LYS A 1 376 ? -6.636 2.010 -19.198 1.00 82.62 376 LYS A N 1
ATOM 3094 C CA . LYS A 1 376 ? -5.576 1.118 -18.731 1.00 82.62 376 LYS A CA 1
ATOM 3095 C C . LYS A 1 376 ? -5.557 0.974 -17.209 1.00 82.62 376 LYS A C 1
ATOM 3097 O O . LYS A 1 376 ? -5.807 1.919 -16.453 1.00 82.62 376 LYS A O 1
ATOM 3102 N N . LEU A 1 377 ? -5.209 -0.230 -16.758 1.00 82.19 377 LEU A N 1
ATOM 3103 C CA . LEU A 1 377 ? -4.887 -0.546 -15.370 1.00 82.19 377 LEU A CA 1
ATOM 3104 C C . LEU A 1 377 ? -3.379 -0.760 -15.241 1.00 82.19 377 LEU A C 1
ATOM 3106 O O . LEU A 1 377 ? -2.803 -1.577 -15.949 1.00 82.19 377 LEU A O 1
ATOM 3110 N N . TYR A 1 378 ? -2.761 -0.052 -14.303 1.00 84.62 378 TYR A N 1
ATOM 3111 C CA . TYR A 1 378 ? -1.340 -0.119 -13.997 1.00 84.62 378 TYR A CA 1
ATOM 3112 C C . TYR A 1 378 ? -1.135 -0.839 -12.670 1.00 84.62 378 TYR A C 1
ATOM 3114 O O . TYR A 1 378 ? -1.720 -0.454 -11.649 1.00 84.62 378 TYR A O 1
ATOM 3122 N N . VAL A 1 379 ? -0.255 -1.836 -12.665 1.00 85.00 379 VAL A N 1
ATOM 3123 C CA . VAL A 1 379 ? 0.028 -2.680 -11.502 1.00 85.00 379 VAL A CA 1
ATOM 3124 C C . VAL A 1 379 ? 1.533 -2.746 -11.281 1.00 85.00 379 VAL A C 1
ATOM 3126 O O . VAL A 1 379 ? 2.291 -3.100 -12.180 1.00 85.00 379 VAL A O 1
ATOM 3129 N N . ALA A 1 380 ? 1.970 -2.390 -10.073 1.00 84.06 380 ALA A N 1
ATOM 3130 C CA . ALA A 1 380 ? 3.346 -2.568 -9.631 1.00 84.06 380 ALA A CA 1
ATOM 3131 C C . ALA A 1 380 ? 3.431 -3.762 -8.684 1.00 84.06 380 ALA A C 1
ATOM 3133 O O . ALA A 1 380 ? 2.742 -3.799 -7.658 1.00 84.06 380 ALA A O 1
ATOM 3134 N N . LEU A 1 381 ? 4.320 -4.690 -9.008 1.00 85.69 381 LEU A N 1
ATOM 3135 C CA . LEU A 1 381 ? 4.646 -5.849 -8.196 1.00 85.69 381 LEU A CA 1
ATOM 3136 C C . LEU A 1 381 ? 6.029 -5.675 -7.577 1.00 85.69 381 LEU A C 1
ATOM 3138 O O . LEU A 1 381 ? 6.950 -5.231 -8.256 1.00 85.69 381 LEU A O 1
ATOM 3142 N N . ALA A 1 382 ? 6.170 -6.053 -6.311 1.00 82.31 382 ALA A N 1
ATOM 3143 C CA . ALA A 1 382 ? 7.462 -6.285 -5.678 1.00 82.31 382 ALA A CA 1
ATOM 3144 C C . ALA A 1 382 ? 7.708 -7.792 -5.590 1.00 82.31 382 ALA A C 1
ATOM 3146 O O . ALA A 1 382 ? 6.824 -8.530 -5.151 1.00 82.31 382 ALA A O 1
ATOM 3147 N N . PHE A 1 383 ? 8.879 -8.255 -6.007 1.00 84.12 383 PHE A N 1
ATOM 3148 C CA . PHE A 1 383 ? 9.249 -9.664 -5.909 1.00 84.12 383 PHE A CA 1
ATOM 3149 C C . PHE A 1 383 ? 9.526 -10.021 -4.443 1.00 84.12 383 PHE A C 1
ATOM 3151 O O . PHE A 1 383 ? 10.186 -9.267 -3.733 1.00 84.12 383 PHE A O 1
ATOM 3158 N N . LEU A 1 384 ? 8.951 -11.130 -3.970 1.00 75.44 384 LEU A N 1
ATOM 3159 C CA . LEU A 1 384 ? 9.088 -11.600 -2.586 1.00 75.44 384 LEU A CA 1
ATOM 3160 C C . LEU A 1 384 ? 10.135 -12.700 -2.459 1.00 75.44 384 LEU A C 1
ATOM 3162 O O . LEU A 1 384 ? 10.859 -12.737 -1.471 1.00 75.44 384 LEU A O 1
ATOM 3166 N N . ASP A 1 385 ? 10.165 -13.603 -3.436 1.00 71.75 385 ASP A N 1
ATOM 3167 C CA . ASP A 1 385 ? 11.037 -14.769 -3.431 1.00 71.75 385 ASP A CA 1
ATOM 3168 C C . ASP A 1 385 ? 11.480 -15.060 -4.868 1.00 71.75 385 ASP A C 1
ATOM 3170 O O . ASP A 1 385 ? 10.666 -15.394 -5.737 1.00 71.75 385 ASP A O 1
ATOM 3174 N N . LEU A 1 386 ? 12.768 -14.840 -5.116 1.00 77.31 386 LEU A N 1
ATOM 3175 C CA . LEU A 1 386 ? 13.470 -15.120 -6.361 1.00 77.31 386 LEU A CA 1
ATOM 3176 C C . LEU A 1 386 ? 14.612 -16.058 -5.993 1.00 77.31 386 LEU A C 1
ATOM 3178 O O . LEU A 1 386 ? 15.484 -15.680 -5.211 1.00 77.31 386 LEU A O 1
ATOM 3182 N N . LYS A 1 387 ? 14.616 -17.263 -6.564 1.00 81.31 387 LYS A N 1
ATOM 3183 C CA . LYS A 1 387 ? 15.730 -18.201 -6.387 1.00 81.31 387 LYS A CA 1
ATOM 3184 C C . LYS A 1 387 ? 17.022 -17.559 -6.875 1.00 81.31 387 LYS A C 1
ATOM 3186 O O . LYS A 1 387 ? 16.992 -16.850 -7.878 1.00 81.31 387 LYS A O 1
ATOM 3191 N N . ASP A 1 388 ? 18.145 -17.859 -6.230 1.00 76.12 388 ASP A N 1
ATOM 3192 C CA . ASP A 1 388 ? 19.436 -17.252 -6.575 1.00 76.12 388 ASP A CA 1
ATOM 3193 C C . ASP A 1 388 ? 19.769 -17.407 -8.065 1.00 76.12 388 ASP A C 1
ATOM 3195 O O . ASP A 1 388 ? 20.058 -16.417 -8.731 1.00 76.12 388 ASP A O 1
ATOM 3199 N N . ASP A 1 389 ? 19.599 -18.604 -8.634 1.00 82.06 389 ASP A N 1
ATOM 3200 C CA . ASP A 1 389 ? 19.826 -18.859 -10.065 1.00 82.06 389 ASP A CA 1
ATOM 3201 C C . ASP A 1 389 ? 18.945 -17.996 -10.986 1.00 82.06 389 ASP A C 1
ATOM 3203 O O . ASP A 1 389 ? 19.383 -17.549 -12.048 1.00 82.06 389 ASP A O 1
ATOM 3207 N N . ASP A 1 390 ? 17.689 -17.771 -10.595 1.00 84.75 390 ASP A N 1
ATOM 3208 C CA . ASP A 1 390 ? 16.742 -16.932 -11.332 1.00 84.75 390 ASP A CA 1
ATOM 3209 C C . ASP A 1 390 ? 17.070 -15.444 -11.152 1.00 84.75 390 ASP A C 1
ATOM 3211 O O . ASP A 1 390 ? 16.971 -14.672 -12.104 1.00 84.75 390 ASP A O 1
ATOM 3215 N N . ARG A 1 391 ? 17.522 -15.045 -9.959 1.00 79.06 391 ARG A N 1
ATOM 3216 C CA . ARG A 1 391 ? 17.980 -13.688 -9.651 1.00 79.06 391 ARG A CA 1
ATOM 3217 C C . ARG A 1 391 ? 19.236 -13.338 -10.443 1.00 79.06 391 ARG A C 1
ATOM 3219 O O . ARG A 1 391 ? 19.270 -12.269 -11.040 1.00 79.06 391 ARG A O 1
ATOM 3226 N N . PHE A 1 392 ? 20.240 -14.216 -10.487 1.00 79.50 392 PHE A N 1
ATOM 3227 C CA . PHE A 1 392 ? 21.460 -14.015 -11.276 1.00 79.50 392 PHE A CA 1
ATOM 3228 C C . PHE A 1 392 ? 21.159 -13.946 -12.770 1.00 79.50 392 PHE A C 1
ATOM 3230 O O . PHE A 1 392 ? 21.665 -13.065 -13.465 1.00 79.50 392 PHE A O 1
ATOM 3237 N N . PHE A 1 393 ? 20.300 -14.842 -13.260 1.00 84.19 393 PHE A N 1
ATOM 3238 C CA . PHE A 1 393 ? 19.843 -14.805 -14.642 1.00 84.19 393 PHE A CA 1
ATOM 3239 C C . PHE A 1 393 ? 19.139 -13.481 -14.963 1.00 84.19 393 PHE A C 1
ATOM 3241 O O . PHE A 1 393 ? 19.538 -12.792 -15.898 1.00 84.19 393 PHE A O 1
ATOM 3248 N N . LEU A 1 394 ? 18.159 -13.077 -14.148 1.00 81.44 394 LEU A N 1
ATOM 3249 C CA . LEU A 1 394 ? 17.426 -11.827 -14.336 1.00 81.44 394 LEU A CA 1
ATOM 3250 C C . LEU A 1 394 ? 18.361 -10.611 -14.251 1.00 81.44 394 LEU A C 1
ATOM 3252 O O . LEU A 1 394 ? 18.245 -9.699 -15.062 1.00 81.44 394 LEU A O 1
ATOM 3256 N N . ALA A 1 395 ? 19.322 -10.616 -13.325 1.00 78.50 395 ALA A N 1
ATOM 3257 C CA . ALA A 1 395 ? 20.313 -9.556 -13.168 1.00 78.50 395 ALA A CA 1
ATOM 3258 C C . ALA A 1 395 ? 21.141 -9.384 -14.443 1.00 78.50 395 ALA A C 1
ATOM 3260 O O . ALA A 1 395 ? 21.226 -8.285 -14.987 1.00 78.50 395 ALA A O 1
ATOM 3261 N N . ARG A 1 396 ? 21.685 -10.490 -14.963 1.00 79.81 396 ARG A N 1
ATOM 3262 C CA . ARG A 1 396 ? 22.463 -10.494 -16.201 1.00 79.81 396 ARG A CA 1
ATOM 3263 C C . ARG A 1 396 ? 21.621 -10.057 -17.394 1.00 79.81 396 ARG A C 1
ATOM 3265 O O . ARG A 1 396 ? 22.084 -9.245 -18.195 1.00 79.81 396 ARG A O 1
ATOM 3272 N N . SER A 1 397 ? 20.401 -10.574 -17.533 1.00 78.69 397 SER A N 1
ATOM 3273 C CA . SER A 1 397 ? 19.522 -10.265 -18.668 1.00 78.69 397 SER A CA 1
ATOM 3274 C C . SER A 1 397 ? 19.007 -8.821 -18.650 1.00 78.69 397 SER A C 1
ATOM 3276 O O . SER A 1 397 ? 18.834 -8.237 -19.719 1.00 78.69 397 SER A O 1
ATOM 3278 N N . LEU A 1 398 ? 18.807 -8.224 -17.468 1.00 74.94 398 LEU A N 1
ATOM 3279 C CA . LEU A 1 398 ? 18.372 -6.830 -17.323 1.00 74.94 398 LEU A CA 1
ATOM 3280 C C . LEU A 1 398 ? 19.528 -5.827 -17.387 1.00 74.94 398 LEU A C 1
ATOM 3282 O O . LEU A 1 398 ? 19.371 -4.773 -17.993 1.00 74.94 398 LEU A O 1
ATOM 3286 N N . TYR A 1 399 ? 20.674 -6.135 -16.780 1.00 75.12 399 TYR A N 1
ATOM 3287 C CA . TYR A 1 399 ? 21.738 -5.150 -16.547 1.00 75.12 399 TYR A CA 1
ATOM 3288 C C . TYR A 1 399 ? 23.053 -5.436 -17.284 1.00 75.12 399 TYR A C 1
ATOM 3290 O O . TYR A 1 399 ? 23.933 -4.583 -17.282 1.00 75.12 399 TYR A O 1
ATOM 3298 N N . GLY A 1 400 ? 23.195 -6.595 -17.936 1.00 71.25 400 GLY A N 1
ATOM 3299 C CA . GLY A 1 400 ? 24.435 -7.001 -18.615 1.00 71.25 400 GLY A CA 1
ATOM 3300 C C . GLY A 1 400 ? 25.339 -7.903 -17.764 1.00 71.25 400 GLY A C 1
ATOM 3301 O O . GLY A 1 400 ? 25.046 -8.183 -16.605 1.00 71.25 400 GLY A O 1
ATOM 3302 N N . GLU A 1 401 ? 26.423 -8.412 -18.361 1.00 67.19 401 GLU A N 1
ATOM 3303 C CA . GLU A 1 401 ? 27.324 -9.383 -17.705 1.00 67.19 401 GLU A CA 1
ATOM 3304 C C . GLU A 1 401 ? 28.185 -8.780 -16.591 1.00 67.19 401 GLU A C 1
ATOM 3306 O O . GLU A 1 401 ? 28.555 -9.488 -15.660 1.00 67.19 401 GLU A O 1
ATOM 3311 N N . ASP A 1 402 ? 28.433 -7.471 -16.640 1.00 58.22 402 ASP A N 1
ATOM 3312 C CA . ASP A 1 402 ? 29.271 -6.763 -15.667 1.00 58.22 402 ASP A CA 1
ATOM 3313 C C . ASP A 1 402 ? 28.524 -6.378 -14.377 1.00 58.22 402 ASP A C 1
ATOM 3315 O O . ASP A 1 402 ? 29.092 -5.755 -13.475 1.00 58.22 402 ASP A O 1
ATOM 3319 N N . PHE A 1 403 ? 27.239 -6.734 -14.262 1.00 58.03 403 PHE A N 1
ATOM 3320 C CA . PHE A 1 403 ? 26.435 -6.408 -13.091 1.00 58.03 403 PHE A CA 1
ATOM 3321 C C . PHE A 1 403 ? 26.806 -7.304 -11.900 1.00 58.03 403 PHE A C 1
ATOM 3323 O O . PHE A 1 403 ? 26.364 -8.445 -11.786 1.00 58.03 403 PHE A O 1
ATOM 3330 N N . SER A 1 404 ? 27.593 -6.766 -10.965 1.00 52.84 404 SER A N 1
ATOM 3331 C CA . SER A 1 404 ? 28.114 -7.486 -9.793 1.00 52.84 404 SER A CA 1
ATOM 3332 C C . SER A 1 404 ? 27.098 -7.757 -8.673 1.00 52.84 404 SER A C 1
ATOM 3334 O O . SER A 1 404 ? 27.497 -8.166 -7.588 1.00 52.84 404 SER A O 1
ATOM 3336 N N . GLY A 1 405 ? 25.799 -7.496 -8.867 1.00 45.19 405 GLY A N 1
ATOM 3337 C CA . GLY A 1 405 ? 24.777 -7.650 -7.816 1.00 45.19 405 GLY A CA 1
ATOM 3338 C C . GLY A 1 405 ? 24.795 -6.551 -6.745 1.00 45.19 405 GLY A C 1
ATOM 3339 O O . GLY A 1 405 ? 23.767 -6.271 -6.135 1.00 45.19 405 GLY A O 1
ATOM 3340 N N . GLU A 1 406 ? 25.931 -5.882 -6.580 1.00 37.97 406 GLU A N 1
ATOM 3341 C CA . GLU A 1 406 ? 26.097 -4.616 -5.880 1.00 37.97 406 GLU A CA 1
ATOM 3342 C C . GLU A 1 406 ? 26.192 -3.488 -6.908 1.00 37.97 406 GLU A C 1
ATOM 3344 O O . GLU A 1 406 ? 26.908 -3.615 -7.907 1.00 37.97 406 GLU A O 1
ATOM 3349 N N . VAL A 1 407 ? 25.520 -2.362 -6.652 1.00 34.59 407 VAL A N 1
ATOM 3350 C CA . VAL A 1 407 ? 25.892 -1.096 -7.292 1.00 34.59 407 VAL A CA 1
ATOM 3351 C C . VAL A 1 407 ? 27.327 -0.826 -6.854 1.00 34.59 407 VAL A C 1
ATOM 3353 O O . VAL A 1 407 ? 27.542 -0.373 -5.729 1.00 34.59 407 VAL A O 1
ATOM 3356 N N . LYS A 1 408 ? 28.312 -1.162 -7.697 1.00 29.86 408 LYS A N 1
ATOM 3357 C CA . LYS A 1 408 ? 29.718 -0.870 -7.422 1.00 29.86 408 LYS A CA 1
ATOM 3358 C C . LYS A 1 408 ? 29.841 0.625 -7.180 1.00 29.86 408 LYS A C 1
ATOM 3360 O O . LYS A 1 408 ? 29.724 1.448 -8.085 1.00 29.86 408 LYS A O 1
ATOM 3365 N N . VAL A 1 409 ? 30.043 0.960 -5.913 1.00 32.91 409 VAL A N 1
ATOM 3366 C CA . VAL A 1 409 ? 30.485 2.270 -5.473 1.00 32.91 409 VAL A CA 1
ATOM 3367 C C . VAL A 1 409 ? 31.861 2.449 -6.093 1.00 32.91 409 VAL A C 1
ATOM 3369 O O . VAL A 1 409 ? 32.830 1.852 -5.637 1.00 32.91 409 VAL A O 1
ATOM 3372 N N . ILE A 1 410 ? 31.954 3.238 -7.161 1.00 29.72 410 ILE A N 1
ATOM 3373 C CA . ILE A 1 410 ? 33.245 3.777 -7.577 1.00 29.72 410 ILE A CA 1
ATOM 3374 C C . ILE A 1 410 ? 33.615 4.799 -6.500 1.00 29.72 410 ILE A C 1
ATOM 3376 O O . ILE A 1 410 ? 33.222 5.964 -6.558 1.00 29.72 410 ILE A O 1
ATOM 3380 N N . SER A 1 411 ? 34.284 4.332 -5.449 1.00 28.95 411 SER A N 1
ATOM 3381 C CA . SER A 1 411 ? 35.025 5.189 -4.537 1.00 28.95 411 SER A CA 1
ATOM 3382 C C . SER A 1 411 ? 36.216 5.736 -5.309 1.00 28.95 411 SER A C 1
ATOM 3384 O O . SER A 1 411 ? 37.046 4.977 -5.809 1.00 28.95 411 SER A O 1
ATOM 3386 N N . SER A 1 412 ? 36.306 7.055 -5.417 1.00 32.00 412 SER A N 1
ATOM 3387 C CA . SER A 1 412 ? 37.527 7.733 -5.830 1.00 32.00 412 SER A CA 1
ATOM 3388 C C . SER A 1 412 ? 38.559 7.644 -4.701 1.00 32.00 412 SER A C 1
ATOM 3390 O O . SER A 1 412 ? 38.805 8.623 -4.007 1.00 32.00 412 SER A O 1
ATOM 3392 N N . GLU A 1 413 ? 39.138 6.466 -4.495 1.00 34.00 413 GLU A N 1
ATOM 3393 C CA . GLU A 1 413 ? 40.404 6.306 -3.783 1.00 34.00 413 GLU A CA 1
ATOM 3394 C C . GLU A 1 413 ? 41.275 5.381 -4.625 1.00 34.00 413 GLU A C 1
ATOM 3396 O O . GLU A 1 413 ? 41.094 4.168 -4.673 1.00 34.00 413 GLU A O 1
ATOM 3401 N N . GLY A 1 414 ? 42.171 6.004 -5.381 1.00 30.28 414 GLY A N 1
ATOM 3402 C CA . GLY A 1 414 ? 43.057 5.338 -6.321 1.00 30.28 414 GLY A CA 1
ATOM 3403 C C . GLY A 1 414 ? 44.194 6.262 -6.724 1.00 30.28 414 GLY A C 1
ATOM 3404 O O . GLY A 1 414 ? 44.390 6.511 -7.907 1.00 30.28 414 GLY A O 1
ATOM 3405 N N . SER A 1 415 ? 44.904 6.818 -5.741 1.00 30.98 415 SER A N 1
ATOM 3406 C CA . SER A 1 415 ? 46.211 7.443 -5.955 1.00 30.98 415 SER A CA 1
ATOM 3407 C C . SER A 1 415 ? 46.953 7.607 -4.629 1.00 30.98 415 SER A C 1
ATOM 3409 O O . SER A 1 415 ? 46.822 8.641 -3.980 1.00 30.98 415 SER A O 1
ATOM 3411 N N . ALA A 1 416 ? 47.702 6.579 -4.236 1.00 31.70 416 ALA A N 1
ATOM 3412 C CA . ALA A 1 416 ? 49.036 6.669 -3.634 1.00 31.70 416 ALA A CA 1
ATOM 3413 C C . ALA A 1 416 ? 49.390 5.311 -3.021 1.00 31.70 416 ALA A C 1
ATOM 3415 O O . ALA A 1 416 ? 48.771 4.908 -2.047 1.00 31.70 416 ALA A O 1
ATOM 3416 N N . GLU A 1 417 ? 50.366 4.641 -3.630 1.00 29.48 417 GLU A N 1
ATOM 3417 C CA . GLU A 1 417 ? 51.457 3.872 -3.008 1.00 29.48 417 GLU A CA 1
ATOM 3418 C C . GLU A 1 417 ? 51.851 2.719 -3.931 1.00 29.48 417 GLU A C 1
ATOM 3420 O O . GLU A 1 417 ? 51.332 1.617 -3.841 1.00 29.48 417 GLU A O 1
ATOM 3425 N N . ASP A 1 418 ? 52.774 3.016 -4.847 1.00 29.84 418 ASP A N 1
ATOM 3426 C CA . ASP A 1 418 ? 53.810 2.063 -5.243 1.00 29.84 418 ASP A CA 1
ATOM 3427 C C . ASP A 1 418 ? 54.975 2.836 -5.875 1.00 29.84 418 ASP A C 1
ATOM 3429 O O . ASP A 1 418 ? 55.067 3.039 -7.084 1.00 29.84 418 ASP A O 1
ATOM 3433 N N . SER A 1 419 ? 55.865 3.329 -5.014 1.00 28.17 419 SER A N 1
ATOM 3434 C CA . SER A 1 419 ? 57.254 3.605 -5.383 1.00 28.17 419 SER A CA 1
ATOM 3435 C C . SER A 1 419 ? 58.126 3.591 -4.127 1.00 28.17 419 SER A C 1
ATOM 3437 O O . SER A 1 419 ? 58.426 4.631 -3.540 1.00 28.17 419 SER A O 1
ATOM 3439 N N . SER A 1 420 ? 58.523 2.391 -3.707 1.00 30.14 420 SER A N 1
ATOM 3440 C CA . SER A 1 420 ? 59.743 2.180 -2.930 1.00 30.14 420 SER A CA 1
ATOM 3441 C C . SER A 1 420 ? 60.749 1.408 -3.788 1.00 30.14 420 SER A C 1
ATOM 3443 O O . SER A 1 420 ? 60.756 0.181 -3.850 1.00 30.14 420 SER A O 1
ATOM 3445 N N . SER A 1 421 ? 61.584 2.168 -4.497 1.00 31.58 421 SER A N 1
ATOM 3446 C CA . SER A 1 421 ? 62.984 1.872 -4.838 1.00 31.58 421 SER A CA 1
ATOM 3447 C C . SER A 1 421 ? 63.662 3.176 -5.229 1.00 31.58 421 SER A C 1
ATOM 3449 O O . SER A 1 421 ? 63.133 3.840 -6.148 1.00 31.58 421 SER A O 1
#

Nearest PDB structures (foldseek):
  5kgo-assembly2_A  TM=4.297E-01  e=2.251E-06  Klebsiella pneumoniae
  5y6f-assembly1_A  TM=4.099E-01  e=1.094E-06  Escherichia coli K-12
  5y6h-assembly1_A  TM=7.662E-01  e=3.846E-03  Escherichia coli K-12
  8avx-assembly1_B  TM=3.526E-01  e=7.303E-02  Deinococcus radiodurans R1 = ATCC 13939 = DSM 20539
  5ajg-assembly1_A  TM=2.160E-01  e=1.139E-01  Deinococcus radiodurans

Secondary structure (DSSP, 8-state):
-PEEPPHHHHHHHHHHHHHTT-EEEEEETTEEEEEEEEEEETTTTEEEEEETT-PPP---TT-EEEEEEEETTEEEEEEEEEEEEETTEEEEEPPS--EE----SSPPEES-TTEE--EEEEEEE---SS-B--TT--PPP-PPPTTS-TT-HHHHHHHHHHHHHHH-SEEEEEE-TT----SHHHHHHHHH--BEEE-TTSSS--TTHHHHSGGGTB--HHHHHHHHHHTT--HHHHHHHHHHHHHHHHHTTEEEEEEEEEEETTEEEEEEEEEEETTT-----HHHHHHHHHHHHHHHHHHHHTTSS-PEEEEEEES-PEEEEEETTEEEEEEETT-SS----TT-EEEEEEEETTEEEEEEEEEEEEEE-SSEEEEEEEEEE--HHHHHHHHHHHH-TT--SS---------------

Solvent-accessible surface area (backbone atoms only — not comparable to full-atom values): 23411 Å² total; per-residue (Å²): 126,44,54,71,51,54,73,72,57,37,55,52,49,56,46,48,29,32,74,68,53,44,64,30,40,36,39,47,82,55,46,78,45,54,26,28,38,67,44,78,38,79,88,79,43,35,28,33,26,40,43,69,90,65,66,90,73,95,66,61,72,73,40,74,33,39,37,38,36,65,60,96,85,44,52,32,38,35,51,28,32,34,67,47,70,59,88,80,27,40,30,25,39,59,48,91,52,38,29,34,65,66,89,57,96,57,72,69,37,61,59,53,90,62,52,45,52,55,28,50,38,47,34,69,34,73,87,67,83,44,50,53,41,40,93,88,31,82,50,74,76,66,62,72,49,91,91,55,64,48,90,39,64,69,57,46,54,49,53,48,54,61,57,42,57,78,60,27,79,41,77,49,78,48,67,26,77,91,49,76,72,80,50,73,67,46,42,50,27,28,40,34,46,23,25,42,60,38,61,63,74,75,84,60,53,42,90,49,34,37,71,76,39,53,88,65,29,40,56,26,66,62,56,51,50,48,54,34,42,77,71,72,40,52,72,69,57,42,54,48,52,54,50,53,50,53,50,54,39,52,77,70,45,47,49,26,39,37,41,39,47,21,53,52,67,48,27,31,50,25,31,41,38,38,32,12,32,56,85,71,67,44,77,83,47,71,68,52,51,51,51,54,50,38,47,29,23,33,49,42,50,25,38,47,79,72,56,72,58,75,63,43,83,44,79,48,76,46,89,72,46,44,60,52,34,37,36,90,55,30,40,32,33,34,33,69,56,85,55,91,78,73,72,80,45,47,62,36,64,34,36,37,29,41,31,45,82,88,43,78,44,74,33,39,26,28,27,76,45,76,53,66,67,97,58,38,37,38,43,29,34,34,57,74,51,67,56,66,73,55,44,54,49,50,43,35,75,56,49,26,87,84,57,75,89,54,87,78,74,84,67,95,76,87,87,88,89,90,83,94,129

Radius of gyration: 26.18 Å; Cα contacts (8 Å, |Δi|>4): 786; chains: 1; bounding box: 86×48×68 Å

InterPro domains:
  IPR009875 PilZ domain [PF07238] (321-398)
  IPR011471 Protein of unknown function DUF1577 [PF07614] (26-294)

Organism: Winmispira thermophila (strain ATCC 700085 / DSM 6578 / Z-1203) (NCBI:txid869211)

Sequence (421 aa):
MGTPLRRIEKEFILKSLEDEKIPVELLFQRRRYRAEIHKVDFKTSKMYLFVEGNPVLDIPVGDEVSAYFRIHGTLMTFDMVYLGREDDLVVTSIPEGVYRDLQREFERVRHPENVRLLFTVRGERYVLNFPSVKKGGAGTPPVVSPSFDAATISALLNDFRKKAAEFSTESKIVMFKERTPESEEERIITDTGKVLLYPQSYIYTSANIDRLYPQLNLLSIDAILLYFRDQGVSRSDAVRRIRELVARKREQKIGQELFAPILFYEYVIGYVYLVSTVEKRVRYDRRVLEYVHEFCASLAYSLKIHGYFKPRKAEITYDRAEIIDISLSGVLFTFPRQVEDDPFLLFSEIEVVLEVEGRKVPVKARVVRRFQDADKLYVALAFLDLKDDDRFFLARSLYGEDFSGEVKVISSEGSAEDSSS